Protein AF-A0AA95IAS3-F1 (afdb_monomer_lite)

Sequence (526 aa):
MTFHNLSPKAVKGLKVIIHCYDQFGDPVGGDANKLECKVEYEEGLRPNRKRATDKKILLSGFQNTRKIEVDVVKILYEDNTLWSKGASESIKIELTKIENKNFLEFVQSRDGEDVKNYAKDLNGHWLCVCGRLNVNAQSKCRRCDRLKQYVLAEYSDEETIIRRLNAFYEEQMEEDRRLQEKRELESALRKQKLAKKIKHSLPFIAGGLLVTGIFGWGYATNFTFSTKVQLEMMDVVNHIPTPEAVKEGILDTSFAAYDDNNGQGDFAITYGKEGRVNNIVVSNIPEPQALDIDHNSTNEFIITYSLDFPEYSHAPTLSWDDVYEFDINEEEFVLASANYPDYYKNTYIPALNQRIAASSDSLEQQSLSVLMQAAEDLLNGDFIPDATHTEIIKLIEAKVLNNPLQIVRKDNLFYIHGITRGMNISEAISVLGEPDESFEVDSKVCIWYLENNLELVAEYAVDTIHYIALGEFKKDVLEQSMVALGDPAEAGSNEYSYVAGDQRLKFHDMPGSGDFRVQLFDSEAP

Structure (mmCIF, N/CA/C/O backbone):
data_AF-A0AA95IAS3-F1
#
_entry.id   AF-A0AA95IAS3-F1
#
loop_
_atom_site.group_PDB
_atom_site.id
_atom_site.type_symbol
_atom_site.label_atom_id
_atom_site.label_alt_id
_atom_site.label_comp_id
_atom_site.label_asym_id
_atom_site.label_entity_id
_atom_site.label_seq_id
_atom_site.pdbx_PDB_ins_code
_atom_site.Cartn_x
_atom_site.Cartn_y
_atom_site.Cartn_z
_atom_site.occupancy
_atom_site.B_iso_or_equiv
_atom_site.auth_seq_id
_atom_site.auth_comp_id
_atom_site.auth_asym_id
_atom_site.auth_atom_id
_atom_site.pdbx_PDB_model_num
ATOM 1 N N . MET A 1 1 ? -17.824 10.560 17.217 1.00 84.94 1 MET A N 1
ATOM 2 C CA . MET A 1 1 ? -16.385 10.270 17.444 1.00 84.94 1 MET A CA 1
ATOM 3 C C . MET A 1 1 ? -16.003 9.081 16.584 1.00 84.94 1 MET A C 1
ATOM 5 O O . MET A 1 1 ? -16.907 8.371 16.175 1.00 84.94 1 MET A O 1
ATOM 9 N N . THR A 1 2 ? -14.723 8.848 16.308 1.00 87.69 2 THR A N 1
ATOM 10 C CA . THR A 1 2 ? -14.289 7.696 15.500 1.00 87.69 2 THR A CA 1
ATOM 11 C C . THR A 1 2 ? -13.314 6.867 16.310 1.00 87.69 2 THR A C 1
ATOM 13 O O . THR A 1 2 ? -12.324 7.401 16.807 1.00 87.69 2 THR A O 1
ATOM 16 N N . PHE A 1 3 ? -13.592 5.574 16.441 1.00 89.00 3 PHE A N 1
ATOM 17 C CA . PHE A 1 3 ? -12.711 4.634 17.123 1.00 89.00 3 PHE A CA 1
ATOM 18 C C . PHE A 1 3 ? -12.106 3.675 16.113 1.00 89.00 3 PHE A C 1
ATOM 20 O O . PHE A 1 3 ? -12.703 3.379 15.078 1.00 89.00 3 PHE A O 1
ATOM 27 N N . HIS A 1 4 ? -10.909 3.186 16.421 1.00 85.19 4 HIS A N 1
ATOM 28 C CA . HIS A 1 4 ? -10.270 2.143 15.642 1.00 85.19 4 HIS A CA 1
ATOM 29 C C . HIS A 1 4 ? -10.043 0.920 16.513 1.00 85.19 4 HIS A C 1
ATOM 31 O O . HIS A 1 4 ? -9.447 1.027 17.584 1.00 85.19 4 HIS A O 1
ATOM 37 N N . ASN A 1 5 ? -10.492 -0.234 16.038 1.00 87.00 5 ASN A N 1
ATOM 38 C CA . ASN A 1 5 ? -10.343 -1.475 16.772 1.00 87.00 5 ASN A CA 1
ATOM 39 C C . ASN A 1 5 ? -8.985 -2.112 16.484 1.00 87.00 5 ASN A C 1
ATOM 41 O O . ASN A 1 5 ? -8.729 -2.560 15.374 1.00 87.00 5 ASN A O 1
ATOM 45 N N . LEU A 1 6 ? -8.119 -2.133 17.494 1.00 81.00 6 LEU A N 1
ATOM 46 C CA . LEU A 1 6 ? -6.807 -2.787 17.442 1.00 81.00 6 LEU A CA 1
ATOM 47 C C . LEU A 1 6 ? -6.859 -4.254 17.903 1.00 81.00 6 LEU A C 1
ATOM 49 O O . LEU A 1 6 ? -5.862 -4.963 17.808 1.00 81.00 6 LEU A O 1
ATOM 53 N N . SER A 1 7 ? -8.000 -4.703 18.428 1.00 81.62 7 SER A N 1
ATOM 54 C CA . SER A 1 7 ? -8.208 -6.075 18.881 1.00 81.62 7 SER A CA 1
ATOM 55 C C . SER A 1 7 ? -8.468 -7.006 17.692 1.00 81.62 7 SER A C 1
ATOM 57 O O . SER A 1 7 ? -9.098 -6.592 16.714 1.00 81.62 7 SER A O 1
ATOM 59 N N . PRO A 1 8 ? -8.064 -8.288 17.774 1.00 81.94 8 PRO A N 1
ATOM 60 C CA . PRO A 1 8 ? -8.494 -9.309 16.820 1.00 81.94 8 PRO A CA 1
ATOM 61 C C . PRO A 1 8 ? -9.990 -9.647 16.933 1.00 81.94 8 PRO A C 1
ATOM 63 O O . PRO A 1 8 ? -10.513 -10.342 16.070 1.00 81.94 8 PRO A O 1
ATOM 66 N N . LYS A 1 9 ? -10.689 -9.177 17.977 1.00 90.94 9 LYS A N 1
ATOM 67 C CA . LYS A 1 9 ? -12.122 -9.418 18.196 1.00 90.94 9 LYS A CA 1
ATOM 68 C C . LYS A 1 9 ? -12.969 -8.237 17.740 1.00 90.94 9 LYS A C 1
ATOM 70 O O . LYS A 1 9 ? -12.602 -7.088 17.984 1.00 90.94 9 LYS A O 1
ATOM 75 N N . ALA A 1 10 ? -14.129 -8.508 17.148 1.00 93.31 10 ALA A N 1
ATOM 76 C CA . ALA A 1 10 ? -15.113 -7.477 16.831 1.00 93.31 10 ALA A CA 1
ATOM 77 C C . ALA A 1 10 ? -15.693 -6.856 18.114 1.00 93.31 10 ALA A C 1
ATOM 79 O O . ALA A 1 10 ? -16.032 -7.560 19.069 1.00 93.31 10 ALA A O 1
ATOM 80 N N . VAL A 1 11 ? -15.776 -5.526 18.148 1.00 95.44 11 VAL A N 1
ATOM 81 C CA . VAL A 1 11 ? -16.281 -4.758 19.292 1.00 95.44 11 VAL A CA 1
ATOM 82 C C . VAL A 1 11 ? -17.756 -4.438 19.081 1.00 95.44 11 VAL A C 1
ATOM 84 O O . VAL A 1 11 ? -18.109 -3.740 18.139 1.00 95.44 11 VAL A O 1
ATOM 87 N N . LYS A 1 12 ? -18.605 -4.881 20.005 1.00 95.12 12 LYS A N 1
ATOM 88 C CA . LYS A 1 12 ? -20.047 -4.608 20.017 1.00 95.12 12 LYS A CA 1
ATOM 89 C C . LYS A 1 12 ? -20.389 -3.290 20.716 1.00 95.12 12 LYS A C 1
ATOM 91 O O . LYS A 1 12 ? -21.340 -2.608 20.350 1.00 95.12 12 LYS A O 1
ATOM 96 N N . GLY A 1 13 ? -19.605 -2.905 21.723 1.00 94.75 13 GLY A N 1
ATOM 97 C CA . GLY A 1 13 ? -19.825 -1.648 22.430 1.00 94.75 13 GLY A CA 1
ATOM 98 C C . GLY A 1 13 ? -18.655 -1.201 23.296 1.00 94.75 13 GLY A C 1
ATOM 99 O O . GLY A 1 13 ? -17.784 -1.985 23.671 1.00 94.75 13 GLY A O 1
ATOM 100 N N . LEU A 1 14 ? -18.646 0.085 23.625 1.00 95.25 14 LEU A N 1
ATOM 101 C CA . LEU A 1 14 ? -17.644 0.741 24.455 1.00 95.25 14 LEU A CA 1
ATOM 102 C C . LEU A 1 14 ? -18.333 1.500 25.587 1.00 95.25 14 LEU A C 1
ATOM 104 O O . LEU A 1 14 ? -19.377 2.122 25.404 1.00 95.25 14 LEU A O 1
ATOM 108 N N . LYS A 1 15 ? -17.698 1.522 26.753 1.00 94.94 15 LYS A N 1
ATOM 109 C CA . LYS A 1 15 ? -17.977 2.502 27.798 1.00 94.94 15 LYS A CA 1
ATOM 110 C C . LYS A 1 15 ? -16.816 3.483 27.816 1.00 94.94 15 LYS A C 1
ATOM 112 O O . LYS A 1 15 ? -15.679 3.060 28.040 1.00 94.94 15 LYS A O 1
ATOM 117 N N . VAL A 1 16 ? -17.094 4.763 27.590 1.00 94.38 16 VAL A N 1
ATOM 118 C CA . VAL A 1 16 ? -16.070 5.812 27.540 1.00 94.38 16 VAL A CA 1
ATOM 119 C C . VAL A 1 16 ? -16.400 6.955 28.500 1.00 94.38 16 VAL A C 1
ATOM 121 O O . VAL A 1 16 ? -17.565 7.225 28.792 1.00 94.38 16 VAL A O 1
ATOM 124 N N . ILE A 1 17 ? -15.361 7.597 29.022 1.00 92.81 17 ILE A N 1
ATOM 125 C CA . ILE A 1 17 ? -15.428 8.802 29.847 1.00 92.81 17 ILE A CA 1
ATOM 126 C C . ILE A 1 17 ? -14.821 9.939 29.030 1.00 92.81 17 ILE A C 1
ATOM 128 O O . ILE A 1 17 ? -13.722 9.797 28.502 1.00 92.81 17 ILE A O 1
ATOM 132 N N . ILE A 1 18 ? -15.542 11.046 28.895 1.00 92.69 18 ILE A N 1
ATOM 133 C CA . ILE A 1 18 ? -15.082 12.233 28.173 1.00 92.69 18 ILE A CA 1
ATOM 134 C C . ILE A 1 18 ? -14.843 13.345 29.188 1.00 92.69 18 ILE A C 1
ATOM 136 O O . ILE A 1 18 ? -15.769 13.729 29.900 1.00 92.69 18 ILE A O 1
ATOM 140 N N . HIS A 1 19 ? -13.621 13.857 29.237 1.00 92.75 19 HIS A N 1
ATOM 141 C CA . HIS A 1 19 ? -13.235 15.039 30.000 1.00 92.75 19 HIS A CA 1
ATOM 142 C C . HIS A 1 19 ? -13.268 16.261 29.087 1.00 92.75 19 HIS A C 1
ATOM 144 O O . HIS A 1 19 ? -12.824 16.180 27.941 1.00 92.75 19 HIS A O 1
ATOM 150 N N . CYS A 1 20 ? -13.797 17.379 29.576 1.00 92.38 20 CYS A N 1
ATOM 151 C CA . CYS A 1 20 ? -14.063 18.564 28.767 1.00 92.38 20 CYS A CA 1
ATOM 152 C C . CYS A 1 20 ? -13.319 19.763 29.349 1.00 92.38 20 CYS A C 1
ATOM 154 O O . CYS A 1 20 ? -13.478 20.074 30.521 1.00 92.38 20 CYS A O 1
ATOM 156 N N . TYR A 1 21 ? -12.561 20.470 28.522 1.00 92.31 21 TYR A N 1
ATOM 157 C CA . TYR A 1 21 ? -11.777 21.629 28.939 1.00 92.31 21 TYR A CA 1
ATOM 158 C C . TYR A 1 21 ? -12.119 22.843 28.081 1.00 92.31 21 TYR A C 1
ATOM 160 O O . TYR A 1 21 ? -12.452 22.701 26.897 1.00 92.31 21 TYR A O 1
ATOM 168 N N . ASP A 1 22 ? -12.057 24.032 28.670 1.00 91.44 22 ASP A N 1
ATOM 169 C CA . ASP A 1 22 ? -12.293 25.294 27.977 1.00 91.44 22 ASP A CA 1
ATOM 170 C C . ASP A 1 22 ? -11.049 25.762 27.194 1.00 91.44 22 ASP A C 1
ATOM 172 O O . ASP A 1 22 ? -10.090 25.013 26.994 1.00 91.44 22 ASP A O 1
ATOM 176 N N . GLN A 1 23 ? -11.074 26.998 26.685 1.00 92.50 23 GLN A N 1
ATOM 177 C CA . GLN A 1 23 ? -9.960 27.577 25.921 1.00 92.50 23 GLN A CA 1
ATOM 178 C C . GLN A 1 23 ? -8.688 27.827 26.745 1.00 92.50 23 GLN A C 1
ATOM 180 O O . GLN A 1 23 ? -7.621 27.987 26.158 1.00 92.50 23 GLN A O 1
ATOM 185 N N . PHE A 1 24 ? -8.801 27.890 28.071 1.00 92.12 24 PHE A N 1
ATOM 186 C CA . PHE A 1 24 ? -7.687 28.091 28.994 1.00 92.12 24 PHE A CA 1
ATOM 187 C C . PHE A 1 24 ? -7.165 26.764 29.562 1.00 92.12 24 PHE A C 1
ATOM 189 O O . PHE A 1 24 ? -6.119 26.741 30.204 1.00 92.12 24 PHE A O 1
ATOM 196 N N . GLY A 1 25 ? -7.848 25.653 29.263 1.00 87.56 25 GLY A N 1
ATOM 197 C CA . GLY A 1 25 ? -7.520 24.331 29.784 1.00 87.56 25 GLY A CA 1
ATOM 198 C C . GLY A 1 25 ? -8.196 24.026 31.118 1.00 87.56 25 GLY A C 1
ATOM 199 O O . GLY A 1 25 ? -7.891 22.993 31.714 1.00 87.56 25 GLY A O 1
ATOM 200 N N . ASP A 1 26 ? -9.122 24.873 31.569 1.00 89.69 26 ASP A N 1
ATOM 201 C CA . ASP A 1 26 ? -9.870 24.653 32.798 1.00 89.69 26 ASP A CA 1
ATOM 202 C C . ASP A 1 26 ? -11.016 23.653 32.565 1.00 89.69 26 ASP A C 1
ATOM 204 O O . ASP A 1 26 ? -11.622 23.628 31.486 1.00 89.69 26 ASP A O 1
ATOM 208 N N . PRO A 1 27 ? -11.323 22.794 33.552 1.00 89.38 27 PRO A N 1
ATOM 209 C CA . PRO A 1 27 ? -12.383 21.799 33.448 1.00 89.38 27 PRO A CA 1
ATOM 210 C C . PRO A 1 27 ? -13.771 22.437 33.280 1.00 89.38 27 PRO A C 1
ATOM 212 O O . PRO A 1 27 ? -14.146 23.368 33.991 1.00 89.38 27 PRO A O 1
ATOM 215 N N . VAL A 1 28 ? -14.575 21.881 32.374 1.00 87.62 28 VAL A N 1
ATOM 216 C CA . VAL A 1 28 ? -15.932 22.343 32.048 1.00 87.62 28 VAL A CA 1
ATOM 217 C C . VAL A 1 28 ? -16.969 21.408 32.678 1.00 87.62 28 VAL A C 1
ATOM 219 O O . VAL A 1 28 ? -16.770 20.198 32.758 1.00 87.62 28 VAL A O 1
ATOM 222 N N . GLY A 1 29 ? -18.121 21.950 33.087 1.00 77.19 29 GLY A N 1
ATOM 223 C CA . GLY A 1 29 ? -19.235 21.156 33.629 1.00 77.19 29 GLY A CA 1
ATOM 224 C C . GLY A 1 29 ? -19.218 20.980 35.154 1.00 77.19 29 GLY A C 1
ATOM 225 O O . GLY A 1 29 ? -19.845 20.054 35.668 1.00 77.19 29 GLY A O 1
ATOM 226 N N . GLY A 1 30 ? -18.523 21.865 35.879 1.00 70.88 30 GLY A N 1
ATOM 227 C CA . GLY A 1 30 ? -18.476 21.878 37.347 1.00 70.88 30 GLY A CA 1
ATOM 228 C C . GLY A 1 30 ? -17.697 20.699 37.941 1.00 70.88 30 GLY A C 1
ATOM 229 O O . GLY A 1 30 ? -16.786 20.169 37.308 1.00 70.88 30 GLY A O 1
ATOM 230 N N . ASP A 1 31 ? -18.081 20.263 39.144 1.00 62.12 31 ASP A N 1
ATOM 231 C CA . ASP A 1 31 ? -17.340 19.281 39.962 1.00 62.12 31 ASP A CA 1
ATOM 232 C C . ASP A 1 31 ? -17.153 17.896 39.314 1.00 62.12 31 ASP A C 1
ATOM 234 O O . ASP A 1 31 ? -16.324 17.101 39.757 1.00 62.12 31 ASP A O 1
ATOM 238 N N . ALA A 1 32 ? -17.918 17.566 38.269 1.00 68.75 32 ALA A N 1
ATOM 239 C CA . ALA A 1 32 ? -17.812 16.269 37.611 1.00 68.75 32 ALA A CA 1
ATOM 240 C C . ALA A 1 32 ? -16.666 16.208 36.584 1.00 68.75 32 ALA A C 1
ATOM 242 O O . ALA A 1 32 ? -16.044 15.150 36.482 1.00 68.75 32 ALA A O 1
ATOM 243 N N . ASN A 1 33 ? -16.410 17.286 35.819 1.00 81.31 33 ASN A N 1
ATOM 244 C CA . ASN A 1 33 ? -15.512 17.341 34.642 1.00 81.31 33 ASN A CA 1
ATOM 245 C C . ASN A 1 33 ? -15.474 16.046 33.794 1.00 81.31 33 ASN A C 1
ATOM 247 O O . ASN A 1 33 ? -14.426 15.608 33.305 1.00 81.31 33 ASN A O 1
ATOM 251 N N . LYS A 1 34 ? -16.598 15.331 33.714 1.00 87.75 34 LYS A N 1
ATOM 252 C CA . LYS A 1 34 ? -16.641 14.022 33.075 1.00 87.75 34 LYS A CA 1
ATOM 253 C C . LYS A 1 34 ? -18.044 13.687 32.618 1.00 87.75 34 LYS A C 1
ATOM 255 O O . LYS A 1 34 ? -19.001 13.772 33.388 1.00 87.75 34 LYS A O 1
ATOM 260 N N . LEU A 1 35 ? -18.142 13.250 31.374 1.00 89.00 35 LEU A N 1
ATOM 261 C CA . LEU A 1 35 ? -19.337 12.666 30.796 1.00 89.00 35 LEU A CA 1
ATOM 262 C C . LEU A 1 35 ? -19.085 11.180 30.562 1.00 89.00 35 LEU A C 1
ATOM 264 O O . LEU A 1 35 ? -18.239 10.798 29.757 1.00 89.00 35 LEU A O 1
ATOM 268 N N . GLU A 1 36 ? -19.835 10.335 31.258 1.00 90.56 36 GLU A N 1
ATOM 269 C CA . GLU A 1 36 ? -19.839 8.903 30.986 1.00 90.56 36 GLU A CA 1
ATOM 270 C C . GLU A 1 36 ? -20.826 8.602 29.855 1.00 90.56 36 GLU A C 1
ATOM 272 O O . GLU A 1 36 ? -21.994 8.982 29.924 1.00 90.56 36 GLU A O 1
ATOM 277 N N . CYS A 1 37 ? -20.376 7.890 28.824 1.00 90.25 37 CYS A N 1
ATOM 278 C CA . CYS A 1 37 ? -21.234 7.472 27.725 1.00 90.25 37 CYS A CA 1
ATOM 279 C C . CYS A 1 37 ? -21.000 6.013 27.329 1.00 90.25 37 CYS A C 1
ATOM 281 O O . CYS A 1 37 ? -19.907 5.452 27.453 1.00 90.25 37 CYS A O 1
ATOM 283 N N . LYS A 1 38 ? -22.085 5.388 26.873 1.00 93.00 38 LYS A N 1
ATOM 284 C CA . LYS A 1 38 ? -22.083 4.055 26.279 1.00 93.00 38 LYS A CA 1
ATOM 285 C C . LYS A 1 38 ? -22.234 4.221 24.776 1.00 93.00 38 LYS A C 1
ATOM 287 O O . LYS A 1 38 ? -23.153 4.898 24.322 1.00 93.00 38 LYS A O 1
ATOM 292 N N . VAL A 1 39 ? -21.312 3.632 24.036 1.00 92.75 39 VAL A N 1
ATOM 293 C CA . VAL A 1 39 ? -21.314 3.587 22.579 1.00 92.75 39 VAL A CA 1
ATOM 294 C C . VAL A 1 39 ? -21.655 2.160 22.189 1.00 92.75 39 VAL A C 1
ATOM 296 O O . VAL A 1 39 ? -20.971 1.231 22.610 1.00 92.75 39 VAL A O 1
ATOM 299 N N . GLU A 1 40 ? -22.700 1.994 21.398 1.00 91.81 40 GLU A N 1
ATOM 300 C CA . GLU A 1 40 ? -23.084 0.717 20.801 1.00 91.81 40 GLU A CA 1
ATOM 301 C C . GLU A 1 40 ? -22.852 0.817 19.296 1.00 91.81 40 GLU A C 1
ATOM 303 O O . GLU A 1 40 ? -23.044 1.895 18.727 1.00 91.81 40 GLU A O 1
ATOM 308 N N . TYR A 1 41 ? -22.387 -0.278 18.696 1.00 90.19 41 TYR A N 1
ATOM 309 C CA . TYR A 1 41 ? -22.225 -0.403 17.251 1.00 90.19 41 TYR A CA 1
ATOM 310 C C . TYR A 1 41 ? -23.251 -1.406 16.724 1.00 90.19 41 TYR A C 1
ATOM 312 O O . TYR A 1 41 ? -23.194 -2.573 17.111 1.00 90.19 41 TYR A O 1
ATOM 320 N N . GLU A 1 42 ? -24.170 -0.968 15.863 1.00 86.50 42 GLU A N 1
ATOM 321 C CA . GLU A 1 42 ? -25.272 -1.795 15.347 1.00 86.50 42 GLU A CA 1
ATOM 322 C C . GLU A 1 42 ? -24.755 -3.005 14.555 1.00 86.50 42 GLU A C 1
ATOM 324 O O . GLU A 1 42 ? -25.183 -4.128 14.809 1.00 86.50 42 GLU A O 1
ATOM 329 N N . GLU A 1 43 ? -23.759 -2.807 13.688 1.00 85.12 43 GLU A N 1
ATOM 330 C CA . GLU A 1 43 ? -23.110 -3.891 12.923 1.00 85.12 43 GLU A CA 1
ATOM 331 C C . GLU A 1 43 ? -21.723 -4.259 13.483 1.00 85.12 43 GLU A C 1
ATOM 333 O O . GLU A 1 43 ? -20.904 -4.886 12.807 1.00 85.12 43 GLU A O 1
ATOM 338 N N . GLY A 1 44 ? -21.417 -3.801 14.700 1.00 88.06 44 GLY A N 1
ATOM 339 C CA . GLY A 1 44 ? -20.110 -3.985 15.315 1.00 88.06 44 GLY A CA 1
ATOM 340 C C . GLY A 1 44 ? -18.994 -3.120 14.708 1.00 88.06 44 GLY A C 1
ATOM 341 O O . GLY A 1 44 ? -19.069 -2.546 13.616 1.00 88.06 44 GLY A O 1
ATOM 342 N N . LEU A 1 45 ? -17.902 -3.011 15.459 1.00 92.00 45 LEU A N 1
ATOM 343 C CA . LEU A 1 45 ? -16.634 -2.439 15.026 1.00 92.00 45 LEU A CA 1
ATOM 344 C C . LEU A 1 45 ? -15.648 -3.596 14.802 1.00 92.00 45 LEU A C 1
ATOM 346 O O . LEU A 1 45 ? -15.011 -4.094 15.738 1.00 92.00 45 LEU A O 1
ATOM 350 N N . ARG A 1 46 ? -15.547 -4.034 13.542 1.00 90.19 46 ARG A N 1
ATOM 351 C CA . ARG A 1 46 ? -14.732 -5.185 13.121 1.00 90.19 46 ARG A CA 1
ATOM 352 C C . ARG A 1 46 ? -13.235 -5.008 13.435 1.00 90.19 46 ARG A C 1
ATOM 354 O O . ARG A 1 46 ? -12.761 -3.870 13.537 1.00 90.19 46 ARG A O 1
ATOM 361 N N . PRO A 1 47 ? -12.476 -6.110 13.577 1.00 83.94 47 PRO A N 1
ATOM 362 C CA . PRO A 1 47 ? -11.033 -6.060 13.800 1.00 83.94 47 PRO A CA 1
ATOM 363 C C . PRO A 1 47 ? -10.326 -5.186 12.762 1.00 83.94 47 PRO A C 1
ATOM 365 O O . PRO A 1 47 ? -10.524 -5.354 11.561 1.00 83.94 47 PRO A O 1
ATOM 368 N N . ASN A 1 48 ? -9.459 -4.279 13.215 1.00 73.62 48 ASN A N 1
ATOM 369 C CA . ASN A 1 48 ? -8.602 -3.434 12.366 1.00 73.62 48 ASN A CA 1
ATOM 370 C C . ASN A 1 48 ? -9.362 -2.491 11.433 1.00 73.62 48 ASN A C 1
ATOM 372 O O . ASN A 1 48 ? -8.818 -1.989 10.447 1.00 73.62 48 ASN A O 1
ATOM 376 N N . ARG A 1 49 ? -10.625 -2.215 11.754 1.00 79.50 49 ARG A N 1
ATOM 377 C CA . ARG A 1 49 ? -11.429 -1.197 11.087 1.00 79.50 49 ARG A CA 1
ATOM 378 C C . ARG A 1 49 ? -11.571 0.027 11.986 1.00 79.50 49 ARG A C 1
ATOM 380 O O . ARG A 1 49 ? -11.444 -0.041 13.212 1.00 79.50 49 ARG A O 1
ATOM 387 N N . LYS A 1 50 ? -11.765 1.189 11.357 1.00 86.19 50 LYS A N 1
ATOM 388 C CA . LYS A 1 50 ? -12.256 2.398 12.032 1.00 86.19 50 LYS A CA 1
ATOM 389 C C . LYS A 1 50 ? -13.752 2.502 11.767 1.00 86.19 50 LYS A C 1
ATOM 391 O O . LYS A 1 50 ? -14.177 2.198 10.661 1.00 86.19 50 LYS A O 1
ATOM 396 N N . ARG A 1 51 ? -14.517 2.972 12.743 1.00 85.88 51 ARG A N 1
ATOM 397 C CA . ARG A 1 51 ? -15.931 3.309 12.554 1.00 85.88 51 ARG A CA 1
ATOM 398 C C . ARG A 1 51 ? -16.250 4.558 13.353 1.00 85.88 51 ARG A C 1
ATOM 400 O O . ARG A 1 51 ? -15.726 4.752 14.459 1.00 85.88 51 ARG A O 1
ATOM 407 N N . ALA A 1 52 ? -17.066 5.426 12.770 1.00 89.44 52 ALA A N 1
ATOM 408 C CA . ALA A 1 52 ? -17.699 6.486 13.531 1.00 89.44 52 ALA A CA 1
ATOM 409 C C . ALA A 1 52 ? -18.713 5.871 14.507 1.00 89.44 52 ALA A C 1
ATOM 411 O O . ALA A 1 52 ? -19.262 4.804 14.267 1.00 89.44 52 ALA A O 1
ATOM 412 N N . THR A 1 53 ? -18.949 6.532 15.631 1.00 88.38 53 THR A N 1
ATOM 413 C CA . THR A 1 53 ? -20.045 6.180 16.535 1.00 88.38 53 THR A CA 1
ATOM 414 C C . THR A 1 53 ? -21.377 6.360 15.811 1.00 88.38 53 THR A C 1
ATOM 416 O O . THR A 1 53 ? -21.632 7.470 15.340 1.00 88.38 53 THR A O 1
ATOM 419 N N . ASP A 1 54 ? -22.231 5.333 15.795 1.00 85.19 54 ASP A N 1
ATOM 420 C CA . ASP A 1 54 ? -23.522 5.363 15.082 1.00 85.19 54 ASP A CA 1
ATOM 421 C C . ASP A 1 54 ? -24.433 6.503 15.578 1.00 85.19 54 ASP A C 1
ATOM 423 O O . ASP A 1 54 ? -25.176 7.120 14.818 1.00 85.19 54 ASP A O 1
ATOM 427 N N . LYS A 1 55 ? -24.317 6.861 16.864 1.00 86.88 55 LYS A N 1
ATOM 428 C CA . LYS A 1 55 ? -25.017 8.000 17.473 1.00 86.88 55 LYS A CA 1
ATOM 429 C C . LYS A 1 55 ? -24.045 9.116 17.842 1.00 86.88 55 LYS A C 1
ATOM 431 O O . LYS A 1 55 ? -22.953 8.876 18.365 1.00 86.88 55 LYS A O 1
ATOM 436 N N . LYS A 1 56 ? -24.461 10.368 17.617 1.00 87.06 56 LYS A N 1
ATOM 437 C CA . LYS A 1 56 ? -23.731 11.552 18.099 1.00 87.06 56 LYS A CA 1
ATOM 438 C C . LYS A 1 56 ? -23.789 11.611 19.628 1.00 87.06 56 LYS A C 1
ATOM 440 O O . LYS A 1 56 ? -24.853 11.453 20.219 1.00 87.06 56 LYS A O 1
ATOM 445 N N . ILE A 1 57 ? -22.649 11.885 20.260 1.00 87.00 57 ILE A N 1
ATOM 446 C CA . ILE A 1 57 ? -22.555 12.079 21.711 1.00 87.00 57 ILE A CA 1
ATOM 447 C C . ILE A 1 57 ? -22.800 13.561 22.003 1.00 87.00 57 ILE A C 1
ATOM 449 O O . ILE A 1 57 ? -22.011 14.416 21.605 1.00 87.00 57 ILE A O 1
ATOM 453 N N . LEU A 1 58 ? -23.917 13.862 22.664 1.00 86.75 58 LEU A N 1
ATOM 454 C CA . LEU A 1 58 ? -24.289 15.221 23.053 1.00 86.75 58 LEU A CA 1
ATOM 455 C C . LEU A 1 58 ? -23.552 15.623 24.335 1.00 86.75 58 LEU A C 1
ATOM 457 O O . LEU A 1 58 ? -23.722 14.997 25.377 1.00 86.75 58 LEU A O 1
ATOM 461 N N . LEU A 1 59 ? -22.774 16.705 24.270 1.00 85.31 59 LEU A N 1
ATOM 462 C CA . LEU A 1 59 ? -22.076 17.296 25.419 1.00 85.31 59 LEU A CA 1
ATOM 463 C C . LEU A 1 59 ? -22.972 18.295 26.177 1.00 85.31 59 LEU A C 1
ATOM 465 O O . LEU A 1 59 ? -22.578 19.423 26.479 1.00 85.31 59 LEU A O 1
ATOM 469 N N . SER A 1 60 ? -24.217 17.905 26.449 1.00 80.06 60 SER A N 1
ATOM 470 C CA . SER A 1 60 ? -25.178 18.744 27.168 1.00 80.06 60 SER A CA 1
ATOM 471 C C . SER A 1 60 ? -24.670 19.048 28.580 1.00 80.06 60 SER A C 1
ATOM 473 O O . SER A 1 60 ? -24.311 18.139 29.321 1.00 80.06 60 SER A O 1
ATOM 475 N N . GLY A 1 61 ? -24.623 20.331 28.948 1.00 80.31 61 GLY A N 1
ATOM 476 C CA . GLY A 1 61 ? -24.061 20.782 30.230 1.00 80.31 61 GLY A CA 1
ATOM 477 C C . GLY A 1 61 ? -22.561 21.102 30.200 1.00 80.31 61 GLY A C 1
ATOM 478 O O . GLY A 1 61 ? -22.052 21.651 31.169 1.00 80.31 61 GLY A O 1
ATOM 479 N N . PHE A 1 62 ? -21.872 20.859 29.079 1.00 86.75 62 PHE A N 1
ATOM 480 C CA . PHE A 1 62 ? -20.455 21.193 28.890 1.00 86.75 62 PHE A CA 1
ATOM 481 C C . PHE A 1 62 ? -20.279 22.332 27.872 1.00 86.75 62 PHE A C 1
ATOM 483 O O . PHE A 1 62 ? -19.547 22.225 26.881 1.00 86.75 62 PHE A O 1
ATOM 490 N N . GLN A 1 63 ? -21.011 23.430 28.088 1.00 82.81 63 GLN A N 1
ATOM 491 C CA . GLN A 1 63 ? -20.937 24.615 27.230 1.00 82.81 63 GLN A CA 1
ATOM 492 C C . GLN A 1 63 ? -19.522 25.212 27.283 1.00 82.81 63 GLN A C 1
ATOM 494 O O . GLN A 1 63 ? -18.880 25.179 28.325 1.00 82.81 63 GLN A O 1
ATOM 499 N N . ASN A 1 64 ? -19.039 25.760 26.165 1.00 86.88 64 ASN A N 1
ATOM 500 C CA . ASN A 1 64 ? -17.683 26.317 26.007 1.00 86.88 64 ASN A CA 1
ATOM 501 C C . ASN A 1 64 ? -16.519 25.313 25.982 1.00 86.88 64 ASN A C 1
ATOM 503 O O . ASN A 1 64 ? -15.368 25.738 25.982 1.00 86.88 64 ASN A O 1
ATOM 507 N N . THR A 1 65 ? -16.784 24.010 25.856 1.00 90.50 65 THR A N 1
ATOM 508 C CA . THR A 1 65 ? -15.724 23.023 25.590 1.00 90.50 65 THR A CA 1
ATOM 509 C C . THR A 1 65 ? -14.923 23.401 24.333 1.00 90.50 65 THR A C 1
ATOM 511 O O . THR A 1 65 ? -15.493 23.722 23.282 1.00 90.50 65 THR A O 1
ATOM 514 N N . ARG A 1 66 ? -13.593 23.380 24.446 1.00 91.94 66 ARG A N 1
ATOM 515 C CA . ARG A 1 66 ? -12.619 23.619 23.364 1.00 91.94 66 ARG A CA 1
ATOM 516 C C . ARG A 1 66 ? -11.618 22.483 23.203 1.00 91.94 66 ARG A C 1
ATOM 518 O O . ARG A 1 66 ? -11.090 22.307 22.110 1.00 91.94 66 ARG A O 1
ATOM 525 N N . LYS A 1 67 ? -11.407 21.684 24.247 1.00 91.25 67 LYS A N 1
ATOM 526 C CA . LYS A 1 67 ? -10.594 20.468 24.210 1.00 91.25 67 LYS A CA 1
ATOM 527 C C . LYS A 1 67 ? -11.346 19.336 24.900 1.00 91.25 67 LYS A C 1
ATOM 529 O O . LYS A 1 67 ? -12.016 19.556 25.905 1.00 91.25 67 LYS A O 1
ATOM 534 N N . ILE A 1 68 ? -11.221 18.127 24.362 1.00 92.12 68 ILE A N 1
ATOM 535 C CA . ILE A 1 68 ? -11.729 16.911 24.997 1.00 92.12 68 ILE A CA 1
ATOM 536 C C . ILE A 1 68 ? -10.608 15.895 25.178 1.00 92.12 68 ILE A C 1
ATOM 538 O O . ILE A 1 68 ? -9.723 15.783 24.329 1.00 92.12 68 ILE A O 1
ATOM 542 N N . GLU A 1 69 ? -10.679 15.132 26.261 1.00 91.12 69 GLU A N 1
ATOM 543 C CA . GLU A 1 69 ? -9.872 13.932 26.477 1.00 91.12 69 GLU A CA 1
ATOM 544 C C . GLU A 1 69 ? -10.808 12.743 26.670 1.00 91.12 69 GLU A C 1
ATOM 546 O O . GLU A 1 69 ? -11.870 12.865 27.278 1.00 91.12 69 GLU A O 1
ATOM 551 N N . VAL A 1 70 ? -10.460 11.600 26.085 1.00 91.06 70 VAL A N 1
ATOM 552 C CA . VAL A 1 70 ? -11.368 10.457 25.960 1.00 91.06 70 VAL A CA 1
ATOM 553 C C . VAL A 1 70 ? -10.706 9.229 26.548 1.00 91.06 70 VAL A C 1
ATOM 555 O O . VAL A 1 70 ? -9.659 8.793 26.078 1.00 91.06 70 VAL A O 1
ATOM 558 N N . ASP A 1 71 ? -11.381 8.633 27.518 1.00 90.44 71 ASP A N 1
ATOM 559 C CA . ASP A 1 71 ? -10.939 7.461 28.248 1.00 90.44 71 ASP A CA 1
ATOM 560 C C . ASP A 1 71 ? -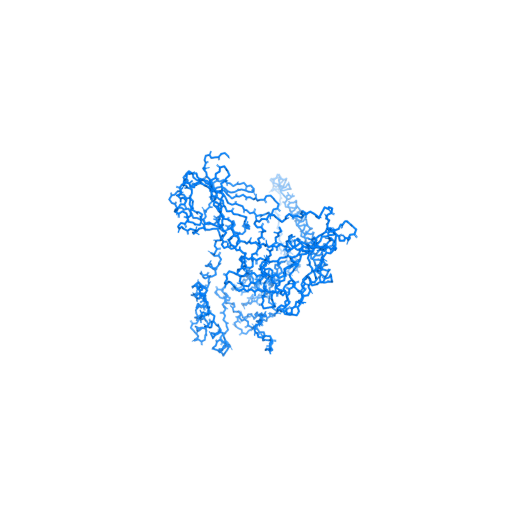11.855 6.269 27.965 1.00 90.44 71 ASP A C 1
ATOM 562 O O . ASP A 1 71 ? -13.018 6.251 28.364 1.00 90.44 71 ASP A O 1
ATOM 566 N N . VAL A 1 72 ? -11.338 5.226 27.312 1.00 91.81 72 VAL A N 1
ATOM 567 C CA . VAL A 1 72 ? -12.078 3.965 27.138 1.00 91.81 72 VAL A CA 1
ATOM 568 C C . VAL A 1 72 ? -11.941 3.132 28.411 1.00 91.81 72 VAL A C 1
ATOM 570 O O . VAL A 1 72 ? -10.849 2.679 28.749 1.00 91.81 72 VAL A O 1
ATOM 573 N N . VAL A 1 73 ? -13.047 2.924 29.129 1.00 94.00 73 VAL A N 1
ATOM 574 C CA . VAL A 1 73 ? -13.044 2.229 30.428 1.00 94.00 73 VAL A CA 1
ATOM 575 C C . VAL A 1 73 ? -13.556 0.796 30.365 1.00 94.00 73 VAL A C 1
ATOM 577 O O . VAL A 1 73 ? -13.148 -0.017 31.192 1.00 94.00 73 VAL A O 1
ATOM 580 N N . LYS A 1 74 ? -14.431 0.465 29.406 1.00 94.69 74 LYS A N 1
ATOM 581 C CA . LYS A 1 74 ? -14.856 -0.919 29.137 1.00 94.69 74 LYS A CA 1
ATOM 582 C C . LYS A 1 74 ? -15.089 -1.153 27.651 1.00 94.69 74 LYS A C 1
ATOM 584 O O . LYS A 1 74 ? -15.516 -0.243 26.946 1.00 94.69 74 LYS A O 1
ATOM 589 N N . ILE A 1 75 ? -14.868 -2.386 27.213 1.00 94.94 75 ILE A N 1
ATOM 590 C CA . ILE A 1 75 ? -15.132 -2.868 25.856 1.00 94.94 75 ILE A CA 1
ATOM 591 C C . ILE A 1 75 ? -15.954 -4.153 25.975 1.00 94.94 75 ILE A C 1
ATOM 593 O O . ILE A 1 75 ? -15.577 -5.052 26.728 1.00 94.94 75 ILE A O 1
ATOM 597 N N . LEU A 1 76 ? -17.067 -4.227 25.250 1.00 95.44 76 LEU A N 1
ATOM 598 C CA . LEU A 1 76 ? -17.857 -5.439 25.047 1.00 95.44 76 LEU A CA 1
ATOM 599 C C . LEU A 1 76 ? -17.590 -5.950 23.632 1.00 95.44 76 LEU A C 1
ATOM 601 O O . LEU A 1 76 ? -17.822 -5.226 22.662 1.00 95.44 76 LEU A O 1
ATOM 605 N N . TYR A 1 77 ? -17.114 -7.181 23.519 1.00 95.50 77 TYR A N 1
ATOM 606 C CA . TYR A 1 77 ? -16.890 -7.848 22.239 1.00 95.50 77 TYR A CA 1
ATOM 607 C C . TYR A 1 77 ? -18.145 -8.608 21.782 1.00 95.50 77 TYR A C 1
ATOM 609 O O . TYR A 1 77 ? -19.044 -8.881 22.580 1.00 95.50 77 TYR A O 1
ATOM 617 N N . GLU A 1 78 ? -18.224 -8.942 20.493 1.00 93.50 78 GLU A N 1
ATOM 618 C CA . GLU A 1 78 ? -19.347 -9.713 19.929 1.00 93.50 78 GLU A CA 1
ATOM 619 C C . GLU A 1 78 ? -19.483 -11.118 20.528 1.00 93.50 78 GLU A C 1
ATOM 621 O O . GLU A 1 78 ? -20.596 -11.607 20.699 1.00 93.50 78 GLU A O 1
ATOM 626 N N . ASP A 1 79 ? -18.370 -11.728 20.942 1.00 93.31 79 ASP A N 1
ATOM 627 C CA . ASP A 1 79 ? -18.337 -13.019 21.644 1.00 93.31 79 ASP A CA 1
ATOM 628 C C . ASP A 1 79 ? -18.806 -12.935 23.115 1.00 93.31 79 ASP A C 1
ATOM 630 O O . ASP A 1 79 ? -18.650 -13.883 23.883 1.00 93.31 79 ASP A O 1
ATOM 634 N N . ASN A 1 80 ? -19.373 -11.793 23.519 1.00 92.75 80 ASN A N 1
ATOM 635 C CA . ASN A 1 80 ? -19.796 -11.442 24.876 1.00 92.75 80 ASN A CA 1
ATOM 636 C C . ASN A 1 80 ? -18.665 -11.381 25.917 1.00 92.75 80 ASN A C 1
ATOM 638 O O . ASN A 1 80 ? -18.938 -11.240 27.112 1.00 92.75 80 ASN A O 1
ATOM 642 N N . THR A 1 81 ? -17.395 -11.430 25.499 1.00 94.38 81 THR A N 1
ATOM 643 C CA . THR A 1 81 ? -16.274 -11.170 26.408 1.00 94.38 81 THR A CA 1
ATOM 644 C C . THR A 1 81 ? -16.134 -9.677 26.701 1.00 94.38 81 THR A C 1
ATOM 646 O O . THR A 1 81 ? -16.528 -8.812 25.913 1.00 94.38 81 THR A O 1
ATOM 649 N N . LEU A 1 82 ? -15.588 -9.363 27.877 1.00 93.75 82 LEU A N 1
ATOM 650 C CA . LEU A 1 82 ? -15.547 -8.006 28.409 1.00 93.75 82 LEU A CA 1
ATOM 651 C C . LEU A 1 82 ? -14.118 -7.648 28.809 1.00 93.75 82 LEU A C 1
ATOM 653 O O . LEU A 1 82 ? -13.495 -8.346 29.605 1.00 93.75 82 LEU A O 1
ATOM 657 N N . TRP A 1 83 ? -13.611 -6.539 28.279 1.00 93.38 83 TRP A N 1
ATOM 658 C CA . TRP A 1 83 ? -12.364 -5.932 28.739 1.00 93.38 83 TRP A CA 1
ATOM 659 C C . TRP A 1 83 ? -12.676 -4.684 29.566 1.00 93.38 83 TRP A C 1
ATOM 661 O O . TRP A 1 83 ? -13.603 -3.935 29.252 1.00 93.38 83 TRP A O 1
ATOM 671 N N . SER A 1 84 ? -11.922 -4.456 30.640 1.00 91.62 84 SER A N 1
ATOM 672 C CA . SER A 1 84 ? -12.047 -3.270 31.496 1.00 91.62 84 SER A CA 1
ATOM 673 C C . SER A 1 84 ? -10.681 -2.624 31.709 1.00 91.62 84 SER A C 1
ATOM 675 O O . SER A 1 84 ? -9.680 -3.323 31.854 1.00 91.62 84 SER A O 1
ATOM 677 N N . LYS A 1 85 ? -10.639 -1.290 31.764 1.00 85.12 85 LYS A N 1
ATOM 678 C CA . LYS A 1 85 ? -9.419 -0.523 32.057 1.00 85.12 85 LYS A CA 1
ATOM 679 C C . LYS A 1 85 ? -8.843 -0.971 33.407 1.00 85.12 85 LYS A C 1
ATOM 681 O O . LYS A 1 85 ? -9.576 -1.055 34.389 1.00 85.12 85 LYS A O 1
ATOM 686 N N . GLY A 1 86 ? -7.548 -1.292 33.426 1.00 79.44 86 GLY A N 1
ATOM 687 C CA . GLY A 1 86 ? -6.851 -1.883 34.577 1.00 79.44 86 GLY A CA 1
ATOM 688 C C . GLY A 1 86 ? -6.809 -3.418 34.601 1.00 79.44 86 GLY A C 1
ATOM 689 O O . GLY A 1 86 ? -6.147 -3.976 35.467 1.00 79.44 86 GLY A O 1
ATOM 690 N N . ALA A 1 87 ? -7.463 -4.111 33.658 1.00 75.38 87 ALA A N 1
ATOM 691 C CA . ALA A 1 87 ? -7.357 -5.571 33.526 1.00 75.38 87 ALA A CA 1
ATOM 692 C C . ALA A 1 87 ? -5.999 -6.042 32.965 1.00 75.38 87 ALA A C 1
ATOM 694 O O . ALA A 1 87 ? -5.679 -7.223 33.044 1.00 75.38 87 ALA A O 1
ATOM 695 N N . SER A 1 88 ? -5.218 -5.132 32.384 1.00 69.44 88 SER A N 1
ATOM 696 C CA . SER A 1 88 ? -3.886 -5.376 31.831 1.00 69.44 88 SER A CA 1
ATOM 697 C C . SER A 1 88 ? -3.007 -4.143 32.034 1.00 69.44 88 SER A C 1
ATOM 699 O O . SER A 1 88 ? -3.529 -3.035 32.201 1.00 69.44 88 SER A O 1
ATOM 701 N N . GLU A 1 89 ? -1.686 -4.320 31.983 1.00 70.25 89 GLU A N 1
ATOM 702 C CA . GLU A 1 89 ? -0.752 -3.193 31.956 1.00 70.25 89 GLU A CA 1
ATOM 703 C C . GLU A 1 89 ? -1.060 -2.283 30.761 1.00 70.25 89 GLU A C 1
ATOM 705 O O . GLU A 1 89 ? -1.292 -2.742 29.640 1.00 70.25 89 GLU A O 1
ATOM 710 N N . SER A 1 90 ? -1.120 -0.978 31.016 1.00 69.94 90 SER A N 1
ATOM 711 C CA . SER A 1 90 ? -1.358 0.036 29.994 1.00 69.94 90 SER A CA 1
ATOM 712 C C . SER A 1 90 ? -0.071 0.796 29.726 1.00 69.94 90 SER A C 1
ATOM 714 O O . SER A 1 90 ? 0.506 1.369 30.650 1.00 69.94 90 SER A O 1
ATOM 716 N N . ILE A 1 91 ? 0.336 0.864 28.463 1.00 73.81 91 ILE A N 1
ATOM 717 C CA . ILE A 1 91 ? 1.484 1.660 28.034 1.00 73.81 91 ILE A CA 1
ATOM 718 C C . ILE A 1 91 ? 0.953 2.981 27.477 1.00 73.81 91 ILE A C 1
ATOM 720 O O . ILE A 1 91 ? 0.120 2.991 26.568 1.00 73.81 91 ILE A O 1
ATOM 724 N N . LYS A 1 92 ? 1.418 4.107 28.028 1.00 79.31 92 LYS A N 1
ATOM 725 C CA . LYS A 1 92 ? 1.165 5.426 27.440 1.00 79.31 92 LYS A CA 1
ATOM 726 C C . LYS A 1 92 ? 2.131 5.613 26.275 1.00 79.31 92 LYS A C 1
ATOM 728 O O . LYS A 1 92 ? 3.340 5.550 26.469 1.00 79.31 92 LYS A O 1
ATOM 733 N N . ILE A 1 93 ? 1.594 5.853 25.085 1.00 80.94 93 ILE A N 1
ATOM 734 C CA . ILE A 1 93 ? 2.386 6.079 23.875 1.00 80.94 93 ILE A CA 1
ATOM 735 C C . ILE A 1 93 ? 2.147 7.508 23.416 1.00 80.94 93 ILE A C 1
ATOM 737 O O . ILE A 1 93 ? 1.008 7.906 23.168 1.00 80.94 93 ILE A O 1
ATOM 741 N N . GLU A 1 94 ? 3.225 8.277 23.316 1.00 81.81 94 GLU A N 1
ATOM 742 C CA . GLU A 1 94 ? 3.189 9.641 22.800 1.00 81.81 94 GLU A CA 1
ATOM 743 C C . GLU A 1 94 ? 3.576 9.645 21.323 1.00 81.81 94 GLU A C 1
ATOM 745 O O . GLU A 1 94 ? 4.646 9.171 20.932 1.00 81.81 94 GLU A O 1
ATOM 750 N N . LEU A 1 95 ? 2.672 10.171 20.496 1.00 87.44 95 LEU A N 1
ATOM 751 C CA . LEU A 1 95 ? 2.916 10.380 19.076 1.00 87.44 95 LEU A CA 1
ATOM 752 C C . LEU A 1 95 ? 3.798 11.621 18.912 1.00 87.44 95 LEU A C 1
ATOM 754 O O . LEU A 1 95 ? 3.387 12.718 19.291 1.00 87.44 95 LEU A O 1
ATOM 758 N N . THR A 1 96 ? 4.990 11.457 18.343 1.00 91.12 96 THR A N 1
ATOM 759 C CA . THR A 1 96 ? 5.872 12.588 18.026 1.00 91.12 96 THR A CA 1
ATOM 760 C C . THR A 1 96 ? 5.633 13.009 16.590 1.00 91.12 96 THR A C 1
ATOM 762 O O . THR A 1 96 ? 5.954 12.268 15.663 1.00 91.12 96 THR A O 1
ATOM 765 N N . LYS A 1 97 ? 5.037 14.188 16.418 1.00 93.75 97 LYS A N 1
ATOM 766 C CA . LYS A 1 97 ? 4.760 14.756 15.101 1.00 93.75 97 LYS A CA 1
ATOM 767 C C . LYS A 1 97 ? 6.038 15.262 14.445 1.00 93.75 97 LYS A C 1
ATOM 769 O O . LYS A 1 97 ? 6.944 15.723 15.134 1.00 93.75 97 LYS A O 1
ATOM 774 N N . ILE A 1 98 ? 6.065 15.221 13.119 1.00 93.56 98 ILE A N 1
ATOM 775 C CA . ILE A 1 98 ? 7.083 15.919 12.332 1.00 93.56 98 ILE A CA 1
ATOM 776 C C . ILE A 1 98 ? 6.643 17.384 12.256 1.00 93.56 98 ILE A C 1
ATOM 778 O O . ILE A 1 98 ? 5.698 17.715 11.543 1.00 93.56 98 ILE A O 1
ATOM 782 N N . GLU A 1 99 ? 7.254 18.248 13.067 1.00 92.62 99 GLU A N 1
ATOM 783 C CA . GLU A 1 99 ? 6.865 19.666 13.151 1.00 92.62 99 GLU A CA 1
ATOM 784 C C . GLU A 1 99 ? 7.507 20.523 12.056 1.00 92.62 99 GLU A C 1
ATOM 786 O O . GLU A 1 99 ? 6.923 21.517 11.621 1.00 92.62 99 GLU A O 1
ATOM 791 N N . ASN A 1 100 ? 8.697 20.136 11.588 1.00 92.00 100 ASN A N 1
ATOM 792 C CA . ASN A 1 100 ? 9.367 20.826 10.497 1.00 92.00 100 ASN A CA 1
ATOM 793 C C . ASN A 1 100 ? 8.598 20.591 9.191 1.00 92.00 100 ASN A C 1
ATOM 795 O O . ASN A 1 100 ? 8.510 19.468 8.695 1.00 92.00 100 ASN A O 1
ATOM 799 N N . LYS A 1 101 ? 8.059 21.677 8.632 1.00 91.62 101 LYS A N 1
ATOM 800 C CA . LYS A 1 101 ? 7.227 21.643 7.430 1.00 91.62 101 LYS A CA 1
ATOM 801 C C . LYS A 1 101 ? 7.960 21.062 6.217 1.00 91.62 101 LYS A C 1
ATOM 803 O O . LYS A 1 101 ? 7.366 20.266 5.506 1.00 91.62 101 LYS A O 1
ATOM 808 N N . ASN A 1 102 ? 9.238 21.390 6.027 1.00 88.19 102 ASN A N 1
ATOM 809 C CA . ASN A 1 102 ? 10.012 20.890 4.889 1.00 88.19 102 ASN A CA 1
ATOM 810 C C . ASN A 1 102 ? 10.235 19.377 4.995 1.00 88.19 102 ASN A C 1
ATOM 812 O O . ASN A 1 102 ? 10.161 18.667 3.999 1.00 88.19 102 ASN A O 1
ATOM 816 N N . PHE A 1 103 ? 10.479 18.875 6.209 1.00 91.88 103 PHE A N 1
ATOM 817 C CA . PHE A 1 103 ? 10.620 17.436 6.445 1.00 91.88 103 PHE A CA 1
ATOM 818 C C . PHE A 1 103 ? 9.296 16.718 6.244 1.00 91.88 103 PHE A C 1
ATOM 820 O O . PHE A 1 103 ? 9.258 15.679 5.597 1.00 91.88 103 PHE A O 1
ATOM 827 N N . LEU A 1 104 ? 8.204 17.291 6.749 1.00 92.38 104 LEU A N 1
ATOM 828 C CA . LEU A 1 104 ? 6.880 16.726 6.547 1.00 92.38 104 LEU A CA 1
ATOM 829 C C . LEU A 1 104 ? 6.522 16.660 5.055 1.00 92.38 104 LEU A C 1
ATOM 831 O O . LEU A 1 104 ? 6.086 15.608 4.608 1.00 92.38 104 LEU A O 1
ATOM 835 N N . GLU A 1 105 ? 6.752 17.732 4.294 1.00 89.06 105 GLU A N 1
ATOM 836 C CA . GLU A 1 105 ? 6.503 17.776 2.845 1.00 89.06 105 GLU A CA 1
ATOM 837 C C . GLU A 1 105 ? 7.368 16.768 2.081 1.00 89.06 105 GLU A C 1
ATOM 839 O O . GLU A 1 105 ? 6.853 16.054 1.226 1.00 89.06 105 GLU A O 1
ATOM 844 N N . PHE A 1 106 ? 8.655 16.655 2.423 1.00 86.50 106 PHE A N 1
ATOM 845 C CA . PHE A 1 106 ? 9.557 15.676 1.814 1.00 86.50 106 PHE A CA 1
ATOM 846 C C . PHE A 1 106 ? 9.120 14.230 2.072 1.00 86.50 106 PHE A C 1
ATOM 848 O O . PHE A 1 106 ? 9.109 13.411 1.159 1.00 86.50 106 PHE A O 1
ATOM 855 N N . VAL A 1 107 ? 8.748 13.893 3.309 1.00 89.44 107 VAL A N 1
ATOM 856 C CA . VAL A 1 107 ? 8.296 12.528 3.604 1.00 89.44 107 VAL A CA 1
ATOM 857 C C . VAL A 1 107 ? 6.919 12.281 2.984 1.00 89.44 107 VAL A C 1
ATOM 859 O O . VAL A 1 107 ? 6.685 11.214 2.435 1.00 89.44 107 VAL A O 1
ATOM 862 N N . GLN A 1 108 ? 6.010 13.260 2.991 1.00 90.25 108 GLN A N 1
ATOM 863 C CA . GLN A 1 108 ? 4.691 13.121 2.363 1.00 90.25 108 GLN A CA 1
ATOM 864 C C . GLN A 1 108 ? 4.759 12.963 0.842 1.00 90.25 108 GLN A C 1
ATOM 866 O O . GLN A 1 108 ? 3.950 12.221 0.294 1.00 90.25 108 GLN A O 1
ATOM 871 N N . SER A 1 109 ? 5.705 13.611 0.156 1.00 82.06 109 SER A N 1
ATOM 872 C CA . SER A 1 109 ? 5.852 13.451 -1.296 1.00 82.06 109 SER A CA 1
ATOM 873 C C . SER A 1 109 ? 6.316 12.048 -1.695 1.00 82.06 109 SER A C 1
ATOM 875 O O . SER A 1 109 ? 6.005 11.599 -2.793 1.00 82.06 109 SER A O 1
ATOM 877 N N . ARG A 1 110 ? 7.028 11.348 -0.804 1.00 83.44 110 ARG A N 1
ATOM 878 C CA . ARG A 1 110 ? 7.528 9.985 -1.036 1.00 83.44 110 ARG A CA 1
ATOM 879 C C . ARG A 1 110 ? 6.571 8.913 -0.538 1.00 83.44 110 ARG A C 1
ATOM 881 O O . ARG A 1 110 ? 6.324 7.930 -1.225 1.00 83.44 110 ARG A O 1
ATOM 888 N N . ASP A 1 111 ? 6.034 9.112 0.658 1.00 84.19 111 ASP A N 1
ATOM 889 C CA . ASP A 1 111 ? 5.266 8.098 1.366 1.00 84.19 111 ASP A CA 1
ATOM 890 C C . ASP A 1 111 ? 3.773 8.368 1.389 1.00 84.19 111 ASP A C 1
ATOM 892 O O . ASP A 1 111 ? 3.034 7.475 1.772 1.00 84.19 111 ASP A O 1
ATOM 896 N N . GLY A 1 112 ? 3.299 9.540 0.979 1.00 86.25 112 GLY A N 1
ATOM 897 C CA . GLY A 1 112 ? 1.882 9.888 0.928 1.00 86.25 112 GLY A CA 1
ATOM 898 C C . GLY A 1 112 ? 1.414 10.817 2.052 1.00 86.25 112 GLY A C 1
ATOM 899 O O . GLY A 1 112 ? 2.018 10.947 3.120 1.00 86.25 112 GLY A O 1
ATOM 900 N N . GLU A 1 113 ? 0.274 11.468 1.817 1.00 90.81 113 GLU A N 1
ATOM 901 C CA . GLU A 1 113 ? -0.251 12.549 2.665 1.00 90.81 113 GLU A CA 1
ATOM 902 C C . GLU A 1 113 ? -0.667 12.115 4.085 1.00 90.81 113 GLU A C 1
ATOM 904 O O . GLU A 1 113 ? -0.839 12.943 4.987 1.00 90.81 113 GLU A O 1
ATOM 909 N N . ASP A 1 114 ? -0.848 10.815 4.330 1.00 89.31 114 ASP A N 1
ATOM 910 C CA . ASP A 1 114 ? -1.244 10.297 5.640 1.00 89.31 114 ASP A CA 1
ATOM 911 C C . ASP A 1 114 ? -0.100 10.300 6.673 1.00 89.31 114 ASP A C 1
ATOM 913 O O . ASP A 1 114 ? -0.360 10.082 7.866 1.00 89.31 114 ASP A O 1
ATOM 917 N N . VAL A 1 115 ? 1.138 10.585 6.247 1.00 92.62 115 VAL A N 1
ATOM 918 C CA . VAL A 1 115 ? 2.312 10.783 7.109 1.00 92.62 115 VAL A CA 1
ATOM 919 C C . VAL A 1 115 ? 2.124 11.999 8.011 1.00 92.62 115 VAL A C 1
ATOM 921 O O . VAL A 1 115 ? 1.766 13.087 7.560 1.00 92.62 115 VAL A O 1
ATOM 924 N N . LYS A 1 116 ? 2.355 11.813 9.319 1.00 94.31 116 LYS A N 1
ATOM 925 C CA . LYS A 1 116 ? 2.201 12.877 10.335 1.00 94.31 116 LYS A CA 1
ATOM 926 C C . LYS A 1 116 ? 3.217 12.815 11.474 1.00 94.31 116 LYS A C 1
ATOM 928 O O . LYS A 1 116 ? 3.345 13.784 12.219 1.00 94.31 116 LYS A O 1
ATOM 933 N N . ASN A 1 117 ? 3.860 11.669 11.685 1.00 95.19 117 ASN A N 1
ATOM 934 C CA . ASN A 1 117 ? 4.661 11.384 12.873 1.00 95.19 117 ASN A CA 1
ATOM 935 C C . ASN A 1 117 ? 5.960 10.683 12.487 1.00 95.19 117 ASN A C 1
ATOM 937 O O . ASN A 1 117 ? 6.027 10.063 11.430 1.00 95.19 117 ASN A O 1
ATOM 941 N N . TYR A 1 118 ? 6.935 10.716 13.388 1.00 95.94 118 TYR A N 1
ATOM 942 C CA . TYR A 1 118 ? 8.098 9.839 13.314 1.00 95.94 118 TYR A CA 1
ATOM 943 C C . TYR A 1 118 ? 7.701 8.389 13.602 1.00 95.94 118 TYR A C 1
ATOM 945 O O . TYR A 1 118 ? 6.815 8.122 14.429 1.00 95.94 118 TYR A O 1
ATOM 953 N N . ALA A 1 119 ? 8.363 7.452 12.931 1.00 95.62 119 ALA A N 1
ATOM 954 C CA . ALA A 1 119 ? 8.271 6.043 13.266 1.00 95.62 119 ALA A CA 1
ATOM 955 C C . ALA A 1 119 ? 9.011 5.771 14.582 1.00 95.62 119 ALA A C 1
ATOM 957 O O . ALA A 1 119 ? 10.008 6.417 14.889 1.00 95.62 119 ALA A O 1
ATOM 958 N N . LYS A 1 120 ? 8.526 4.827 15.391 1.00 95.06 120 LYS A N 1
ATOM 959 C CA . LYS A 1 120 ? 9.190 4.470 16.655 1.00 95.06 120 LYS A CA 1
ATOM 960 C C . LYS A 1 120 ? 9.092 2.991 16.942 1.00 95.06 120 LYS A C 1
ATOM 962 O O . LYS A 1 120 ? 7.999 2.432 16.883 1.00 95.06 120 LYS A O 1
ATOM 967 N N . ASP A 1 121 ? 10.202 2.387 17.337 1.00 92.62 121 ASP A N 1
ATOM 968 C CA . ASP A 1 121 ? 10.175 1.080 17.981 1.00 92.62 121 ASP A CA 1
ATOM 969 C C . ASP A 1 121 ? 9.823 1.261 19.466 1.00 92.62 121 ASP A C 1
ATOM 971 O O . ASP A 1 121 ? 10.338 2.151 20.146 1.00 92.62 121 ASP A O 1
ATOM 975 N N . LEU A 1 122 ? 8.871 0.474 19.956 1.00 88.81 122 LEU A N 1
ATOM 976 C CA . LEU A 1 122 ? 8.266 0.613 21.276 1.00 88.81 122 LEU A CA 1
ATOM 977 C C . LEU A 1 122 ? 8.124 -0.769 21.905 1.00 88.81 122 LEU A C 1
ATOM 979 O O . LEU A 1 122 ? 7.067 -1.367 21.779 1.00 88.81 122 LEU A O 1
ATOM 983 N N . ASN A 1 123 ? 9.157 -1.264 22.590 1.00 82.69 123 ASN A N 1
ATOM 984 C CA . ASN A 1 123 ? 9.212 -2.559 23.294 1.00 82.69 123 ASN A CA 1
ATOM 985 C C . ASN A 1 123 ? 7.950 -3.457 23.169 1.00 82.69 123 ASN A C 1
ATOM 987 O O . ASN A 1 123 ? 6.996 -3.342 23.945 1.00 82.69 123 ASN A O 1
ATOM 991 N N . GLY A 1 124 ? 7.935 -4.333 22.159 1.00 84.06 124 GLY A N 1
ATOM 992 C CA . GLY A 1 124 ? 6.801 -5.223 21.856 1.00 84.06 124 GLY A CA 1
ATOM 993 C C . GLY A 1 124 ? 5.767 -4.661 20.866 1.00 84.06 124 GLY A C 1
ATOM 994 O O . GLY A 1 124 ? 4.865 -5.384 20.436 1.00 84.06 124 GLY A O 1
ATOM 995 N N . HIS A 1 125 ? 5.939 -3.421 20.420 1.00 90.06 125 HIS A N 1
ATOM 996 C CA . HIS A 1 125 ? 5.106 -2.697 19.465 1.00 90.06 125 HIS A CA 1
ATOM 997 C C . HIS A 1 125 ? 5.966 -1.775 18.597 1.00 90.06 125 HIS A C 1
ATOM 999 O O . HIS A 1 125 ? 7.125 -1.523 18.894 1.00 90.06 125 HIS A O 1
ATOM 1005 N N . TRP A 1 126 ? 5.385 -1.221 17.539 1.00 93.25 126 TRP A N 1
ATOM 1006 C CA . TRP A 1 126 ? 6.020 -0.152 16.776 1.00 93.25 126 TRP A CA 1
ATOM 1007 C C . TRP A 1 126 ? 4.982 0.827 16.234 1.00 93.25 126 TRP A C 1
ATOM 1009 O O . TRP A 1 126 ? 3.845 0.463 15.922 1.00 93.25 126 TRP A O 1
ATOM 1019 N N . LEU A 1 127 ? 5.365 2.093 16.153 1.00 94.06 127 LEU A N 1
ATOM 1020 C CA . LEU A 1 127 ? 4.561 3.181 15.630 1.00 94.06 127 LEU A CA 1
ATOM 1021 C C . LEU A 1 127 ? 4.985 3.475 14.190 1.00 94.06 127 LEU A C 1
ATOM 1023 O O . LEU A 1 127 ? 6.152 3.739 13.929 1.00 94.06 127 LEU A O 1
ATOM 1027 N N . CYS A 1 128 ? 4.033 3.445 13.263 1.00 94.81 128 CYS A N 1
ATOM 1028 C CA . CYS A 1 128 ? 4.242 3.862 11.879 1.00 94.81 128 CYS A CA 1
ATOM 1029 C C . CYS A 1 128 ? 4.131 5.388 11.736 1.00 94.81 128 CYS A C 1
ATOM 1031 O O . CYS A 1 128 ? 3.412 6.035 12.503 1.00 94.81 128 CYS A O 1
ATOM 1033 N N . VAL A 1 129 ? 4.729 5.944 10.681 1.00 95.75 129 VAL A N 1
ATOM 1034 C CA . VAL A 1 129 ? 4.668 7.370 10.314 1.00 95.75 129 VAL A CA 1
ATOM 1035 C C . VAL A 1 129 ? 3.245 7.926 10.142 1.00 95.75 129 VAL A C 1
ATOM 1037 O O . VAL A 1 129 ? 2.976 9.099 10.415 1.00 95.75 129 VAL A O 1
ATOM 1040 N N . CYS A 1 130 ? 2.274 7.068 9.807 1.00 92.38 130 CYS A N 1
ATOM 1041 C CA . CYS A 1 130 ? 0.851 7.428 9.758 1.00 92.38 130 CYS A CA 1
ATOM 1042 C C . CYS A 1 130 ? 0.203 7.571 11.159 1.00 92.38 130 CYS A C 1
ATOM 1044 O O . CYS A 1 130 ? -1.009 7.776 11.290 1.00 92.38 130 CYS A O 1
ATOM 1046 N N . GLY A 1 131 ? 0.969 7.348 12.234 1.00 90.50 131 GLY A N 1
ATOM 1047 C CA . GLY A 1 131 ? 0.519 7.336 13.629 1.00 90.50 131 GLY A CA 1
ATOM 1048 C C . GLY A 1 131 ? -0.208 6.058 14.062 1.00 90.50 131 GLY A C 1
ATOM 1049 O O . GLY A 1 131 ? -0.960 6.082 15.038 1.00 90.50 131 GLY A O 1
ATOM 1050 N N . ARG A 1 132 ? -0.069 4.946 13.326 1.00 88.31 132 ARG A N 1
ATOM 1051 C CA . ARG A 1 132 ? -0.655 3.651 13.711 1.00 88.31 132 ARG A CA 1
ATOM 1052 C C . ARG A 1 132 ? 0.308 2.891 14.614 1.00 88.31 132 ARG A C 1
ATOM 1054 O O . ARG A 1 132 ? 1.443 2.659 14.220 1.00 88.31 132 ARG A O 1
ATOM 1061 N N . LEU A 1 133 ? -0.190 2.442 15.763 1.00 89.00 133 LEU A N 1
ATOM 1062 C CA . LEU A 1 133 ? 0.482 1.437 16.579 1.00 89.00 133 LEU A CA 1
ATOM 1063 C C . LEU A 1 133 ? 0.233 0.035 16.014 1.00 89.00 133 LEU A C 1
ATOM 1065 O O . LEU A 1 133 ? -0.915 -0.323 15.741 1.00 89.00 133 LEU A O 1
ATOM 1069 N N . ASN A 1 134 ? 1.302 -0.736 15.887 1.00 87.88 134 ASN A N 1
ATOM 1070 C CA . ASN A 1 134 ? 1.325 -2.111 15.410 1.00 87.88 134 ASN A CA 1
ATOM 1071 C C . ASN A 1 134 ? 2.000 -3.002 16.461 1.00 87.88 134 ASN A C 1
ATOM 1073 O O . ASN A 1 134 ? 2.794 -2.521 17.271 1.00 87.88 134 ASN A O 1
ATOM 1077 N N . VAL A 1 135 ? 1.698 -4.300 16.456 1.00 87.12 135 VAL A N 1
ATOM 1078 C CA . VAL A 1 135 ? 2.418 -5.262 17.310 1.00 87.12 135 VAL A CA 1
ATOM 1079 C C . VAL A 1 135 ? 3.774 -5.599 16.690 1.00 87.12 135 VAL A C 1
ATOM 1081 O O . VAL A 1 135 ? 3.914 -5.585 15.468 1.00 87.12 135 VAL A O 1
ATOM 1084 N N . ASN A 1 136 ? 4.777 -5.928 17.508 1.00 86.81 136 ASN A N 1
ATOM 1085 C CA . ASN A 1 136 ? 6.150 -6.133 17.023 1.00 86.81 136 ASN A CA 1
ATOM 1086 C C . ASN A 1 136 ? 6.282 -7.197 15.922 1.00 86.81 136 ASN A C 1
ATOM 1088 O O . ASN A 1 136 ? 7.128 -7.050 15.043 1.00 86.81 136 ASN A O 1
ATOM 1092 N N . ALA A 1 137 ? 5.442 -8.238 15.983 1.00 83.38 137 ALA A N 1
ATOM 1093 C CA . ALA A 1 137 ? 5.412 -9.353 15.035 1.00 83.38 137 ALA A CA 1
ATOM 1094 C C . ALA A 1 137 ? 4.894 -8.969 13.635 1.00 83.38 137 ALA A C 1
ATOM 1096 O O . ALA A 1 137 ? 5.036 -9.744 12.697 1.00 83.38 137 ALA A O 1
ATOM 1097 N N . GLN A 1 138 ? 4.274 -7.796 13.477 1.00 83.50 138 GLN A N 1
ATOM 1098 C CA . GLN A 1 138 ? 3.804 -7.324 12.176 1.00 83.50 138 GLN A CA 1
ATOM 1099 C C . GLN A 1 138 ? 4.953 -6.682 11.402 1.00 83.50 138 GLN A C 1
ATOM 1101 O O . GLN A 1 138 ? 5.510 -5.677 11.845 1.00 83.50 138 GLN A O 1
ATOM 1106 N N . SER A 1 139 ? 5.254 -7.232 10.224 1.00 88.56 139 SER A N 1
ATOM 1107 C CA . SER A 1 139 ? 6.240 -6.685 9.282 1.00 88.56 139 SER A CA 1
ATOM 1108 C C . SER A 1 139 ? 5.733 -5.456 8.525 1.00 88.56 139 SER A C 1
ATOM 1110 O O . SER A 1 139 ? 6.541 -4.692 8.007 1.00 88.56 139 SER A O 1
ATOM 1112 N N . LYS A 1 140 ? 4.413 -5.235 8.493 1.00 89.19 140 LYS A N 1
ATOM 1113 C CA . LYS A 1 140 ? 3.750 -4.131 7.787 1.00 89.19 140 LYS A CA 1
ATOM 1114 C C . LYS A 1 140 ? 2.761 -3.384 8.671 1.00 89.19 140 LYS A C 1
ATOM 1116 O O . LYS A 1 140 ? 2.163 -3.948 9.591 1.00 89.19 140 LYS A O 1
ATOM 1121 N N . CYS A 1 141 ? 2.581 -2.097 8.391 1.00 88.38 141 CYS A N 1
ATOM 1122 C CA . CYS A 1 141 ? 1.635 -1.256 9.101 1.00 88.38 141 CYS A CA 1
ATOM 1123 C C . CYS A 1 141 ? 0.211 -1.672 8.754 1.00 88.38 141 CYS A C 1
ATOM 1125 O O . CYS A 1 141 ? -0.219 -1.573 7.612 1.00 88.38 141 CYS A O 1
ATOM 1127 N N . ARG A 1 142 ? -0.601 -1.998 9.757 1.00 81.38 142 ARG A N 1
ATOM 1128 C CA . ARG A 1 142 ? -1.976 -2.451 9.515 1.00 81.38 142 ARG A CA 1
ATOM 1129 C C . ARG A 1 142 ? -2.933 -1.367 8.999 1.00 81.38 142 ARG A C 1
ATOM 1131 O O . ARG A 1 142 ? -4.109 -1.642 8.785 1.00 81.38 142 ARG A O 1
ATOM 1138 N N . ARG A 1 143 ? -2.480 -0.110 8.894 1.00 82.44 143 ARG A N 1
ATOM 1139 C CA . ARG A 1 143 ? -3.265 0.999 8.319 1.00 82.44 143 ARG A CA 1
ATOM 1140 C C . ARG A 1 143 ? -2.876 1.301 6.878 1.00 82.44 143 ARG A C 1
ATOM 1142 O O . ARG A 1 143 ? -3.774 1.451 6.069 1.00 82.44 143 ARG A O 1
ATOM 1149 N N . CYS A 1 144 ? -1.588 1.481 6.619 1.00 85.81 144 CYS A N 1
ATOM 1150 C CA . CYS A 1 144 ? -1.076 2.016 5.356 1.00 85.81 144 CYS A CA 1
ATOM 1151 C C . CYS A 1 144 ? -0.138 1.041 4.631 1.00 85.81 144 CYS A C 1
ATOM 1153 O O . CYS A 1 144 ? 0.556 1.446 3.714 1.00 85.81 144 CYS A O 1
ATOM 1155 N N . ASP A 1 145 ? -0.052 -0.205 5.101 1.00 87.12 145 ASP A N 1
ATOM 1156 C CA . ASP A 1 145 ? 0.767 -1.303 4.568 1.00 87.12 145 ASP A CA 1
ATOM 1157 C C . ASP A 1 145 ? 2.291 -1.070 4.489 1.00 87.12 145 ASP A C 1
ATOM 1159 O O . ASP A 1 145 ? 3.039 -1.990 4.171 1.00 87.12 145 ASP A O 1
ATOM 1163 N N . ARG A 1 146 ? 2.786 0.114 4.884 1.00 90.56 146 ARG A N 1
ATOM 1164 C CA . ARG A 1 146 ? 4.227 0.425 4.914 1.00 90.56 146 ARG A CA 1
ATOM 1165 C C . ARG A 1 146 ? 5.013 -0.570 5.764 1.00 90.56 146 ARG A C 1
ATOM 1167 O O . ARG A 1 146 ? 4.606 -0.906 6.882 1.00 90.56 146 ARG A O 1
ATOM 1174 N N . LEU A 1 147 ? 6.166 -0.988 5.250 1.00 91.56 147 LEU A N 1
ATOM 1175 C CA . LEU A 1 147 ? 7.064 -1.938 5.903 1.00 91.56 147 LEU A CA 1
ATOM 1176 C C . LEU A 1 147 ? 7.654 -1.352 7.190 1.00 91.56 147 LEU A C 1
ATOM 1178 O O . LEU A 1 147 ? 8.126 -0.218 7.215 1.00 91.56 147 LEU A O 1
ATOM 1182 N N . LYS A 1 148 ? 7.659 -2.156 8.257 1.00 92.56 148 LYS A N 1
ATOM 1183 C CA . LYS A 1 148 ? 8.211 -1.814 9.573 1.00 92.56 148 LYS A CA 1
ATOM 1184 C C . LYS A 1 148 ? 9.678 -1.407 9.474 1.00 92.56 148 LYS A C 1
ATOM 1186 O O . LYS A 1 148 ? 10.047 -0.357 9.984 1.00 92.56 148 LYS A O 1
ATOM 1191 N N . GLN A 1 149 ? 10.494 -2.260 8.853 1.00 91.50 149 GLN A N 1
ATOM 1192 C CA . GLN A 1 149 ? 11.940 -2.052 8.735 1.00 91.50 149 GLN A CA 1
ATOM 1193 C C . GLN A 1 149 ? 12.238 -0.752 7.992 1.00 91.50 149 GLN A C 1
ATOM 1195 O O . GLN A 1 149 ? 12.999 0.066 8.491 1.00 91.50 149 GLN A O 1
ATOM 1200 N N . TYR A 1 150 ? 11.549 -0.531 6.871 1.00 92.75 150 TYR A N 1
ATOM 1201 C CA . TYR A 1 150 ? 11.658 0.684 6.076 1.00 92.75 150 TYR A CA 1
ATOM 1202 C C . TYR A 1 150 ? 11.335 1.938 6.898 1.00 92.75 150 TYR A C 1
ATOM 1204 O O . TYR A 1 150 ? 12.203 2.777 7.106 1.00 92.75 150 TYR A O 1
ATOM 1212 N N . VAL A 1 151 ? 10.128 2.052 7.466 1.00 93.88 151 VAL A N 1
ATOM 1213 C CA . VAL A 1 151 ? 9.757 3.303 8.152 1.00 93.88 151 VAL A CA 1
ATOM 1214 C C . VAL A 1 151 ? 10.596 3.574 9.401 1.00 93.88 151 VAL A C 1
ATOM 1216 O O . VAL A 1 151 ? 10.797 4.732 9.748 1.00 93.88 151 VAL A O 1
ATOM 1219 N N . LEU A 1 152 ? 11.082 2.528 10.080 1.00 93.75 152 LEU A N 1
ATOM 1220 C CA . LEU A 1 152 ? 11.976 2.675 11.230 1.00 93.75 152 LEU A CA 1
ATOM 1221 C C . LEU A 1 152 ? 13.408 3.038 10.827 1.00 93.75 152 LEU A C 1
ATOM 1223 O O . LEU A 1 152 ? 14.077 3.701 11.606 1.00 93.75 152 LEU A O 1
ATOM 1227 N N . ALA A 1 153 ? 13.884 2.614 9.656 1.00 90.75 153 ALA A N 1
ATOM 1228 C CA . ALA A 1 153 ? 15.210 2.981 9.161 1.00 90.75 153 ALA A CA 1
ATOM 1229 C C . ALA A 1 153 ? 15.240 4.401 8.578 1.00 90.75 153 ALA A C 1
ATOM 1231 O O . ALA A 1 153 ? 16.239 5.110 8.707 1.00 90.75 153 ALA A O 1
ATOM 1232 N N . GLU A 1 154 ? 14.141 4.802 7.940 1.00 88.31 154 GLU A N 1
ATOM 1233 C CA . GLU A 1 154 ? 14.081 6.032 7.155 1.00 88.31 154 GLU A CA 1
ATOM 1234 C C . GLU A 1 154 ? 13.518 7.232 7.912 1.00 88.31 154 GLU A C 1
ATOM 1236 O O . GLU A 1 154 ? 13.899 8.369 7.637 1.00 88.31 154 GLU A O 1
ATOM 1241 N N . TYR A 1 155 ? 12.613 6.990 8.864 1.00 93.88 155 TYR A N 1
ATOM 1242 C CA . TYR A 1 155 ? 11.780 8.036 9.463 1.00 93.88 155 TYR A CA 1
ATOM 1243 C C . TYR A 1 155 ? 11.702 7.939 10.993 1.00 93.88 155 TYR A C 1
ATOM 1245 O O . TYR A 1 155 ? 10.696 8.346 11.586 1.00 93.88 155 TYR A O 1
ATOM 1253 N N . SER A 1 156 ? 12.725 7.381 11.650 1.00 93.38 156 SER A N 1
ATOM 1254 C CA . SER A 1 156 ? 12.769 7.248 13.116 1.00 93.38 156 SER A CA 1
ATOM 1255 C C . SER A 1 156 ? 12.908 8.581 13.845 1.00 93.38 156 SER A C 1
ATOM 1257 O O . SER A 1 156 ? 12.419 8.741 14.966 1.00 93.38 156 SER A O 1
ATOM 1259 N N . ASP A 1 157 ? 13.587 9.534 13.216 1.00 93.81 157 ASP A N 1
ATOM 1260 C CA . ASP A 1 157 ? 13.997 10.793 13.820 1.00 93.81 157 ASP A CA 1
ATOM 1261 C C . ASP A 1 157 ? 14.315 11.841 12.745 1.00 93.81 157 ASP A C 1
ATOM 1263 O O . ASP A 1 157 ? 14.169 11.626 11.544 1.00 93.81 157 ASP A O 1
ATOM 1267 N N . GLU A 1 158 ? 14.700 13.028 13.193 1.00 91.62 158 GLU A N 1
ATOM 1268 C CA . GLU A 1 158 ? 15.006 14.150 12.314 1.00 91.62 158 GLU A CA 1
ATOM 1269 C C . GLU A 1 158 ? 16.297 13.934 11.507 1.00 91.62 158 GLU A C 1
ATOM 1271 O O . GLU A 1 158 ? 16.375 14.332 10.347 1.00 91.62 158 GLU A O 1
ATOM 1276 N N . GLU A 1 159 ? 17.302 13.277 12.091 1.00 90.88 159 GLU A N 1
ATOM 1277 C CA . GLU A 1 159 ? 18.618 13.075 11.476 1.00 90.88 159 GLU A CA 1
ATOM 1278 C C . GLU A 1 159 ? 18.537 12.120 10.278 1.00 90.88 159 GLU A C 1
ATOM 1280 O O . GLU A 1 159 ? 19.108 12.385 9.217 1.00 90.88 159 GLU A O 1
ATOM 1285 N N . THR A 1 160 ? 17.762 11.045 10.420 1.00 89.12 160 THR A N 1
ATOM 1286 C CA . THR A 1 160 ? 17.466 10.094 9.338 1.00 89.12 160 THR A CA 1
ATOM 1287 C C . THR A 1 160 ? 16.771 10.770 8.155 1.00 89.12 160 THR A C 1
ATOM 1289 O O . THR A 1 160 ? 17.199 10.576 7.012 1.00 89.12 160 THR A O 1
ATOM 1292 N N . ILE A 1 161 ? 15.799 11.654 8.416 1.00 88.88 161 ILE A N 1
ATOM 1293 C CA . ILE A 1 161 ? 15.148 12.455 7.369 1.00 88.88 161 ILE A CA 1
ATOM 1294 C C . ILE A 1 161 ? 16.141 13.412 6.704 1.00 88.88 161 ILE A C 1
ATOM 1296 O O . ILE A 1 161 ? 16.176 13.483 5.477 1.00 88.88 161 ILE A O 1
ATOM 1300 N N . ILE A 1 162 ? 16.962 14.132 7.478 1.00 84.31 162 ILE A N 1
ATOM 1301 C CA . ILE A 1 162 ? 17.963 15.068 6.937 1.00 84.31 162 ILE A CA 1
ATOM 1302 C C . ILE A 1 162 ? 18.922 14.344 5.994 1.00 84.31 162 ILE A C 1
ATOM 1304 O O . ILE A 1 162 ? 19.187 14.826 4.894 1.00 84.31 162 ILE A O 1
ATOM 1308 N N . ARG A 1 163 ? 19.417 13.169 6.395 1.00 83.25 163 ARG A N 1
ATOM 1309 C CA . ARG A 1 163 ? 20.308 12.355 5.563 1.00 83.25 163 ARG A CA 1
ATOM 1310 C C . ARG A 1 163 ? 19.661 12.012 4.220 1.00 83.25 163 ARG A C 1
ATOM 1312 O O . ARG A 1 163 ? 20.315 12.135 3.189 1.00 83.25 163 ARG A O 1
ATOM 1319 N N . ARG A 1 164 ? 18.383 11.624 4.217 1.00 82.38 164 ARG A N 1
ATOM 1320 C CA . ARG A 1 164 ? 17.649 11.298 2.984 1.00 82.38 164 ARG A CA 1
ATOM 1321 C C . ARG A 1 164 ? 17.327 12.507 2.131 1.00 82.38 164 ARG A C 1
ATOM 1323 O O . ARG A 1 164 ? 17.426 12.425 0.913 1.00 82.38 164 ARG A O 1
ATOM 1330 N N . LEU A 1 165 ? 16.985 13.621 2.760 1.00 78.88 165 LEU A N 1
ATOM 1331 C CA . LEU A 1 165 ? 16.756 14.872 2.059 1.00 78.88 165 LEU A CA 1
ATOM 1332 C C . LEU A 1 165 ? 18.035 15.350 1.353 1.00 78.88 165 LEU A C 1
ATOM 1334 O O . LEU A 1 165 ? 17.974 15.778 0.206 1.00 78.88 165 LEU A O 1
ATOM 1338 N N . ASN A 1 166 ? 19.192 15.238 2.010 1.00 78.94 166 ASN A N 1
ATOM 1339 C CA . ASN A 1 166 ? 20.478 15.593 1.410 1.00 78.94 166 ASN A CA 1
ATOM 1340 C C . ASN A 1 166 ? 20.844 14.661 0.251 1.00 78.94 166 ASN A C 1
ATOM 1342 O O . ASN A 1 166 ? 21.193 15.161 -0.811 1.00 78.94 166 ASN A O 1
ATOM 1346 N N . ALA A 1 167 ? 20.696 13.342 0.426 1.00 78.31 167 ALA A N 1
ATOM 1347 C CA . ALA A 1 167 ? 20.931 12.377 -0.650 1.00 78.31 167 ALA A CA 1
ATOM 1348 C C . ALA A 1 167 ? 20.053 12.676 -1.878 1.00 78.31 167 ALA A C 1
ATOM 1350 O O . ALA A 1 167 ? 20.552 12.740 -2.995 1.00 78.31 167 ALA A O 1
ATOM 1351 N N . PHE A 1 168 ? 18.772 12.985 -1.658 1.00 77.56 168 PHE A N 1
ATOM 1352 C CA . PHE A 1 168 ? 17.855 13.378 -2.727 1.00 77.56 168 PHE A CA 1
ATOM 1353 C C . PHE A 1 168 ? 18.307 14.651 -3.467 1.00 77.56 168 PHE A C 1
ATOM 1355 O O . PHE A 1 168 ? 18.225 14.721 -4.692 1.00 77.56 168 PHE A O 1
ATOM 1362 N N . TYR A 1 169 ? 18.803 15.666 -2.750 1.00 75.00 169 TYR A N 1
ATOM 1363 C CA . TYR A 1 169 ? 19.340 16.867 -3.397 1.00 75.00 169 TYR A CA 1
ATOM 1364 C C . TYR A 1 169 ? 20.641 16.598 -4.159 1.00 75.00 169 TYR A C 1
ATOM 1366 O O . TYR A 1 169 ? 20.849 17.189 -5.216 1.00 75.00 169 TYR A O 1
ATOM 1374 N N . GLU A 1 170 ? 21.512 15.729 -3.646 1.00 76.50 170 GLU A N 1
ATOM 1375 C CA . GLU A 1 170 ? 22.745 15.330 -4.331 1.00 76.50 170 GLU A CA 1
ATOM 1376 C C . GLU A 1 170 ? 22.444 14.578 -5.636 1.00 76.50 170 GLU A C 1
ATOM 1378 O O . GLU A 1 170 ? 23.023 14.911 -6.671 1.00 76.50 170 GLU A O 1
ATOM 1383 N N . GLU A 1 171 ? 21.483 13.650 -5.615 1.00 73.62 171 GLU A N 1
ATOM 1384 C CA . GLU A 1 171 ? 20.995 12.928 -6.798 1.00 73.62 171 GLU A CA 1
ATOM 1385 C C . GLU A 1 171 ? 20.440 13.892 -7.859 1.00 73.62 171 GLU A C 1
ATOM 1387 O O . GLU A 1 171 ? 20.864 13.854 -9.014 1.00 73.62 171 GLU A O 1
ATOM 1392 N N . GLN A 1 172 ? 19.567 14.826 -7.464 1.00 70.19 172 GLN A N 1
ATOM 1393 C CA . GLN A 1 172 ? 18.995 15.824 -8.379 1.00 70.19 172 GLN A CA 1
ATOM 1394 C C . GLN A 1 172 ? 20.063 16.719 -9.024 1.00 70.19 172 GLN A C 1
ATOM 1396 O O . GLN A 1 172 ? 20.016 16.993 -10.224 1.00 70.19 172 GLN A O 1
ATOM 1401 N N . MET A 1 173 ? 21.057 17.155 -8.247 1.00 68.19 173 MET A N 1
ATOM 1402 C CA . MET A 1 173 ? 22.156 17.977 -8.761 1.00 68.19 173 MET A CA 1
ATOM 1403 C C . MET A 1 173 ? 23.019 17.221 -9.782 1.00 68.19 173 MET A C 1
ATOM 1405 O O . MET A 1 173 ? 23.493 17.816 -10.754 1.00 68.19 173 MET A O 1
ATOM 1409 N N . GLU A 1 174 ? 23.235 15.923 -9.572 1.00 78.19 174 GLU A N 1
ATOM 1410 C CA . GLU A 1 174 ? 23.996 15.077 -10.492 1.00 78.19 174 GLU A CA 1
ATOM 1411 C C . GLU A 1 174 ? 23.208 14.767 -11.773 1.00 78.19 174 GLU A C 1
ATOM 1413 O O . GLU A 1 174 ? 23.771 14.825 -12.871 1.00 78.19 174 GLU A O 1
ATOM 1418 N N . GLU A 1 175 ? 21.903 14.515 -11.666 1.00 72.44 175 GLU A N 1
ATOM 1419 C CA . GLU A 1 175 ? 21.015 14.319 -12.815 1.00 72.44 175 GLU A CA 1
ATOM 1420 C C . GLU A 1 175 ? 20.973 15.572 -13.709 1.00 72.44 175 GLU A C 1
ATOM 1422 O O . GLU A 1 175 ? 21.171 15.491 -14.929 1.00 72.44 175 GLU A O 1
ATOM 1427 N N . ASP A 1 176 ? 20.833 16.755 -13.103 1.00 66.50 176 ASP A N 1
ATOM 1428 C CA . ASP A 1 176 ? 20.872 18.038 -13.807 1.00 66.50 176 ASP A CA 1
ATOM 1429 C C . ASP A 1 176 ? 22.207 18.254 -14.536 1.00 66.50 176 ASP A C 1
ATOM 1431 O O . ASP A 1 176 ? 22.231 18.719 -15.688 1.00 66.50 176 ASP A O 1
ATOM 1435 N N . ARG A 1 177 ? 23.325 17.867 -13.902 1.00 75.12 177 ARG A N 1
ATOM 1436 C CA . ARG A 1 177 ? 24.665 17.922 -14.502 1.00 75.12 177 ARG A CA 1
ATOM 1437 C C . ARG A 1 177 ? 24.761 17.005 -15.720 1.00 75.12 177 ARG A C 1
ATOM 1439 O O . ARG A 1 177 ? 25.153 17.468 -16.794 1.00 75.12 177 ARG A O 1
ATOM 1446 N N . ARG A 1 178 ? 24.329 15.745 -15.600 1.00 76.88 178 ARG A N 1
ATOM 1447 C CA . ARG A 1 178 ? 24.303 14.775 -16.713 1.00 76.88 178 ARG A CA 1
ATOM 1448 C C . ARG A 1 178 ? 23.442 15.272 -17.874 1.00 76.88 178 ARG A C 1
ATOM 1450 O O . ARG A 1 178 ? 23.845 15.195 -19.039 1.00 76.88 178 ARG A O 1
ATOM 1457 N N . LEU A 1 179 ? 22.271 15.841 -17.584 1.00 75.25 179 LEU A N 1
ATOM 1458 C CA . LEU A 1 179 ? 21.380 16.392 -18.604 1.00 75.25 179 LEU A CA 1
ATOM 1459 C C . LEU A 1 179 ? 21.990 17.619 -19.298 1.00 75.25 179 LEU A C 1
ATOM 1461 O O . LEU A 1 179 ? 21.780 17.834 -20.498 1.00 75.25 179 LEU A O 1
ATOM 1465 N N . GLN A 1 180 ? 22.741 18.448 -18.571 1.00 73.81 180 GLN A N 1
ATOM 1466 C CA . GLN A 1 180 ? 23.470 19.569 -19.156 1.00 73.81 180 GLN A CA 1
ATOM 1467 C C . GLN A 1 180 ? 24.603 19.089 -20.075 1.00 73.81 180 GLN A C 1
ATOM 1469 O O . GLN A 1 180 ? 24.674 19.535 -21.222 1.00 73.81 180 GLN A O 1
ATOM 1474 N N . GLU A 1 181 ? 25.415 18.127 -19.637 1.00 78.31 181 GLU A N 1
ATOM 1475 C CA . GLU A 1 181 ? 26.497 17.542 -20.440 1.00 78.31 181 GLU A CA 1
ATOM 1476 C C . GLU A 1 181 ? 25.964 16.890 -21.728 1.00 78.31 181 GLU A C 1
ATOM 1478 O O . GLU A 1 181 ? 26.496 17.119 -22.820 1.00 78.31 181 GLU A O 1
ATOM 1483 N N . LYS A 1 182 ? 24.840 16.162 -21.646 1.00 74.81 182 LYS A N 1
ATOM 1484 C CA . LYS A 1 182 ? 24.163 15.581 -22.817 1.00 74.81 182 LYS A CA 1
ATOM 1485 C C . LYS A 1 182 ? 23.696 16.658 -23.802 1.00 74.81 182 LYS A C 1
ATOM 1487 O O . LYS A 1 182 ? 23.925 16.535 -25.009 1.00 74.81 182 LYS A O 1
ATOM 1492 N N . ARG A 1 183 ? 23.097 17.750 -23.306 1.00 72.56 183 ARG A N 1
ATOM 1493 C CA . ARG A 1 183 ? 22.681 18.900 -24.135 1.00 72.56 183 ARG A CA 1
ATOM 1494 C C . ARG A 1 183 ? 23.875 19.569 -24.817 1.00 72.56 183 ARG A C 1
ATOM 1496 O O . ARG A 1 183 ? 23.793 19.929 -25.997 1.00 72.56 183 ARG A O 1
ATOM 1503 N N . GLU A 1 184 ? 24.994 19.710 -24.114 1.00 76.31 184 GLU A N 1
ATOM 1504 C CA . GLU A 1 184 ? 26.227 20.275 -24.662 1.00 76.31 184 GLU A CA 1
ATOM 1505 C C . GLU A 1 184 ? 26.823 19.377 -25.755 1.00 76.31 184 GLU A C 1
ATOM 1507 O O . GLU A 1 184 ? 27.112 19.872 -26.854 1.00 76.31 184 GLU A O 1
ATOM 1512 N N . LEU A 1 185 ? 26.901 18.062 -25.521 1.00 77.75 185 LEU A N 1
ATOM 1513 C CA . LEU A 1 185 ? 27.382 17.074 -26.490 1.00 77.75 185 LEU A CA 1
ATOM 1514 C C . LEU A 1 185 ? 26.517 17.042 -27.757 1.00 77.75 185 LEU A C 1
ATOM 1516 O O . LEU A 1 185 ? 27.039 17.091 -28.875 1.00 77.75 185 LEU A O 1
ATOM 1520 N N . GLU A 1 186 ? 25.190 17.031 -27.615 1.00 72.75 186 GLU A N 1
ATOM 1521 C CA . GLU A 1 186 ? 24.271 17.090 -28.753 1.00 72.75 186 GLU A CA 1
ATOM 1522 C C . GLU A 1 186 ? 24.440 18.383 -29.558 1.00 72.75 186 GLU A C 1
ATOM 1524 O O . GLU A 1 186 ? 24.440 18.361 -30.795 1.00 72.75 186 GLU A O 1
ATOM 1529 N N . SER A 1 187 ? 24.631 19.518 -28.880 1.00 69.44 187 SER A N 1
ATOM 1530 C CA . SER A 1 187 ? 24.887 20.799 -29.541 1.00 69.44 187 SER A CA 1
ATOM 1531 C C . SER A 1 187 ? 26.210 20.782 -30.321 1.00 69.44 187 SER A C 1
ATOM 1533 O O . SER A 1 187 ? 26.273 21.284 -31.451 1.00 69.44 187 SER A O 1
ATOM 1535 N N . ALA A 1 188 ? 27.251 20.149 -29.770 1.00 75.25 188 ALA A N 1
ATOM 1536 C CA . ALA A 1 188 ? 28.553 19.990 -30.407 1.00 75.25 188 ALA A CA 1
ATOM 1537 C C . ALA A 1 188 ? 28.466 19.062 -31.628 1.00 75.25 188 ALA A C 1
ATOM 1539 O O . ALA A 1 188 ? 28.957 19.410 -32.707 1.00 75.25 188 ALA A O 1
ATOM 1540 N N . LEU A 1 189 ? 27.752 17.938 -31.513 1.00 74.81 189 LEU A N 1
ATOM 1541 C CA . LEU A 1 189 ? 27.479 17.023 -32.623 1.00 74.81 189 LEU A CA 1
ATOM 1542 C C . LEU A 1 189 ? 26.672 17.702 -33.736 1.00 74.81 189 LEU A C 1
ATOM 1544 O O . LEU A 1 189 ? 26.988 17.531 -34.916 1.00 74.81 189 LEU A O 1
ATOM 1548 N N . ARG A 1 190 ? 25.663 18.520 -33.398 1.00 71.50 190 ARG A N 1
ATOM 1549 C CA . ARG A 1 190 ? 24.905 19.314 -34.383 1.00 71.50 190 ARG A CA 1
ATOM 1550 C C . ARG A 1 190 ? 25.812 20.303 -35.114 1.00 71.50 190 ARG A C 1
ATOM 1552 O O . ARG A 1 190 ? 25.784 20.335 -36.346 1.00 71.50 190 ARG A O 1
ATOM 1559 N N . LYS A 1 191 ? 26.659 21.048 -34.392 1.00 70.31 191 LYS A N 1
ATOM 1560 C CA . LYS A 1 191 ? 27.661 21.954 -34.988 1.00 70.31 191 LYS A CA 1
ATOM 1561 C C . LYS A 1 191 ? 28.626 21.198 -35.911 1.00 70.31 191 LYS A C 1
ATOM 1563 O O . LYS A 1 191 ? 28.888 21.658 -37.021 1.00 70.31 191 LYS A O 1
ATOM 1568 N N . GLN A 1 192 ? 29.086 20.008 -35.517 1.00 70.62 192 GLN A N 1
ATOM 1569 C CA . GLN A 1 192 ? 29.976 19.179 -36.335 1.00 70.62 192 GLN A CA 1
ATOM 1570 C C . GLN A 1 192 ? 29.280 18.644 -37.602 1.00 70.62 192 GLN A C 1
ATOM 1572 O O . GLN A 1 192 ? 29.864 18.675 -38.688 1.00 70.62 192 GLN A O 1
ATOM 1577 N N . LYS A 1 193 ? 28.019 18.198 -37.505 1.00 69.88 193 LYS A N 1
ATOM 1578 C CA . LYS A 1 193 ? 27.208 17.757 -38.658 1.00 69.88 193 LYS A CA 1
ATOM 1579 C C . LYS A 1 193 ? 26.945 18.906 -39.642 1.00 69.88 193 LYS A C 1
ATOM 1581 O O . LYS A 1 193 ? 27.053 18.702 -40.851 1.00 69.88 193 LYS A O 1
ATOM 1586 N N . LEU A 1 194 ? 26.658 20.111 -39.144 1.00 62.53 194 LEU A N 1
ATOM 1587 C CA . LEU A 1 194 ? 26.518 21.328 -39.957 1.00 62.53 194 LEU A CA 1
ATOM 1588 C C . LEU A 1 194 ? 27.833 21.688 -40.665 1.00 62.53 194 LEU A C 1
ATOM 1590 O O . LEU A 1 194 ? 27.830 21.912 -41.875 1.00 62.53 194 LEU A O 1
ATOM 1594 N N . ALA A 1 195 ? 28.963 21.653 -39.954 1.00 63.16 195 ALA A N 1
ATOM 1595 C CA . ALA A 1 195 ? 30.282 21.896 -40.539 1.00 63.16 195 ALA A CA 1
ATOM 1596 C C . ALA A 1 195 ? 30.640 20.868 -41.632 1.00 63.16 195 ALA A C 1
ATOM 1598 O O . ALA A 1 195 ? 31.136 21.245 -42.696 1.00 63.16 195 ALA A O 1
ATOM 1599 N N . LYS A 1 196 ? 30.326 19.579 -41.422 1.00 60.69 196 LYS A N 1
ATOM 1600 C CA . LYS A 1 196 ? 30.486 18.523 -42.439 1.00 60.69 196 LYS A CA 1
ATOM 1601 C C . LYS A 1 196 ? 29.605 18.781 -43.670 1.00 60.69 196 LYS A C 1
ATOM 1603 O O . LYS A 1 196 ? 30.107 18.697 -44.788 1.00 60.69 196 LYS A O 1
ATOM 1608 N N . LYS A 1 197 ? 28.332 19.164 -43.497 1.00 54.09 197 LYS A N 1
ATOM 1609 C CA . LYS A 1 197 ? 27.431 19.506 -44.619 1.00 54.09 197 LYS A CA 1
ATOM 1610 C C . LYS A 1 197 ? 27.936 20.700 -45.438 1.00 54.09 197 LYS A C 1
ATOM 1612 O O . LYS A 1 197 ? 27.949 20.625 -46.663 1.00 54.09 197 LYS A O 1
ATOM 1617 N N . ILE A 1 198 ? 28.418 21.759 -44.784 1.00 57.56 198 ILE A N 1
ATOM 1618 C CA . ILE A 1 198 ? 28.991 22.930 -45.468 1.00 57.56 198 ILE A CA 1
ATOM 1619 C C . ILE A 1 198 ? 30.238 22.523 -46.272 1.00 57.56 198 ILE A C 1
ATOM 1621 O O . ILE A 1 198 ? 30.330 22.839 -47.459 1.00 57.56 198 ILE A O 1
ATOM 1625 N N . LYS A 1 199 ? 31.141 21.728 -45.677 1.00 52.69 199 LYS A N 1
ATOM 1626 C CA . LYS A 1 199 ? 32.366 21.229 -46.329 1.00 52.69 199 LYS A CA 1
ATOM 1627 C C . LYS A 1 199 ? 32.084 20.324 -47.541 1.00 52.69 199 LYS A C 1
ATOM 1629 O O . LYS A 1 199 ? 32.816 20.399 -48.521 1.00 52.69 199 LYS A O 1
ATOM 1634 N N . HIS A 1 200 ? 31.016 19.521 -47.505 1.00 50.69 200 HIS A N 1
ATOM 1635 C CA . HIS A 1 200 ? 30.595 18.672 -48.631 1.00 50.69 200 HIS A CA 1
ATOM 1636 C C . HIS A 1 200 ? 29.804 19.415 -49.721 1.00 50.69 200 HIS A C 1
ATOM 1638 O O . HIS A 1 200 ? 29.796 18.958 -50.859 1.00 50.69 200 HIS A O 1
ATOM 1644 N N . SER A 1 201 ? 29.177 20.559 -49.422 1.00 46.56 201 SER A N 1
ATOM 1645 C CA . SER A 1 201 ? 28.434 21.366 -50.412 1.00 46.56 201 SER A CA 1
ATOM 1646 C C . SER A 1 201 ? 29.313 22.310 -51.251 1.00 46.56 201 SER A C 1
ATOM 1648 O O . SER A 1 201 ? 28.985 22.613 -52.398 1.00 46.56 201 SER A O 1
ATOM 1650 N N . LEU A 1 202 ? 30.468 22.726 -50.718 1.00 46.59 202 LEU A N 1
ATOM 1651 C CA . LEU A 1 202 ? 31.439 23.588 -51.403 1.00 46.59 202 LEU A CA 1
ATOM 1652 C C . LEU A 1 202 ? 31.992 23.014 -52.734 1.00 46.59 202 LEU A C 1
ATOM 1654 O O . LEU A 1 202 ? 32.054 23.765 -53.711 1.00 46.59 202 LEU A O 1
ATOM 1658 N N . PRO A 1 203 ? 32.356 21.716 -52.846 1.00 46.53 203 PRO A N 1
ATOM 1659 C CA . PRO A 1 203 ? 32.845 21.151 -54.107 1.00 46.53 203 PRO A CA 1
ATOM 1660 C C . PRO A 1 203 ? 31.759 20.972 -55.181 1.00 46.53 203 PRO A C 1
ATOM 1662 O O . PRO A 1 203 ? 32.105 20.903 -56.356 1.00 46.53 203 PRO A O 1
ATOM 1665 N N . PHE A 1 204 ? 30.463 20.956 -54.840 1.00 46.97 204 PHE A N 1
ATOM 1666 C CA . PHE A 1 204 ? 29.384 20.881 -55.842 1.00 46.97 204 PHE A CA 1
ATOM 1667 C C . PHE A 1 204 ? 29.148 22.221 -56.556 1.00 46.97 204 PHE A C 1
ATOM 1669 O O . PHE A 1 204 ? 28.877 22.238 -57.755 1.00 46.97 204 PHE A O 1
ATOM 1676 N N . ILE A 1 205 ? 29.338 23.346 -55.858 1.00 47.00 205 ILE A N 1
ATOM 1677 C CA . ILE A 1 205 ? 29.274 24.690 -56.458 1.00 47.00 205 ILE A CA 1
ATOM 1678 C C . ILE A 1 205 ? 30.539 24.970 -57.293 1.00 47.00 205 ILE A C 1
ATOM 1680 O O . ILE A 1 205 ? 30.452 25.550 -58.374 1.00 47.00 205 ILE A O 1
ATOM 1684 N N . ALA A 1 206 ? 31.708 24.482 -56.858 1.00 45.16 206 ALA A N 1
ATOM 1685 C CA . ALA A 1 206 ? 32.949 24.557 -57.638 1.00 45.16 206 ALA A CA 1
ATOM 1686 C C . ALA A 1 206 ? 32.974 23.581 -58.839 1.00 45.16 206 ALA A C 1
ATOM 1688 O O . ALA A 1 206 ? 33.517 23.913 -59.891 1.00 45.16 206 ALA A O 1
ATOM 1689 N N . GLY A 1 207 ? 32.345 22.406 -58.716 1.00 43.09 207 GLY A N 1
ATOM 1690 C CA . GLY A 1 207 ? 32.232 21.401 -59.778 1.00 43.09 207 GLY A CA 1
ATOM 1691 C C . GLY A 1 207 ? 31.362 21.851 -60.956 1.00 43.09 207 GLY A C 1
ATOM 1692 O O . GLY A 1 207 ? 31.715 21.597 -62.105 1.00 43.09 207 GLY A O 1
ATOM 1693 N N . GLY A 1 208 ? 30.283 22.600 -60.694 1.00 45.31 208 GLY A N 1
ATOM 1694 C CA . GLY A 1 208 ? 29.429 23.176 -61.743 1.00 45.31 208 GLY A CA 1
ATOM 1695 C C . GLY A 1 208 ? 30.136 24.214 -62.626 1.00 45.31 208 GLY A C 1
ATOM 1696 O O . GLY A 1 208 ? 29.868 24.279 -63.823 1.00 45.31 208 GLY A O 1
ATOM 1697 N N . LEU A 1 209 ? 31.092 24.970 -62.071 1.00 50.44 209 LEU A N 1
ATOM 1698 C CA . LEU A 1 209 ? 31.924 25.927 -62.820 1.00 50.44 209 LEU A CA 1
ATOM 1699 C C . LEU A 1 209 ? 33.099 25.255 -63.562 1.00 50.44 209 LEU A C 1
ATOM 1701 O O . LEU A 1 209 ? 33.600 25.794 -64.550 1.00 50.44 209 LEU A O 1
ATOM 1705 N N . LEU A 1 210 ? 33.518 24.061 -63.128 1.00 46.97 210 LEU A N 1
ATOM 1706 C CA . LEU A 1 210 ? 34.598 23.280 -63.744 1.00 46.97 210 LEU A CA 1
ATOM 1707 C C . LEU A 1 210 ? 34.156 22.552 -65.024 1.00 46.97 210 LEU A C 1
ATOM 1709 O O . LEU A 1 210 ? 34.932 22.488 -65.975 1.00 46.97 210 LEU A O 1
ATOM 1713 N N . VAL A 1 211 ? 32.910 22.074 -65.112 1.00 50.75 211 VAL A N 1
ATOM 1714 C CA . VAL A 1 211 ? 32.406 21.354 -66.304 1.00 50.75 211 VAL A CA 1
ATOM 1715 C C . VAL A 1 211 ? 32.360 22.253 -67.549 1.00 50.75 211 VAL A C 1
ATOM 1717 O O . VAL A 1 211 ? 32.678 21.798 -68.646 1.00 50.75 211 VAL A O 1
ATOM 1720 N N . THR A 1 212 ? 32.078 23.550 -67.398 1.00 51.53 212 THR A N 1
ATOM 1721 C CA . THR A 1 212 ? 32.147 24.520 -68.507 1.00 51.53 212 THR A CA 1
ATOM 1722 C C . THR A 1 212 ? 33.581 24.877 -68.920 1.00 51.53 212 THR A C 1
ATOM 1724 O O . THR A 1 212 ? 33.807 25.235 -70.072 1.00 51.53 212 THR A O 1
ATOM 1727 N N . GLY A 1 213 ? 34.563 24.740 -68.020 1.00 48.59 213 GLY A N 1
ATOM 1728 C CA . GLY A 1 213 ? 35.985 24.951 -68.325 1.00 48.59 213 GLY A CA 1
ATOM 1729 C C . GLY A 1 213 ? 36.667 23.736 -68.970 1.00 48.59 213 GLY A C 1
ATOM 1730 O O . GLY A 1 213 ? 37.534 23.892 -69.829 1.00 48.59 213 GLY A O 1
ATOM 1731 N N . ILE A 1 214 ? 36.240 22.519 -68.612 1.00 48.62 214 ILE A N 1
ATOM 1732 C CA . ILE A 1 214 ? 36.837 21.254 -69.074 1.00 48.62 214 ILE A CA 1
ATOM 1733 C C . ILE A 1 214 ? 36.595 21.005 -70.575 1.00 48.62 214 ILE A C 1
ATOM 1735 O O . ILE A 1 214 ? 37.498 20.523 -71.260 1.00 48.62 214 ILE A O 1
ATOM 1739 N N . PHE A 1 215 ? 35.448 21.408 -71.136 1.00 47.50 215 PHE A N 1
ATOM 1740 C CA . PHE A 1 215 ? 35.208 21.280 -72.584 1.00 47.50 215 PHE A CA 1
ATOM 1741 C C . PHE A 1 215 ? 36.046 22.245 -73.443 1.00 47.50 215 PHE A C 1
ATOM 1743 O O . PHE A 1 215 ? 36.291 21.955 -74.611 1.00 47.50 215 PHE A O 1
ATOM 1750 N N . GLY A 1 216 ? 36.524 23.361 -72.882 1.00 48.94 216 GLY A N 1
ATOM 1751 C CA . GLY A 1 216 ? 37.387 24.310 -73.596 1.00 48.94 216 GLY A CA 1
ATOM 1752 C C . GLY A 1 216 ? 38.867 23.916 -73.615 1.00 48.94 216 GLY A C 1
ATOM 1753 O O . GLY A 1 216 ? 39.579 24.248 -74.559 1.00 48.94 216 GLY A O 1
ATOM 1754 N N . TRP A 1 217 ? 39.342 23.191 -72.597 1.00 38.69 217 TRP A N 1
ATOM 1755 C CA . TRP A 1 217 ? 40.779 22.952 -72.396 1.00 38.69 217 TRP A CA 1
ATOM 1756 C C . TRP A 1 217 ? 41.276 21.583 -72.890 1.00 38.69 217 TRP A C 1
ATOM 1758 O O . TRP A 1 217 ? 42.475 21.406 -73.097 1.00 38.69 217 TRP A O 1
ATOM 1768 N N . GLY A 1 218 ? 40.371 20.639 -73.174 1.00 39.09 218 GLY A N 1
ATOM 1769 C CA . GLY A 1 218 ? 40.697 19.300 -73.696 1.00 39.09 218 GLY A CA 1
ATOM 1770 C C . GLY A 1 218 ? 41.361 19.260 -75.084 1.00 39.09 218 GLY A C 1
ATOM 1771 O O . GLY A 1 218 ? 41.713 18.185 -75.557 1.00 39.09 218 GLY A O 1
ATOM 1772 N N . TYR A 1 219 ? 41.568 20.412 -75.732 1.00 42.25 219 TYR A N 1
ATOM 1773 C CA . TYR A 1 219 ? 42.299 20.535 -77.000 1.00 42.25 219 TYR A CA 1
ATOM 1774 C C . TYR A 1 219 ? 43.818 20.710 -76.849 1.00 42.25 219 TYR A C 1
ATOM 1776 O O . TYR A 1 219 ? 44.527 20.715 -77.855 1.00 42.25 219 TYR A O 1
ATOM 1784 N N . ALA A 1 220 ? 44.351 20.853 -75.632 1.00 37.91 220 ALA A N 1
ATOM 1785 C CA . ALA A 1 220 ? 45.764 21.149 -75.443 1.00 37.91 220 ALA A CA 1
ATOM 1786 C C . ALA A 1 220 ? 46.384 20.320 -74.311 1.00 37.91 220 ALA A C 1
ATOM 1788 O O . ALA A 1 220 ? 46.116 20.544 -73.137 1.00 37.91 220 ALA A O 1
ATOM 1789 N N . THR A 1 221 ? 47.328 19.464 -74.702 1.00 36.22 221 THR A N 1
ATOM 1790 C CA . THR A 1 221 ? 48.417 18.872 -73.901 1.00 36.22 221 THR A CA 1
ATOM 1791 C C . THR A 1 221 ? 48.166 17.520 -73.212 1.00 36.22 221 THR A C 1
ATOM 1793 O O . THR A 1 221 ? 47.549 17.403 -72.160 1.00 36.22 221 THR A O 1
ATOM 1796 N N . ASN A 1 222 ? 48.760 16.485 -73.822 1.00 41.19 222 ASN A N 1
ATOM 1797 C CA . ASN A 1 222 ? 49.145 15.218 -73.202 1.00 41.19 222 ASN A CA 1
ATOM 1798 C C . ASN A 1 222 ? 50.082 15.480 -72.016 1.00 41.19 222 ASN A C 1
ATOM 1800 O O . ASN A 1 222 ? 51.168 16.009 -72.246 1.00 41.19 222 ASN A O 1
ATOM 1804 N N . PHE A 1 223 ? 49.737 15.056 -70.796 1.00 32.53 223 PHE A N 1
ATOM 1805 C CA . PHE A 1 223 ? 50.726 14.925 -69.719 1.00 32.53 223 PHE A CA 1
ATOM 1806 C C . PHE A 1 223 ? 50.316 13.897 -68.649 1.00 32.53 223 PHE A C 1
ATOM 1808 O O . PHE A 1 223 ? 49.221 13.940 -68.097 1.00 32.53 223 PHE A O 1
ATOM 1815 N N . THR A 1 224 ? 51.229 12.966 -68.370 1.00 37.22 224 THR A N 1
ATOM 1816 C CA . THR A 1 224 ? 51.156 11.872 -67.386 1.00 37.22 224 THR A CA 1
ATOM 1817 C C . THR A 1 224 ? 51.784 12.273 -66.041 1.00 37.22 224 THR A C 1
ATOM 1819 O O . THR A 1 224 ? 52.885 12.818 -66.033 1.00 37.22 224 THR A O 1
ATOM 1822 N N . PHE A 1 225 ? 51.160 11.910 -64.913 1.00 28.34 225 PHE A N 1
ATOM 1823 C CA . PHE A 1 225 ? 51.762 11.858 -63.561 1.00 28.34 225 PHE A CA 1
ATOM 1824 C C . PHE A 1 225 ? 51.374 10.505 -62.930 1.00 28.34 225 PHE A C 1
ATOM 1826 O O . PHE A 1 225 ? 50.197 10.167 -62.912 1.00 28.34 225 PHE A O 1
ATOM 1833 N N . SER A 1 226 ? 52.295 9.575 -62.644 1.00 33.12 226 SER A N 1
ATOM 1834 C CA . SER A 1 226 ? 53.284 9.504 -61.545 1.00 33.12 226 SER A CA 1
ATOM 1835 C C . SER A 1 226 ? 52.648 9.358 -60.149 1.00 33.12 226 SER A C 1
ATOM 1837 O O . SER A 1 226 ? 52.347 10.329 -59.459 1.00 33.12 226 SER A O 1
ATOM 1839 N N . THR A 1 227 ? 52.450 8.099 -59.748 1.00 36.84 227 THR A N 1
ATOM 1840 C CA . THR A 1 227 ? 51.897 7.598 -58.477 1.00 36.84 227 THR A CA 1
ATOM 1841 C C . THR A 1 227 ? 52.930 7.604 -57.348 1.00 36.84 227 THR A C 1
ATOM 1843 O O . THR A 1 227 ? 53.505 6.565 -57.025 1.00 36.84 227 THR A O 1
ATOM 1846 N N . LYS A 1 228 ? 53.179 8.762 -56.724 1.00 31.47 228 LYS A N 1
ATOM 1847 C CA . LYS A 1 228 ? 54.097 8.830 -55.566 1.00 31.47 228 LYS A CA 1
ATOM 1848 C C . LYS A 1 228 ? 53.686 9.737 -54.401 1.00 31.47 228 LYS A C 1
ATOM 1850 O O . LYS A 1 228 ? 54.510 10.013 -53.546 1.00 31.47 228 LYS A O 1
ATOM 1855 N N . VAL A 1 229 ? 52.418 10.147 -54.319 1.00 36.66 229 VAL A N 1
ATOM 1856 C CA . VAL A 1 229 ? 51.917 11.004 -53.213 1.00 36.66 229 VAL A CA 1
ATOM 1857 C C . VAL A 1 229 ? 50.727 10.378 -52.458 1.00 36.66 229 VAL A C 1
ATOM 1859 O O . VAL A 1 229 ? 50.186 10.962 -51.532 1.00 36.66 229 VAL A O 1
ATOM 1862 N N . GLN A 1 230 ? 50.334 9.145 -52.789 1.00 37.25 230 GLN A N 1
ATOM 1863 C CA . GLN A 1 230 ? 49.252 8.428 -52.087 1.00 37.25 230 GLN A CA 1
ATOM 1864 C C . GLN A 1 230 ? 49.736 7.579 -50.894 1.00 37.25 230 GLN A C 1
ATOM 1866 O O . GLN A 1 230 ? 48.913 7.011 -50.191 1.00 37.25 230 GLN A O 1
ATOM 1871 N N . LEU A 1 231 ? 51.047 7.492 -50.640 1.00 42.19 231 LEU A N 1
ATOM 1872 C CA . LEU A 1 231 ? 51.618 6.563 -49.651 1.00 42.19 231 LEU A CA 1
ATOM 1873 C C . LEU A 1 231 ? 51.962 7.185 -48.286 1.00 42.19 231 LEU A C 1
ATOM 1875 O O . LEU A 1 231 ? 52.289 6.443 -47.373 1.00 42.19 231 LEU A O 1
ATOM 1879 N N . GLU A 1 232 ? 51.835 8.504 -48.102 1.00 35.09 232 GLU A N 1
ATOM 1880 C CA . GLU A 1 232 ? 52.234 9.173 -46.843 1.00 35.09 232 GLU A CA 1
ATOM 1881 C C . GLU A 1 232 ? 51.064 9.722 -46.000 1.00 35.09 232 GLU A C 1
ATOM 1883 O O . GLU A 1 232 ? 51.290 10.376 -44.989 1.00 35.09 232 GLU A O 1
ATOM 1888 N N . MET A 1 233 ? 49.802 9.433 -46.347 1.00 30.59 233 MET A N 1
ATOM 1889 C CA . MET A 1 233 ? 48.635 9.828 -45.525 1.00 30.59 233 MET A CA 1
ATOM 1890 C C . MET A 1 233 ? 47.932 8.663 -44.806 1.00 30.59 233 MET A C 1
ATOM 1892 O O . MET A 1 233 ? 46.886 8.873 -44.197 1.00 30.59 233 MET A O 1
ATOM 1896 N N . MET A 1 234 ? 48.498 7.452 -44.831 1.00 37.50 234 MET A N 1
ATOM 1897 C CA . MET A 1 234 ? 47.937 6.274 -44.144 1.00 37.50 234 MET A CA 1
ATOM 1898 C C . MET A 1 234 ? 48.562 5.970 -42.774 1.00 37.50 234 MET A C 1
ATOM 1900 O O . MET A 1 234 ? 48.209 4.958 -42.181 1.00 37.50 234 MET A O 1
ATOM 1904 N N . ASP A 1 235 ? 49.423 6.841 -42.238 1.00 35.41 235 ASP A N 1
ATOM 1905 C CA . ASP A 1 235 ? 50.201 6.516 -41.028 1.00 35.41 235 ASP A CA 1
ATOM 1906 C C . ASP A 1 235 ? 49.804 7.294 -39.754 1.00 35.41 235 ASP A C 1
ATOM 1908 O O . ASP A 1 235 ? 50.478 7.193 -38.738 1.00 35.41 235 ASP A O 1
ATOM 1912 N N . VAL A 1 236 ? 48.716 8.087 -39.756 1.00 35.22 236 VAL A N 1
ATOM 1913 C CA . VAL A 1 236 ? 48.367 8.938 -38.582 1.00 35.22 236 VAL A CA 1
ATOM 1914 C C . VAL A 1 236 ? 46.898 8.865 -38.118 1.00 35.22 236 VAL A C 1
ATOM 1916 O O . VAL A 1 236 ? 46.542 9.484 -37.123 1.00 35.22 236 VAL A O 1
ATOM 1919 N N . VAL A 1 237 ? 46.015 8.072 -38.738 1.00 31.83 237 VAL A N 1
ATOM 1920 C CA . VAL A 1 237 ? 44.638 7.870 -38.204 1.00 31.83 237 VAL A CA 1
ATOM 1921 C C . VAL A 1 237 ? 44.278 6.386 -38.091 1.00 31.83 237 VAL A C 1
ATOM 1923 O O . VAL A 1 237 ? 43.135 5.979 -38.257 1.00 31.83 237 VAL A O 1
ATOM 1926 N N . ASN A 1 238 ? 45.278 5.569 -37.774 1.00 37.28 238 ASN A N 1
ATOM 1927 C CA . ASN A 1 238 ? 45.083 4.287 -37.113 1.00 37.28 238 ASN A CA 1
ATOM 1928 C C . ASN A 1 238 ? 45.267 4.531 -35.622 1.00 37.28 238 ASN A C 1
ATOM 1930 O O . ASN A 1 238 ? 46.403 4.689 -35.212 1.00 37.28 238 ASN A O 1
ATOM 1934 N N . HIS A 1 239 ? 44.174 4.602 -34.863 1.00 39.69 239 HIS A N 1
ATOM 1935 C CA . HIS A 1 239 ? 44.001 3.932 -33.559 1.00 39.69 239 HIS A CA 1
ATOM 1936 C C . HIS A 1 239 ? 42.547 3.408 -33.508 1.00 39.69 239 HIS A C 1
ATOM 1938 O O . HIS A 1 239 ? 41.797 3.601 -32.560 1.00 39.69 239 HIS A O 1
ATOM 1944 N N . ILE A 1 240 ? 42.135 2.793 -34.617 1.00 37.44 240 ILE A N 1
ATOM 1945 C CA . ILE A 1 240 ? 41.185 1.683 -34.626 1.00 37.44 240 ILE A CA 1
ATOM 1946 C C . ILE A 1 240 ? 42.100 0.457 -34.514 1.00 37.44 240 ILE A C 1
ATOM 1948 O O . ILE A 1 240 ? 43.096 0.429 -35.250 1.00 37.44 240 ILE A O 1
ATOM 1952 N N . PRO A 1 241 ? 41.840 -0.535 -33.648 1.00 33.16 241 PRO A N 1
ATOM 1953 C CA . PRO A 1 241 ? 42.511 -1.815 -33.802 1.00 33.16 241 PRO A CA 1
ATOM 1954 C C . PRO A 1 241 ? 42.201 -2.309 -35.221 1.00 33.16 241 PRO A C 1
ATOM 1956 O O . PRO A 1 241 ? 41.041 -2.479 -35.598 1.00 33.16 241 PRO A O 1
ATOM 1959 N N . THR A 1 242 ? 43.231 -2.463 -36.051 1.00 37.44 242 THR A N 1
ATOM 1960 C CA . THR A 1 242 ? 43.105 -3.238 -37.293 1.00 37.44 242 THR A CA 1
ATOM 1961 C C . THR A 1 242 ? 42.699 -4.671 -36.921 1.00 37.44 242 THR A C 1
ATOM 1963 O O . THR A 1 242 ? 42.812 -5.024 -35.748 1.00 37.44 242 THR A O 1
ATOM 1966 N N . PRO A 1 243 ? 42.201 -5.501 -37.861 1.00 40.91 243 PRO A N 1
ATOM 1967 C CA . PRO A 1 243 ? 41.823 -6.887 -37.587 1.00 40.91 243 PRO A CA 1
ATOM 1968 C C . PRO A 1 243 ? 43.074 -7.741 -37.313 1.00 40.91 243 PRO A C 1
ATOM 1970 O O . PRO A 1 243 ? 43.439 -8.625 -38.082 1.00 40.91 243 PRO A O 1
ATOM 1973 N N . GLU A 1 244 ? 43.769 -7.453 -36.220 1.00 42.19 244 GLU A N 1
ATOM 1974 C CA . GLU A 1 244 ? 44.417 -8.468 -35.415 1.00 42.19 244 GLU A CA 1
ATOM 1975 C C . GLU A 1 244 ? 43.291 -9.349 -34.897 1.00 42.19 244 GLU A C 1
ATOM 1977 O O . GLU A 1 244 ? 42.289 -8.830 -34.410 1.00 42.19 244 GLU A O 1
ATOM 1982 N N . ALA A 1 245 ? 43.427 -10.656 -35.133 1.00 53.03 245 ALA A N 1
ATOM 1983 C CA . ALA A 1 245 ? 42.431 -11.683 -34.865 1.00 53.03 245 ALA A CA 1
ATOM 1984 C C . ALA A 1 245 ? 41.576 -11.318 -33.646 1.00 53.03 245 ALA A C 1
ATOM 1986 O O . ALA A 1 245 ? 42.056 -11.422 -32.515 1.00 53.03 245 ALA A O 1
ATOM 1987 N N . VAL A 1 246 ? 40.345 -10.840 -33.892 1.00 54.94 246 VAL A N 1
ATOM 1988 C CA . VAL A 1 246 ? 39.358 -10.640 -32.830 1.00 54.94 246 VAL A CA 1
ATOM 1989 C C . VAL A 1 246 ? 39.278 -11.992 -32.144 1.00 54.94 246 VAL A C 1
ATOM 1991 O O . VAL A 1 246 ? 38.876 -12.971 -32.776 1.00 54.94 246 VAL A O 1
ATOM 1994 N N . LYS A 1 247 ? 39.799 -12.068 -30.917 1.00 61.50 247 LYS A N 1
ATOM 1995 C CA . LYS A 1 247 ? 39.801 -13.315 -30.164 1.00 61.50 247 LYS A CA 1
ATOM 1996 C C . LYS A 1 247 ? 38.346 -13.715 -29.973 1.00 61.50 247 LYS A C 1
ATOM 1998 O O . LYS A 1 247 ? 37.538 -12.874 -29.585 1.00 61.50 247 LYS A O 1
ATOM 2003 N N . GLU A 1 248 ? 38.029 -14.967 -30.289 1.00 66.38 248 GLU A N 1
ATOM 2004 C CA . GLU A 1 248 ? 36.758 -15.538 -29.858 1.00 66.38 248 GLU A CA 1
ATOM 2005 C C . GLU A 1 248 ? 36.723 -15.506 -28.337 1.00 66.38 248 GLU A C 1
ATOM 2007 O O . GLU A 1 248 ? 37.663 -15.977 -27.692 1.00 66.38 248 GLU A O 1
ATOM 2012 N N . GLY A 1 249 ? 35.690 -14.874 -27.790 1.00 65.81 249 GLY A N 1
ATOM 2013 C CA . GLY A 1 249 ? 35.573 -14.664 -26.354 1.00 65.81 249 GLY A CA 1
ATOM 2014 C C . GLY A 1 249 ? 34.951 -13.329 -25.973 1.00 65.81 249 GLY A C 1
ATOM 2015 O O . GLY A 1 249 ? 34.708 -12.461 -26.815 1.00 65.81 249 GLY A O 1
ATOM 2016 N N . ILE A 1 250 ? 34.692 -13.167 -24.681 1.00 62.59 250 ILE A N 1
ATOM 2017 C CA . ILE A 1 250 ? 34.199 -11.910 -24.112 1.00 62.59 250 ILE A CA 1
ATOM 2018 C C . ILE A 1 250 ? 35.338 -10.886 -24.129 1.00 62.59 250 ILE A C 1
ATOM 2020 O O . ILE A 1 250 ? 36.460 -11.168 -23.713 1.00 62.59 250 ILE A O 1
ATOM 2024 N N . LEU A 1 251 ? 35.051 -9.699 -24.657 1.00 67.69 251 LEU A N 1
ATOM 2025 C CA . LEU A 1 251 ? 36.013 -8.609 -24.807 1.00 67.69 251 LEU A CA 1
ATOM 2026 C C . LEU A 1 251 ? 35.844 -7.548 -23.717 1.00 67.69 251 LEU A C 1
ATOM 2028 O O . LEU A 1 251 ? 36.844 -6.987 -23.277 1.00 67.69 251 LEU A O 1
ATOM 2032 N N . ASP A 1 252 ? 34.600 -7.256 -23.322 1.00 69.25 252 ASP A N 1
ATOM 2033 C CA . ASP A 1 252 ? 34.269 -6.266 -22.291 1.00 69.25 252 ASP A CA 1
ATOM 2034 C C . ASP A 1 252 ? 32.857 -6.493 -21.723 1.00 69.25 252 ASP A C 1
ATOM 2036 O O . ASP A 1 252 ? 31.998 -7.087 -22.378 1.00 69.25 252 ASP A O 1
ATOM 2040 N N . THR A 1 253 ? 32.602 -5.977 -20.524 1.00 63.03 253 THR A N 1
ATOM 2041 C CA . THR A 1 253 ? 31.319 -6.077 -19.811 1.00 63.03 253 THR A CA 1
ATOM 2042 C C . THR A 1 253 ? 31.069 -4.817 -18.992 1.00 63.03 253 THR A C 1
ATOM 2044 O O . THR A 1 253 ? 31.983 -4.309 -18.345 1.00 63.03 253 THR A O 1
ATOM 2047 N N . SER A 1 254 ? 29.830 -4.328 -18.956 1.00 62.28 254 SER A N 1
ATOM 2048 C CA . SER A 1 254 ? 29.477 -3.134 -18.179 1.00 62.28 254 SER A CA 1
ATOM 2049 C C . SER A 1 254 ? 28.056 -3.205 -17.631 1.00 62.28 254 SER A C 1
ATOM 2051 O O . SER A 1 254 ? 27.177 -3.774 -18.269 1.00 62.28 254 SER A O 1
ATOM 2053 N N . PHE A 1 255 ? 27.830 -2.611 -16.459 1.00 57.25 255 PHE A N 1
ATOM 2054 C CA . PHE A 1 255 ? 26.511 -2.487 -15.843 1.00 57.25 255 PHE A CA 1
ATOM 2055 C C . PHE A 1 255 ? 26.102 -1.014 -15.761 1.00 57.25 255 PHE A C 1
ATOM 2057 O O . PHE A 1 255 ? 26.902 -0.163 -15.366 1.00 57.25 255 PHE A O 1
ATOM 2064 N N . ALA A 1 256 ? 24.860 -0.719 -16.127 1.00 63.28 256 ALA A N 1
ATOM 2065 C CA . ALA A 1 256 ? 24.247 0.595 -16.042 1.00 63.28 256 ALA A CA 1
ATOM 2066 C C . ALA A 1 256 ? 22.989 0.506 -15.173 1.00 63.28 256 ALA A C 1
ATOM 2068 O O . ALA A 1 256 ? 21.932 0.090 -15.640 1.00 63.28 256 ALA A O 1
ATOM 2069 N N . ALA A 1 257 ? 23.115 0.898 -13.905 1.00 48.47 257 ALA A N 1
ATOM 2070 C CA . ALA A 1 257 ? 22.000 0.930 -12.965 1.00 48.47 257 ALA A CA 1
ATOM 2071 C C . ALA A 1 257 ? 20.888 1.888 -13.427 1.00 48.47 257 ALA A C 1
ATOM 2073 O O . ALA A 1 257 ? 21.157 2.962 -13.976 1.00 48.47 257 ALA A O 1
ATOM 2074 N N . TYR A 1 258 ? 19.641 1.513 -13.160 1.00 53.44 258 TYR A N 1
ATOM 2075 C CA . TYR A 1 258 ? 18.504 2.419 -13.174 1.00 53.44 258 TYR A CA 1
ATOM 2076 C C . TYR A 1 258 ? 18.511 3.251 -11.880 1.00 53.44 258 TYR A C 1
ATOM 2078 O O . TYR A 1 258 ? 18.821 2.747 -10.803 1.00 53.44 258 TYR A O 1
ATOM 2086 N N . ASP A 1 259 ? 18.146 4.531 -11.967 1.00 45.47 259 ASP A N 1
ATOM 2087 C CA . ASP A 1 259 ? 18.126 5.471 -10.826 1.00 45.47 259 ASP A CA 1
ATOM 2088 C C . ASP A 1 259 ? 16.960 5.210 -9.832 1.00 45.47 259 ASP A C 1
ATOM 2090 O O . ASP A 1 259 ? 16.579 6.076 -9.045 1.00 45.47 259 ASP A O 1
ATOM 2094 N N . ASP A 1 260 ? 16.351 4.020 -9.842 1.00 42.41 260 ASP A N 1
ATOM 2095 C CA . ASP A 1 260 ? 15.090 3.727 -9.149 1.00 42.41 260 ASP A CA 1
ATOM 2096 C C . ASP A 1 260 ? 15.239 3.042 -7.774 1.00 42.41 260 ASP A C 1
ATOM 2098 O O . ASP A 1 260 ? 14.247 2.620 -7.184 1.00 42.41 260 ASP A O 1
ATOM 2102 N N . ASN A 1 261 ? 16.450 3.007 -7.197 1.00 37.50 261 ASN A N 1
ATOM 2103 C CA . ASN A 1 261 ? 16.756 2.436 -5.869 1.00 37.50 261 ASN A CA 1
ATOM 2104 C C . ASN A 1 261 ? 16.423 0.939 -5.691 1.00 37.50 261 ASN A C 1
ATOM 2106 O O . ASN A 1 261 ? 16.546 0.415 -4.581 1.00 37.50 261 ASN A O 1
ATOM 2110 N N . ASN A 1 262 ? 16.070 0.227 -6.762 1.00 47.09 262 ASN A N 1
ATOM 2111 C CA . ASN A 1 262 ? 15.806 -1.213 -6.715 1.00 47.09 262 ASN A CA 1
ATOM 2112 C C . ASN A 1 262 ? 17.082 -2.048 -6.907 1.00 47.09 262 ASN A C 1
ATOM 2114 O O . ASN A 1 262 ? 17.028 -3.277 -6.867 1.00 47.09 262 ASN A O 1
ATOM 2118 N N . GLY A 1 263 ? 18.225 -1.383 -7.122 1.00 50.69 263 GLY A N 1
ATOM 2119 C CA . GLY A 1 263 ? 19.493 -2.028 -7.445 1.00 50.69 263 GLY A CA 1
ATOM 2120 C C . GLY A 1 263 ? 19.425 -2.792 -8.764 1.00 50.69 263 GLY A C 1
ATOM 2121 O O . GLY A 1 263 ? 20.107 -3.795 -8.881 1.00 50.69 263 GLY A O 1
ATOM 2122 N N . GLN A 1 264 ? 18.572 -2.381 -9.710 1.00 52.75 264 GLN A N 1
ATOM 2123 C CA . GLN A 1 264 ? 18.393 -3.016 -11.020 1.00 52.75 264 GLN A CA 1
ATOM 2124 C C . GLN A 1 264 ? 19.006 -2.155 -12.129 1.00 52.75 264 GLN A C 1
ATOM 2126 O O . GLN A 1 264 ? 19.167 -0.950 -11.956 1.00 52.75 264 GLN A O 1
ATOM 2131 N N . GLY A 1 265 ? 19.375 -2.753 -13.260 1.00 61.09 265 GLY A N 1
ATOM 2132 C CA . GLY A 1 265 ? 20.002 -2.047 -14.375 1.00 61.09 265 GLY A CA 1
ATOM 2133 C C . GLY A 1 265 ? 20.193 -2.895 -15.628 1.00 61.09 265 GLY A C 1
ATOM 2134 O O . GLY A 1 265 ? 19.823 -4.069 -15.674 1.00 61.09 265 GLY A O 1
ATOM 2135 N N . ASP A 1 266 ? 20.773 -2.277 -16.653 1.00 61.00 266 ASP A N 1
ATOM 2136 C CA . ASP A 1 266 ? 21.151 -2.921 -17.909 1.00 61.00 266 ASP A CA 1
ATOM 2137 C C . ASP A 1 266 ? 22.589 -3.446 -17.833 1.00 61.00 266 ASP A C 1
ATOM 2139 O O . ASP A 1 266 ? 23.519 -2.697 -17.534 1.00 61.00 266 ASP A O 1
ATOM 2143 N N . PHE A 1 267 ? 22.801 -4.713 -18.175 1.00 60.81 267 PHE A N 1
ATOM 2144 C CA . PHE A 1 267 ? 24.126 -5.313 -18.298 1.00 60.81 267 PHE A CA 1
ATOM 2145 C C . PHE A 1 267 ? 24.476 -5.539 -19.766 1.00 60.81 267 PHE A C 1
ATOM 2147 O O . PHE A 1 267 ? 23.778 -6.256 -20.480 1.00 60.81 267 PHE A O 1
ATOM 2154 N N . ALA A 1 268 ? 25.552 -4.913 -20.233 1.00 68.31 268 ALA A N 1
ATOM 2155 C CA . ALA A 1 268 ? 26.024 -5.014 -21.605 1.00 68.31 268 ALA A CA 1
ATOM 2156 C C . ALA A 1 268 ? 27.272 -5.897 -21.692 1.00 68.31 268 ALA A C 1
ATOM 2158 O O . ALA A 1 268 ? 28.247 -5.669 -20.974 1.00 68.31 268 ALA A O 1
ATOM 2159 N N . ILE A 1 269 ? 27.260 -6.853 -22.621 1.00 67.38 269 ILE A N 1
ATOM 2160 C CA . ILE A 1 269 ? 28.374 -7.761 -22.913 1.00 67.38 269 ILE A CA 1
ATOM 2161 C C . ILE A 1 269 ? 28.857 -7.484 -24.337 1.00 67.38 269 ILE A C 1
ATOM 2163 O O . ILE A 1 269 ? 28.091 -7.581 -25.298 1.00 67.38 269 ILE A O 1
ATOM 2167 N N . THR A 1 270 ? 30.140 -7.154 -24.469 1.00 73.25 270 THR A N 1
ATOM 2168 C CA . THR A 1 270 ? 30.845 -7.005 -25.747 1.00 73.25 270 THR A CA 1
ATOM 2169 C C . THR A 1 270 ? 31.686 -8.252 -25.980 1.00 73.25 270 THR A C 1
ATOM 2171 O O . THR A 1 270 ? 32.533 -8.583 -25.153 1.00 73.25 270 THR A O 1
ATOM 2174 N N . TYR A 1 271 ? 31.508 -8.941 -27.105 1.00 71.75 271 TYR A N 1
ATOM 2175 C CA . TYR A 1 271 ? 32.223 -10.190 -27.382 1.00 71.75 271 TYR A CA 1
ATOM 2176 C C . TYR A 1 271 ? 32.663 -10.317 -28.844 1.00 71.75 271 TYR A C 1
ATOM 2178 O O . TYR A 1 271 ? 32.107 -9.699 -29.754 1.00 71.75 271 TYR A O 1
ATOM 2186 N N . GLY A 1 272 ? 33.710 -11.108 -29.066 1.00 73.88 272 GLY A N 1
ATOM 2187 C CA . GLY A 1 272 ? 34.261 -11.440 -30.370 1.00 73.88 272 GLY A CA 1
ATOM 2188 C C . GLY A 1 272 ? 33.744 -12.788 -30.866 1.00 73.88 272 GLY A C 1
ATOM 2189 O O . GLY A 1 272 ? 33.877 -13.784 -30.161 1.00 73.88 272 GLY A O 1
ATOM 2190 N N . LYS A 1 273 ? 33.188 -12.840 -32.081 1.00 75.19 273 LYS A N 1
ATOM 2191 C CA . LYS A 1 273 ? 32.743 -14.080 -32.748 1.00 75.19 273 LYS A CA 1
ATOM 2192 C C . LYS A 1 273 ? 32.965 -13.968 -34.253 1.00 75.19 273 LYS A C 1
ATOM 2194 O O . LYS A 1 273 ? 32.673 -12.926 -34.842 1.00 75.19 273 LYS A O 1
ATOM 2199 N N . GLU A 1 274 ? 33.533 -15.004 -34.874 1.00 74.94 274 GLU A N 1
ATOM 2200 C CA . GLU A 1 274 ? 33.809 -15.056 -36.324 1.00 74.94 274 GLU A CA 1
ATOM 2201 C C . GLU A 1 274 ? 34.575 -13.831 -36.883 1.00 74.94 274 GLU A C 1
ATOM 2203 O O . GLU A 1 274 ? 34.347 -13.363 -38.003 1.00 74.94 274 GLU A O 1
ATOM 2208 N N . GLY A 1 275 ? 35.492 -13.261 -36.096 1.00 71.25 275 GLY A N 1
ATOM 2209 C CA . GLY A 1 275 ? 36.267 -12.085 -36.508 1.00 71.25 275 GLY A CA 1
ATOM 2210 C C . GLY A 1 275 ? 35.497 -10.757 -36.460 1.00 71.25 275 GLY A C 1
ATOM 2211 O O . GLY A 1 275 ? 35.972 -9.761 -37.012 1.00 71.25 275 GLY A O 1
ATOM 2212 N N . ARG A 1 276 ? 34.318 -10.721 -35.824 1.00 64.56 276 ARG A N 1
ATOM 2213 C CA . ARG A 1 276 ? 33.495 -9.521 -35.609 1.00 64.56 276 ARG A CA 1
ATOM 2214 C C . ARG A 1 276 ? 33.290 -9.258 -34.121 1.00 64.56 276 ARG A C 1
ATOM 2216 O O . ARG A 1 276 ? 33.337 -10.178 -33.315 1.00 64.56 276 ARG A O 1
ATOM 2223 N N . VAL A 1 277 ? 33.054 -7.991 -33.787 1.00 72.31 277 VAL A N 1
ATOM 2224 C CA . VAL A 1 277 ? 32.664 -7.554 -32.441 1.00 72.31 277 VAL A CA 1
ATOM 2225 C C . VAL A 1 277 ? 31.146 -7.416 -32.403 1.00 72.31 277 VAL A C 1
ATOM 2227 O O . VAL A 1 277 ? 30.578 -6.706 -33.236 1.00 72.31 277 VAL A O 1
ATOM 2230 N N . ASN A 1 278 ? 30.518 -8.081 -31.442 1.00 69.31 278 ASN A N 1
ATOM 2231 C CA . ASN A 1 278 ? 29.080 -8.086 -31.205 1.00 69.31 278 ASN A CA 1
ATOM 2232 C C . ASN A 1 278 ? 28.782 -7.562 -29.795 1.00 69.31 278 ASN A C 1
ATOM 2234 O O . ASN A 1 278 ? 29.645 -7.608 -28.919 1.00 69.31 278 ASN A O 1
ATOM 2238 N N . ASN A 1 279 ? 27.563 -7.058 -29.594 1.00 69.38 279 ASN A N 1
ATOM 2239 C CA . ASN A 1 279 ? 27.096 -6.526 -28.316 1.00 69.38 279 ASN A CA 1
ATOM 2240 C C . ASN A 1 279 ? 25.710 -7.082 -27.999 1.00 69.38 279 ASN A C 1
ATOM 2242 O O . ASN A 1 279 ? 24.831 -7.027 -28.862 1.00 69.38 279 ASN A O 1
ATOM 2246 N N . ILE A 1 280 ? 25.504 -7.532 -26.765 1.00 61.72 280 ILE A N 1
ATOM 2247 C CA . ILE A 1 280 ? 24.189 -7.895 -26.228 1.00 61.72 280 ILE A CA 1
ATOM 2248 C C . ILE A 1 280 ? 23.929 -7.109 -24.943 1.00 61.72 280 ILE A C 1
ATOM 2250 O O . ILE A 1 280 ? 24.861 -6.809 -24.197 1.00 61.72 280 ILE A O 1
ATOM 2254 N N . VAL A 1 281 ? 22.672 -6.732 -24.717 1.00 59.16 281 VAL A N 1
ATOM 2255 C CA . VAL A 1 281 ? 22.234 -6.024 -23.510 1.00 59.16 281 VAL A CA 1
ATOM 2256 C C . VAL A 1 281 ? 21.152 -6.857 -22.843 1.00 59.16 281 VAL A C 1
ATOM 2258 O O . VAL A 1 281 ? 20.140 -7.166 -23.470 1.00 59.16 281 VAL A O 1
ATOM 2261 N N . VAL A 1 282 ? 21.382 -7.213 -21.584 1.00 55.09 282 VAL A N 1
ATOM 2262 C CA . VAL A 1 282 ? 20.420 -7.882 -20.712 1.00 55.09 282 VAL A CA 1
ATOM 2263 C C . VAL A 1 282 ? 19.856 -6.824 -19.774 1.00 55.09 282 VAL A C 1
ATOM 2265 O O . VAL A 1 282 ? 20.580 -6.258 -18.959 1.00 55.09 282 VAL A O 1
ATOM 2268 N N . SER A 1 283 ? 18.574 -6.517 -19.929 1.00 56.12 283 SER A N 1
ATOM 2269 C CA . SER A 1 283 ? 17.917 -5.450 -19.175 1.00 56.12 283 SER A CA 1
ATOM 2270 C C . SER A 1 283 ? 17.316 -5.943 -17.866 1.00 56.12 283 SER A C 1
ATOM 2272 O O . SER A 1 283 ? 16.927 -7.104 -17.749 1.00 56.12 283 SER A O 1
ATOM 2274 N N . ASN A 1 284 ? 17.161 -5.020 -16.918 1.00 55.75 284 ASN A N 1
ATOM 2275 C CA . ASN A 1 284 ? 16.434 -5.228 -15.668 1.00 55.75 284 ASN A CA 1
ATOM 2276 C C . ASN A 1 284 ? 17.002 -6.330 -14.754 1.00 55.75 284 ASN A C 1
ATOM 2278 O O . ASN A 1 284 ? 16.244 -7.074 -14.126 1.00 55.75 284 ASN A O 1
ATOM 2282 N N . ILE A 1 285 ? 18.331 -6.438 -14.666 1.00 55.28 285 ILE A N 1
ATOM 2283 C CA . ILE A 1 285 ? 18.995 -7.373 -13.745 1.00 55.28 285 ILE A CA 1
ATOM 2284 C C . ILE A 1 285 ? 19.521 -6.649 -12.499 1.00 55.28 285 ILE A C 1
ATOM 2286 O O . ILE A 1 285 ? 19.853 -5.466 -12.594 1.00 55.28 285 ILE A O 1
ATOM 2290 N N . PRO A 1 286 ? 19.621 -7.317 -11.333 1.00 55.38 286 PRO A N 1
ATOM 2291 C CA . PRO A 1 286 ? 20.214 -6.712 -10.144 1.00 55.38 286 PRO A CA 1
ATOM 2292 C C . PRO A 1 286 ? 21.703 -6.368 -10.334 1.00 55.38 286 PRO A C 1
ATOM 2294 O O . PRO A 1 286 ? 22.405 -7.043 -11.091 1.00 55.38 286 PRO A O 1
ATOM 2297 N N . GLU A 1 287 ? 22.193 -5.349 -9.624 1.00 58.22 287 GLU A N 1
ATOM 2298 C CA . GLU A 1 287 ? 23.581 -4.887 -9.661 1.00 58.22 287 GLU A CA 1
ATOM 2299 C C . GLU A 1 287 ? 24.522 -5.976 -9.115 1.00 58.22 287 GLU A C 1
ATOM 2301 O O . GLU A 1 287 ? 24.340 -6.444 -7.983 1.00 58.22 287 GLU A O 1
ATOM 2306 N N . PRO A 1 288 ? 25.527 -6.402 -9.899 1.00 56.88 288 PRO A N 1
ATOM 2307 C CA . PRO A 1 288 ? 26.467 -7.436 -9.482 1.00 56.88 288 PRO A CA 1
ATOM 2308 C C . PRO A 1 288 ? 27.422 -6.906 -8.396 1.00 56.88 288 PRO A C 1
ATOM 2310 O O . PRO A 1 288 ? 27.993 -5.828 -8.546 1.00 56.88 288 PRO A O 1
ATOM 2313 N N . GLN A 1 289 ? 27.659 -7.663 -7.314 1.00 48.09 289 GLN A N 1
ATOM 2314 C CA . GLN A 1 289 ? 28.629 -7.252 -6.277 1.00 48.09 289 GLN A CA 1
ATOM 2315 C C . GLN A 1 289 ? 30.087 -7.503 -6.678 1.00 48.09 289 GLN A C 1
ATOM 2317 O O . GLN A 1 289 ? 30.990 -6.793 -6.232 1.00 48.09 289 GLN A O 1
ATOM 2322 N N . ALA A 1 290 ? 30.323 -8.525 -7.494 1.00 48.53 290 ALA A N 1
ATOM 2323 C CA . ALA A 1 290 ? 31.624 -8.859 -8.045 1.00 48.53 290 ALA A CA 1
ATOM 2324 C C . ALA A 1 290 ? 31.436 -9.425 -9.452 1.00 48.53 290 ALA A C 1
ATOM 2326 O O . ALA A 1 290 ? 30.429 -10.075 -9.733 1.00 48.53 290 ALA A O 1
ATOM 2327 N N . LEU A 1 291 ? 32.416 -9.155 -10.311 1.00 49.06 291 LEU A N 1
ATOM 2328 C CA . LEU A 1 291 ? 32.481 -9.662 -11.670 1.00 49.06 291 LEU A CA 1
ATOM 2329 C C . LEU A 1 291 ? 33.858 -10.287 -11.869 1.00 49.06 291 LEU A C 1
ATOM 2331 O O . LEU A 1 291 ? 34.867 -9.582 -11.782 1.00 49.06 291 LEU A O 1
ATOM 2335 N N . ASP A 1 292 ? 33.886 -11.594 -12.108 1.00 51.41 292 ASP A N 1
ATOM 2336 C CA . ASP A 1 292 ? 35.102 -12.321 -12.469 1.00 51.41 292 ASP A CA 1
ATOM 2337 C C . ASP A 1 292 ? 34.933 -12.926 -13.864 1.00 51.41 292 ASP A C 1
ATOM 2339 O O . ASP A 1 292 ? 33.900 -13.527 -14.163 1.00 51.41 292 ASP A O 1
ATOM 2343 N N . ILE A 1 293 ? 35.933 -12.720 -14.720 1.00 52.88 293 ILE A N 1
ATOM 2344 C CA . ILE A 1 293 ? 35.956 -13.202 -16.105 1.00 52.88 293 ILE A CA 1
ATOM 2345 C C . ILE A 1 293 ? 37.087 -14.220 -16.182 1.00 52.88 293 ILE A C 1
ATOM 2347 O O . ILE A 1 293 ? 38.241 -13.849 -16.439 1.00 52.88 293 ILE A O 1
ATOM 2351 N N . ASP A 1 294 ? 36.778 -15.496 -15.953 1.00 48.69 294 ASP A N 1
ATOM 2352 C CA . ASP A 1 294 ? 37.784 -16.540 -16.115 1.00 48.69 294 ASP A CA 1
ATOM 2353 C C . ASP A 1 294 ? 37.946 -16.873 -17.608 1.00 48.69 294 ASP A C 1
ATOM 2355 O O . ASP A 1 294 ? 36.993 -17.017 -18.369 1.00 48.69 294 ASP A O 1
ATOM 2359 N N . HIS A 1 295 ? 39.194 -16.907 -18.067 1.00 48.75 295 HIS A N 1
ATOM 2360 C CA . HIS A 1 295 ? 39.566 -17.088 -19.476 1.00 48.75 295 HIS A CA 1
ATOM 2361 C C . HIS A 1 295 ? 40.026 -18.533 -19.715 1.00 48.75 295 HIS A C 1
ATOM 2363 O O . HIS A 1 295 ? 41.084 -18.794 -20.295 1.00 48.75 295 HIS A O 1
ATOM 2369 N N . ASN A 1 296 ? 39.258 -19.496 -19.221 1.00 43.22 296 ASN A N 1
ATOM 2370 C CA . ASN A 1 296 ? 39.624 -20.909 -19.140 1.00 43.22 296 ASN A CA 1
ATOM 2371 C C . ASN A 1 296 ? 38.932 -21.788 -20.205 1.00 43.22 296 ASN A C 1
ATOM 2373 O O . ASN A 1 296 ? 38.806 -23.000 -20.041 1.00 43.22 296 ASN A O 1
ATOM 2377 N N . SER A 1 297 ? 38.725 -21.225 -21.404 1.00 39.44 297 SER A N 1
ATOM 2378 C CA . SER A 1 297 ? 38.293 -21.883 -22.665 1.00 39.44 297 SER A CA 1
ATOM 2379 C C . SER A 1 297 ? 36.787 -22.121 -22.834 1.00 39.44 297 SER A C 1
ATOM 2381 O O . SER A 1 297 ? 36.366 -22.460 -23.938 1.00 39.44 297 SER A O 1
ATOM 2383 N N . THR A 1 298 ? 35.997 -21.876 -21.795 1.00 46.25 298 THR A N 1
ATOM 2384 C CA . THR A 1 298 ? 34.550 -21.626 -21.834 1.00 46.25 298 THR A CA 1
ATOM 2385 C C . THR A 1 298 ? 34.353 -20.207 -21.315 1.00 46.25 298 THR A C 1
ATOM 2387 O O . THR A 1 298 ? 34.992 -19.800 -20.351 1.00 46.25 298 THR A O 1
ATOM 2390 N N . ASN A 1 299 ? 33.611 -19.385 -22.052 1.00 47.84 299 ASN A N 1
ATOM 2391 C CA . ASN A 1 299 ? 33.547 -17.943 -21.820 1.00 47.84 299 ASN A CA 1
ATOM 2392 C C . ASN A 1 299 ? 32.579 -17.629 -20.672 1.00 47.84 299 ASN A C 1
ATOM 2394 O O . ASN A 1 299 ? 31.472 -17.147 -20.891 1.00 47.84 299 ASN A O 1
ATOM 2398 N N . GLU A 1 300 ? 32.999 -17.947 -19.455 1.00 46.09 300 GLU A N 1
ATOM 2399 C CA . GLU A 1 300 ? 32.209 -17.813 -18.234 1.00 46.09 300 GLU A CA 1
ATOM 2400 C C . GLU A 1 300 ? 32.371 -16.410 -17.625 1.00 46.09 300 GLU A C 1
ATOM 2402 O O . GLU A 1 300 ? 33.455 -15.818 -17.656 1.00 46.09 300 GLU A O 1
ATOM 2407 N N . PHE A 1 301 ? 31.302 -15.872 -17.031 1.00 44.66 301 PHE A N 1
ATOM 2408 C CA . PHE A 1 301 ? 31.417 -14.754 -16.097 1.00 44.66 301 PHE A CA 1
ATOM 2409 C C . PHE A 1 301 ? 30.609 -15.030 -14.836 1.00 44.66 301 PHE A C 1
ATOM 2411 O O . PHE A 1 301 ? 29.444 -15.409 -14.871 1.00 44.66 301 PHE A O 1
ATOM 2418 N N . ILE A 1 302 ? 31.231 -14.823 -13.684 1.00 48.12 302 ILE A N 1
ATOM 2419 C CA . ILE A 1 302 ? 30.590 -15.082 -12.396 1.00 48.12 302 ILE A CA 1
ATOM 2420 C C . ILE A 1 302 ? 29.938 -13.783 -11.922 1.00 48.12 302 ILE A C 1
ATOM 2422 O O . ILE A 1 302 ? 30.617 -12.756 -11.845 1.00 48.12 302 ILE A O 1
ATOM 2426 N N . ILE A 1 303 ? 28.639 -13.828 -11.596 1.00 48.16 303 ILE A N 1
ATOM 2427 C CA . ILE A 1 303 ? 27.921 -12.701 -10.989 1.00 48.16 303 ILE A CA 1
ATOM 2428 C C . ILE A 1 303 ? 27.512 -13.061 -9.562 1.00 48.16 303 ILE A C 1
ATOM 2430 O O . ILE A 1 303 ? 26.541 -13.772 -9.330 1.00 48.16 303 ILE A O 1
ATOM 2434 N N . THR A 1 304 ? 28.207 -12.502 -8.577 1.00 45.09 304 THR A N 1
ATOM 2435 C CA . THR A 1 304 ? 27.836 -12.716 -7.172 1.00 45.09 304 THR A CA 1
ATOM 2436 C C . THR A 1 304 ? 26.723 -11.753 -6.737 1.00 45.09 304 THR A C 1
ATOM 2438 O O . THR A 1 304 ? 26.855 -10.532 -6.885 1.00 45.09 304 THR A O 1
ATOM 2441 N N . TYR A 1 305 ? 25.666 -12.295 -6.117 1.00 42.78 305 TYR A N 1
ATOM 2442 C CA . TYR A 1 305 ? 24.577 -11.541 -5.485 1.00 42.78 305 TYR A CA 1
ATOM 2443 C C . TYR A 1 305 ? 24.505 -11.822 -3.974 1.00 42.78 305 TYR A C 1
ATOM 2445 O O . TYR A 1 305 ? 24.724 -12.935 -3.505 1.00 42.78 305 TYR A O 1
ATOM 2453 N N . SER A 1 306 ? 24.132 -10.820 -3.173 1.00 37.12 306 SER A N 1
ATOM 2454 C CA . SER A 1 306 ? 23.833 -11.027 -1.749 1.00 37.12 306 SER A CA 1
ATOM 2455 C C . SER A 1 306 ? 22.323 -11.061 -1.538 1.00 37.12 306 SER A C 1
ATOM 2457 O O . SER A 1 306 ? 21.675 -10.017 -1.510 1.00 37.12 306 SER A O 1
ATOM 2459 N N . LEU A 1 307 ? 21.763 -12.255 -1.349 1.00 34.81 307 LEU A N 1
ATOM 2460 C CA . LEU A 1 307 ? 20.378 -12.421 -0.913 1.00 34.81 307 LEU A CA 1
ATOM 2461 C C . LEU A 1 307 ? 20.314 -12.393 0.617 1.00 34.81 307 LEU A C 1
ATOM 2463 O O . LEU A 1 307 ? 20.890 -13.244 1.295 1.00 34.81 307 LEU A O 1
ATOM 2467 N N . ASP A 1 308 ? 19.610 -11.404 1.167 1.00 34.47 308 ASP A N 1
ATOM 2468 C CA . ASP A 1 308 ? 19.382 -11.303 2.606 1.00 34.47 308 ASP A CA 1
ATOM 2469 C C . ASP A 1 308 ? 18.175 -12.173 2.986 1.00 34.47 308 ASP A C 1
ATOM 2471 O O . ASP A 1 308 ? 17.035 -11.880 2.618 1.00 34.47 308 ASP A O 1
ATOM 2475 N N . PHE A 1 309 ? 18.426 -13.278 3.691 1.00 36.47 309 PHE A N 1
ATOM 2476 C CA . PHE A 1 309 ? 17.378 -14.159 4.205 1.00 36.47 309 PHE A CA 1
ATOM 2477 C C . PHE A 1 309 ? 17.129 -13.837 5.686 1.00 36.47 309 PHE A C 1
ATOM 2479 O O . PHE A 1 309 ? 17.809 -14.387 6.560 1.00 36.47 309 PHE A O 1
ATOM 2486 N N . PRO A 1 310 ? 16.136 -12.988 6.015 1.00 35.62 310 PRO A N 1
ATOM 2487 C CA . PRO A 1 310 ? 15.911 -12.503 7.383 1.00 35.62 310 PRO A CA 1
ATOM 2488 C C . PRO A 1 310 ? 15.587 -13.611 8.402 1.00 35.62 310 PRO A C 1
ATOM 2490 O O . PRO A 1 310 ? 15.678 -13.398 9.613 1.00 35.62 310 PRO A O 1
ATOM 2493 N N . GLU A 1 311 ? 15.242 -14.806 7.927 1.00 33.44 311 GLU A N 1
ATOM 2494 C CA . GLU A 1 311 ? 14.933 -15.999 8.721 1.00 33.44 311 GLU A CA 1
ATOM 2495 C C . GLU A 1 311 ? 16.188 -16.674 9.315 1.00 33.44 311 GLU A C 1
ATOM 2497 O O . GLU A 1 311 ? 16.076 -17.441 10.272 1.00 33.44 311 GLU A O 1
ATOM 2502 N N . TYR A 1 312 ? 17.386 -16.342 8.814 1.00 34.59 312 TYR A N 1
ATOM 2503 C CA . TYR A 1 312 ? 18.667 -16.941 9.213 1.00 34.59 312 TYR A CA 1
ATOM 2504 C C . TYR A 1 312 ? 19.661 -15.931 9.815 1.00 34.59 312 TYR A C 1
ATOM 2506 O O . TYR A 1 312 ? 20.869 -16.136 9.742 1.00 34.59 312 TYR A O 1
ATOM 2514 N N . SER A 1 313 ? 19.180 -14.879 10.489 1.00 38.22 313 SER A N 1
ATOM 2515 C CA . SER A 1 313 ? 19.982 -13.768 11.062 1.00 38.22 313 SER A CA 1
ATOM 2516 C C . SER A 1 313 ? 21.042 -14.141 12.125 1.00 38.22 313 SER A C 1
ATOM 2518 O O . SER A 1 313 ? 21.708 -13.270 12.691 1.00 38.22 313 SER A O 1
ATOM 2520 N N . HIS A 1 314 ? 21.215 -15.432 12.416 1.00 34.72 314 HIS A N 1
ATOM 2521 C CA . HIS A 1 314 ? 22.249 -15.968 13.305 1.00 34.72 314 HIS A CA 1
ATOM 2522 C C . HIS A 1 314 ? 23.212 -16.948 12.620 1.00 34.72 314 HIS A C 1
ATOM 2524 O O . HIS A 1 314 ? 24.173 -17.388 13.252 1.00 34.72 314 HIS A O 1
ATOM 2530 N N . ALA A 1 315 ? 22.985 -17.289 11.351 1.00 30.48 315 ALA A N 1
ATOM 2531 C CA . ALA A 1 315 ? 23.994 -17.943 10.535 1.00 30.48 315 ALA A CA 1
ATOM 2532 C C . ALA A 1 315 ? 24.969 -16.871 10.012 1.00 30.48 315 ALA A C 1
ATOM 2534 O O . ALA A 1 315 ? 24.537 -15.748 9.742 1.00 30.48 315 ALA A O 1
ATOM 2535 N N . PRO A 1 316 ? 26.276 -17.164 9.882 1.00 29.91 316 PRO A N 1
ATOM 2536 C CA . PRO A 1 316 ? 27.163 -16.283 9.132 1.00 29.91 316 PRO A CA 1
ATOM 2537 C C . PRO A 1 316 ? 26.541 -16.041 7.752 1.00 29.91 316 PRO A C 1
ATOM 2539 O O . PRO A 1 316 ? 26.121 -16.997 7.103 1.00 29.91 316 PRO A O 1
ATOM 2542 N N . THR A 1 317 ? 26.441 -14.774 7.343 1.00 29.73 317 THR A N 1
ATOM 2543 C CA . THR A 1 317 ? 26.006 -14.363 6.002 1.00 29.73 317 THR A CA 1
ATOM 2544 C C . THR A 1 317 ? 26.782 -15.170 4.968 1.00 29.73 317 THR A C 1
ATOM 2546 O O . THR A 1 317 ? 27.988 -14.976 4.813 1.00 29.73 317 THR A O 1
ATOM 2549 N N . LEU A 1 318 ? 26.111 -16.116 4.317 1.00 29.23 318 LEU A N 1
ATOM 2550 C CA . LEU A 1 318 ? 26.656 -16.852 3.187 1.00 29.23 318 LEU A CA 1
ATOM 2551 C C . LEU A 1 318 ? 26.241 -16.078 1.939 1.00 29.23 318 LEU A C 1
ATOM 2553 O O . LEU A 1 318 ? 25.051 -15.989 1.640 1.00 29.23 318 LEU A O 1
ATOM 2557 N N . SER A 1 319 ? 27.221 -15.476 1.266 1.00 33.16 319 SER A N 1
ATOM 2558 C CA . SER A 1 319 ? 27.059 -14.969 -0.094 1.00 33.16 319 SER A CA 1
ATOM 2559 C C . SER A 1 319 ? 26.636 -16.134 -0.983 1.00 33.16 319 SER A C 1
ATOM 2561 O O . SER A 1 319 ? 27.220 -17.216 -0.900 1.00 33.16 319 SER A O 1
ATOM 2563 N N . TRP A 1 320 ? 25.599 -15.938 -1.786 1.00 37.16 320 TRP A N 1
ATOM 2564 C CA . TRP A 1 320 ? 25.264 -16.881 -2.841 1.00 37.16 320 TRP A CA 1
ATOM 2565 C C . TRP A 1 320 ? 26.003 -16.455 -4.103 1.00 37.16 320 TRP A C 1
ATOM 2567 O O . TRP A 1 320 ? 25.860 -15.324 -4.560 1.00 37.16 320 TRP A O 1
ATOM 2577 N N . ASP A 1 321 ? 26.800 -17.358 -4.656 1.00 41.12 321 ASP A N 1
ATOM 2578 C CA . ASP A 1 321 ? 27.377 -17.176 -5.981 1.00 41.12 321 ASP A CA 1
ATOM 2579 C C . ASP A 1 321 ? 26.395 -17.790 -6.986 1.00 41.12 321 ASP A C 1
ATOM 2581 O O . ASP A 1 321 ? 26.360 -19.012 -7.152 1.00 41.12 321 ASP A O 1
ATOM 2585 N N . ASP A 1 322 ? 25.557 -16.969 -7.625 1.00 46.88 322 ASP A N 1
ATOM 2586 C CA . ASP A 1 322 ? 24.855 -17.411 -8.829 1.00 46.88 322 ASP A CA 1
ATOM 2587 C C . ASP A 1 322 ? 25.868 -17.372 -9.984 1.00 46.88 322 ASP A C 1
ATOM 2589 O O . ASP A 1 322 ? 26.469 -16.342 -10.285 1.00 46.88 322 ASP A O 1
ATOM 2593 N N . VAL A 1 323 ? 26.122 -18.514 -10.620 1.00 48.84 323 VAL A N 1
ATOM 2594 C CA . VAL A 1 323 ? 27.031 -18.578 -11.772 1.00 48.84 323 VAL A CA 1
ATOM 2595 C C . VAL A 1 323 ? 26.189 -18.521 -13.035 1.00 48.84 323 VAL A C 1
ATOM 2597 O O . VAL A 1 323 ? 25.271 -19.326 -13.210 1.00 48.84 323 VAL A O 1
ATOM 2600 N N . TYR A 1 324 ? 26.501 -17.559 -13.893 1.00 51.66 324 TYR A N 1
ATOM 2601 C CA . TYR A 1 324 ? 25.857 -17.394 -15.183 1.00 51.66 324 TYR A CA 1
ATOM 2602 C C . TYR A 1 324 ? 26.856 -17.745 -16.276 1.00 51.66 324 TYR A C 1
ATOM 2604 O O . TYR A 1 324 ? 27.951 -17.195 -16.335 1.00 51.66 324 TYR A O 1
ATOM 2612 N N . GLU A 1 325 ? 26.491 -18.678 -17.144 1.00 50.78 325 GLU A N 1
ATOM 2613 C CA . GLU A 1 325 ? 27.315 -19.029 -18.292 1.00 50.78 325 GLU A CA 1
ATOM 2614 C C . GLU A 1 325 ? 26.709 -18.393 -19.541 1.00 50.78 325 GLU A C 1
ATOM 2616 O O . GLU A 1 325 ? 25.508 -18.509 -19.796 1.00 50.78 325 GLU A O 1
ATOM 2621 N N . PHE A 1 326 ? 27.529 -17.688 -20.317 1.00 53.50 326 PHE A N 1
ATOM 2622 C CA . PHE A 1 326 ? 27.116 -17.138 -21.603 1.00 53.50 326 PHE A CA 1
ATOM 2623 C C . PHE A 1 326 ? 27.781 -17.921 -22.727 1.00 53.50 326 PHE A C 1
ATOM 2625 O O . PHE A 1 326 ? 28.990 -17.806 -22.957 1.00 53.50 326 PHE A O 1
ATOM 2632 N N . ASP A 1 327 ? 26.983 -18.704 -23.452 1.00 57.12 327 ASP A N 1
ATOM 2633 C CA . ASP A 1 327 ? 27.479 -19.432 -24.611 1.00 57.12 327 ASP A CA 1
ATOM 2634 C C . ASP A 1 327 ? 27.540 -18.488 -25.815 1.00 57.12 327 ASP A C 1
ATOM 2636 O O . ASP A 1 327 ? 26.533 -18.136 -26.429 1.00 57.12 327 ASP A O 1
ATOM 2640 N N . ILE A 1 328 ? 28.755 -18.084 -26.185 1.00 55.34 328 ILE A N 1
ATOM 2641 C CA . ILE A 1 328 ? 29.000 -17.225 -27.351 1.00 55.34 328 ILE A CA 1
ATOM 2642 C C . ILE A 1 328 ? 28.521 -17.882 -28.658 1.00 55.34 328 ILE A C 1
ATOM 2644 O O . ILE A 1 328 ? 28.167 -17.173 -29.606 1.00 55.34 328 ILE A O 1
ATOM 2648 N N . ASN A 1 329 ? 28.512 -19.214 -28.752 1.00 56.47 329 ASN A N 1
ATOM 2649 C CA . ASN A 1 329 ? 28.111 -19.915 -29.971 1.00 56.47 329 ASN A CA 1
ATOM 2650 C C . ASN A 1 329 ? 26.601 -19.832 -30.194 1.00 56.47 329 ASN A C 1
ATOM 2652 O O . ASN A 1 329 ? 26.189 -19.521 -31.315 1.00 56.47 329 ASN A O 1
ATOM 2656 N N . GLU A 1 330 ? 25.819 -20.017 -29.134 1.00 56.12 330 GLU A N 1
ATOM 2657 C CA . GLU A 1 330 ? 24.350 -19.986 -29.167 1.00 56.12 330 GLU A CA 1
ATOM 2658 C C . GLU A 1 330 ? 23.776 -18.581 -28.889 1.00 56.12 330 GLU A C 1
ATOM 2660 O O . GLU A 1 330 ? 22.624 -18.313 -29.203 1.00 56.12 330 GLU A O 1
ATOM 2665 N N . GLU A 1 331 ? 24.597 -17.643 -28.395 1.00 56.59 331 GLU A N 1
ATOM 2666 C CA . GLU A 1 331 ? 24.196 -16.283 -27.982 1.00 56.59 331 GLU A CA 1
ATOM 2667 C C . GLU A 1 331 ? 23.152 -16.278 -26.854 1.00 56.59 331 GLU A C 1
ATOM 2669 O O . GLU A 1 331 ? 22.375 -15.333 -26.703 1.00 56.59 331 GLU A O 1
ATOM 2674 N N . GLU A 1 332 ? 23.177 -17.324 -26.029 1.00 51.06 332 GLU A N 1
ATOM 2675 C CA . GLU A 1 332 ? 22.215 -17.569 -24.963 1.00 51.06 332 GLU A CA 1
ATOM 2676 C C . GLU A 1 332 ? 22.867 -17.539 -23.581 1.00 51.06 332 GLU A C 1
ATOM 2678 O O . GLU A 1 332 ? 24.047 -17.841 -23.386 1.00 51.06 332 GLU A O 1
ATOM 2683 N N . PHE A 1 333 ? 22.059 -17.137 -22.606 1.00 46.81 333 PHE A N 1
ATOM 2684 C CA . PHE A 1 333 ? 22.450 -16.999 -21.215 1.00 46.81 333 PHE A CA 1
ATOM 2685 C C . PHE A 1 333 ? 21.857 -18.163 -20.428 1.00 46.81 333 PHE A C 1
ATOM 2687 O O . PHE A 1 333 ? 20.637 -18.275 -20.280 1.00 46.81 333 PHE A O 1
ATOM 2694 N N . VAL A 1 334 ? 22.724 -19.044 -19.941 1.00 48.38 334 VAL A N 1
ATOM 2695 C CA . VAL A 1 334 ? 22.332 -20.270 -19.255 1.00 48.38 334 VAL A CA 1
ATOM 2696 C C . VAL A 1 334 ? 22.577 -20.102 -17.761 1.00 48.38 334 VAL A C 1
ATOM 2698 O O . VAL A 1 334 ? 23.677 -19.792 -17.304 1.00 48.38 334 VAL A O 1
ATOM 2701 N N . LEU A 1 335 ? 21.513 -20.296 -16.984 1.00 45.19 335 LEU A N 1
ATOM 2702 C CA . LEU A 1 335 ? 21.546 -20.233 -15.528 1.00 45.19 335 LEU A CA 1
ATOM 2703 C C . LEU A 1 335 ? 21.830 -21.639 -15.006 1.00 45.19 335 LEU A C 1
ATOM 2705 O O . LEU A 1 335 ? 20.943 -22.491 -15.015 1.00 45.19 335 LEU A O 1
ATOM 2709 N N . ALA A 1 336 ? 23.067 -21.906 -14.595 1.00 47.00 336 ALA A N 1
ATOM 2710 C CA . ALA A 1 336 ? 23.419 -23.198 -14.030 1.00 47.00 336 ALA A CA 1
ATOM 2711 C C . ALA A 1 336 ? 24.697 -23.119 -13.191 1.00 47.00 336 ALA A C 1
ATOM 2713 O O . ALA A 1 336 ? 25.743 -22.692 -13.662 1.00 47.00 336 ALA A O 1
ATOM 2714 N N . SER A 1 337 ? 24.647 -23.655 -11.970 1.00 46.34 337 SER A N 1
ATOM 2715 C CA . SER A 1 337 ? 25.866 -24.100 -11.295 1.00 46.34 337 SER A CA 1
ATOM 2716 C C . SER A 1 337 ? 25.668 -25.493 -10.721 1.00 46.34 337 SER A C 1
ATOM 2718 O O . SER A 1 337 ? 25.163 -25.671 -9.612 1.00 46.34 337 SER A O 1
ATOM 2720 N N . ALA A 1 338 ? 26.111 -26.502 -11.472 1.00 47.94 338 ALA A N 1
ATOM 2721 C CA . ALA A 1 338 ? 26.204 -27.884 -11.000 1.00 47.94 338 ALA A CA 1
ATOM 2722 C C . ALA A 1 338 ? 27.266 -28.065 -9.890 1.00 47.94 338 ALA A C 1
ATOM 2724 O O . ALA A 1 338 ? 27.406 -29.152 -9.330 1.00 47.94 338 ALA A O 1
ATOM 2725 N N . ASN A 1 339 ? 28.009 -27.006 -9.548 1.00 43.69 339 ASN A N 1
ATOM 2726 C CA . ASN A 1 339 ? 29.145 -27.051 -8.628 1.00 43.69 339 ASN A CA 1
ATOM 2727 C C . ASN A 1 339 ? 28.747 -27.082 -7.142 1.00 43.69 339 ASN A C 1
ATOM 2729 O O . ASN A 1 339 ? 29.610 -27.289 -6.289 1.00 43.69 339 ASN A O 1
ATOM 2733 N N . TYR A 1 340 ? 27.454 -26.948 -6.817 1.00 49.81 340 TYR A N 1
ATOM 2734 C CA . TYR A 1 340 ? 26.960 -26.949 -5.432 1.00 49.81 340 TYR A CA 1
ATOM 2735 C C . TYR A 1 340 ? 25.813 -27.949 -5.186 1.00 49.81 340 TYR A C 1
ATOM 2737 O O . TYR A 1 340 ? 24.753 -27.576 -4.674 1.00 49.81 340 TYR A O 1
ATOM 2745 N N . PRO A 1 341 ? 25.996 -29.248 -5.489 1.00 56.09 341 PRO A N 1
ATOM 2746 C CA . PRO A 1 341 ? 24.917 -30.231 -5.402 1.00 56.09 341 PRO A CA 1
ATOM 2747 C C . PRO A 1 341 ? 24.403 -30.436 -3.968 1.00 56.09 341 PRO A C 1
ATOM 2749 O O . PRO A 1 341 ? 23.213 -30.659 -3.737 1.00 56.09 341 PRO A O 1
ATOM 2752 N N . ASP A 1 342 ? 25.279 -30.298 -2.974 1.00 53.06 342 ASP A N 1
ATOM 2753 C CA . ASP A 1 342 ? 24.895 -30.420 -1.568 1.00 53.06 342 ASP A CA 1
ATOM 2754 C C . ASP A 1 342 ? 23.984 -29.276 -1.108 1.00 53.06 342 ASP A C 1
ATOM 2756 O O . ASP A 1 342 ? 23.142 -29.480 -0.232 1.00 53.06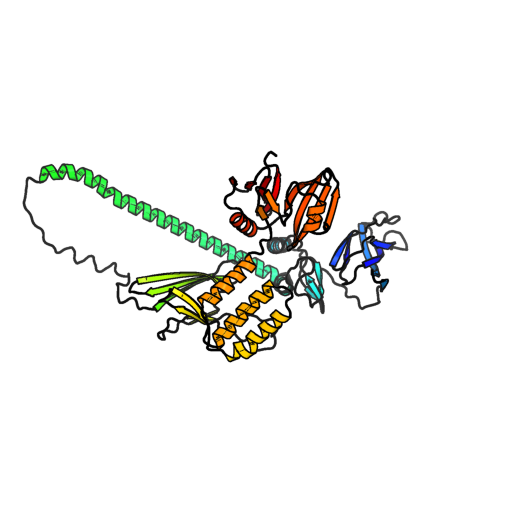 342 ASP A O 1
ATOM 2760 N N . TYR A 1 343 ? 24.110 -28.092 -1.708 1.00 52.22 343 TYR A N 1
ATOM 2761 C CA . TYR A 1 343 ? 23.259 -26.950 -1.402 1.00 52.22 343 TYR A CA 1
ATOM 2762 C C . TYR A 1 343 ? 21.828 -27.175 -1.918 1.00 52.22 343 TYR A C 1
ATOM 2764 O O . TYR A 1 343 ? 20.861 -27.087 -1.152 1.00 52.22 343 TYR A O 1
ATOM 2772 N N . TYR A 1 344 ? 21.693 -27.555 -3.192 1.00 55.06 344 TYR A N 1
ATOM 2773 C CA . TYR A 1 344 ? 20.386 -27.820 -3.793 1.00 55.06 344 TYR A CA 1
ATOM 2774 C C . TYR A 1 344 ? 19.653 -28.960 -3.083 1.00 55.06 344 TYR A C 1
ATOM 2776 O O . TYR A 1 344 ? 18.479 -28.830 -2.732 1.00 55.06 344 TYR A O 1
ATOM 2784 N N . LYS A 1 345 ? 20.373 -30.049 -2.794 1.00 72.44 345 LYS A N 1
ATOM 2785 C CA . LYS A 1 345 ? 19.816 -31.255 -2.179 1.00 72.44 345 LYS A CA 1
ATOM 2786 C C . LYS A 1 345 ? 19.387 -31.056 -0.727 1.00 72.44 345 LYS A C 1
ATOM 2788 O O . LYS A 1 345 ? 18.350 -31.579 -0.323 1.00 72.44 345 LYS A O 1
ATOM 2793 N N . ASN A 1 346 ? 20.191 -30.350 0.070 1.00 60.31 346 ASN A N 1
ATOM 2794 C CA . ASN A 1 346 ? 19.993 -30.293 1.520 1.00 60.31 346 ASN A CA 1
ATOM 2795 C C . ASN A 1 346 ? 19.309 -29.008 2.000 1.00 60.31 346 ASN A C 1
ATOM 2797 O O . ASN A 1 346 ? 18.793 -28.997 3.117 1.00 60.31 346 ASN A O 1
ATOM 2801 N N . THR A 1 347 ? 19.276 -27.956 1.176 1.00 51.56 347 THR A N 1
ATOM 2802 C CA . THR A 1 347 ? 18.762 -26.641 1.584 1.00 51.56 347 THR A CA 1
ATOM 2803 C C . THR A 1 347 ? 17.671 -26.139 0.644 1.00 51.56 347 THR A C 1
ATOM 2805 O O . THR A 1 347 ? 16.549 -25.906 1.090 1.00 51.56 347 THR A O 1
ATOM 2808 N N . TYR A 1 348 ? 17.961 -26.021 -0.653 1.00 52.78 348 TYR A N 1
ATOM 2809 C CA . TYR A 1 348 ? 17.052 -25.365 -1.600 1.00 52.78 348 TYR A CA 1
ATOM 2810 C C . TYR A 1 348 ? 15.765 -26.158 -1.859 1.00 52.78 348 TYR A C 1
ATOM 2812 O O . TYR A 1 348 ? 14.667 -25.657 -1.618 1.00 52.78 348 TYR A O 1
ATOM 2820 N N . ILE A 1 349 ? 15.886 -27.419 -2.287 1.00 73.06 349 ILE A N 1
ATOM 2821 C CA . ILE A 1 349 ? 14.737 -28.291 -2.574 1.00 73.06 349 ILE A CA 1
ATOM 2822 C C . ILE A 1 349 ? 13.874 -28.518 -1.317 1.00 73.06 349 ILE A C 1
ATOM 2824 O O . ILE A 1 349 ? 12.646 -28.421 -1.409 1.00 73.06 349 ILE A O 1
ATOM 2828 N N . PRO A 1 350 ? 14.442 -28.763 -0.117 1.00 72.38 350 PRO A N 1
ATOM 2829 C CA . PRO A 1 350 ? 13.654 -28.832 1.114 1.00 72.38 350 PRO A CA 1
ATOM 2830 C C . PRO A 1 350 ? 12.896 -27.538 1.450 1.00 72.38 350 PRO A C 1
ATOM 2832 O O . PRO A 1 350 ? 11.737 -27.610 1.862 1.00 72.38 350 PRO A O 1
ATOM 2835 N N . ALA A 1 351 ? 13.507 -26.364 1.247 1.00 55.25 351 ALA A N 1
ATOM 2836 C CA . ALA A 1 351 ? 12.858 -25.075 1.490 1.00 55.25 351 ALA A CA 1
ATOM 2837 C C . ALA A 1 351 ? 11.693 -24.823 0.515 1.00 55.25 351 ALA A C 1
ATOM 2839 O O . ALA A 1 351 ? 10.615 -24.394 0.935 1.00 55.25 351 ALA A O 1
ATOM 2840 N N . LEU A 1 352 ? 11.873 -25.158 -0.768 1.00 56.75 352 LEU A N 1
ATOM 2841 C CA . LEU A 1 352 ? 10.799 -25.105 -1.763 1.00 56.75 352 LEU A CA 1
ATOM 2842 C C . LEU A 1 352 ? 9.653 -26.058 -1.404 1.00 56.75 352 LEU A C 1
ATOM 2844 O O . LEU A 1 352 ? 8.501 -25.632 -1.386 1.00 56.75 352 LEU A O 1
ATOM 2848 N N . ASN A 1 353 ? 9.951 -27.301 -1.017 1.00 76.50 353 ASN A N 1
ATOM 2849 C CA . ASN A 1 353 ? 8.946 -28.272 -0.567 1.00 76.50 353 ASN A CA 1
ATOM 2850 C C . ASN A 1 353 ? 8.126 -27.766 0.626 1.00 76.50 353 ASN A C 1
ATOM 2852 O O . ASN A 1 353 ? 6.898 -27.882 0.643 1.00 76.50 353 ASN A O 1
ATOM 2856 N N . GLN A 1 354 ? 8.788 -27.175 1.624 1.00 69.12 354 GLN A N 1
ATOM 2857 C CA . GLN A 1 354 ? 8.111 -26.604 2.786 1.00 69.12 354 GLN A CA 1
ATOM 2858 C C . GLN A 1 354 ? 7.174 -25.459 2.383 1.00 69.12 354 GLN A C 1
ATOM 2860 O O . GLN A 1 354 ? 6.068 -25.348 2.916 1.00 69.12 354 GLN A O 1
ATOM 2865 N N . ARG A 1 355 ? 7.591 -24.629 1.423 1.00 56.47 355 ARG A N 1
ATOM 2866 C CA . ARG A 1 355 ? 6.806 -23.495 0.932 1.00 56.47 355 ARG A CA 1
ATOM 2867 C C . ARG A 1 355 ? 5.633 -23.925 0.051 1.00 56.47 355 ARG A C 1
ATOM 2869 O O . ARG A 1 355 ? 4.542 -23.390 0.218 1.00 56.47 355 ARG A O 1
ATOM 2876 N N . ILE A 1 356 ? 5.814 -24.938 -0.797 1.00 71.69 356 ILE A N 1
ATOM 2877 C CA . ILE A 1 356 ? 4.729 -25.570 -1.567 1.00 71.69 356 ILE A CA 1
ATOM 2878 C C . ILE A 1 356 ? 3.667 -26.125 -0.611 1.00 71.69 356 ILE A C 1
ATOM 2880 O O . ILE A 1 356 ? 2.482 -25.858 -0.786 1.00 71.69 356 ILE A O 1
ATOM 2884 N N . ALA A 1 357 ? 4.087 -26.837 0.441 1.00 79.69 357 ALA A N 1
ATOM 2885 C CA . ALA A 1 357 ? 3.177 -27.408 1.433 1.00 79.69 357 ALA A CA 1
ATOM 2886 C C . ALA A 1 357 ? 2.451 -26.351 2.289 1.00 79.69 357 ALA A C 1
ATOM 2888 O O . ALA A 1 357 ? 1.368 -26.621 2.808 1.00 79.69 357 ALA A O 1
ATOM 2889 N N . ALA A 1 358 ? 3.052 -25.171 2.465 1.00 64.44 358 ALA A N 1
ATOM 2890 C CA . ALA A 1 358 ? 2.491 -24.074 3.251 1.00 64.44 358 ALA A CA 1
ATOM 2891 C C . ALA A 1 358 ? 1.600 -23.126 2.433 1.00 64.44 358 ALA A C 1
ATOM 2893 O O . ALA A 1 358 ? 0.749 -22.447 3.013 1.00 64.44 358 ALA A O 1
ATOM 2894 N N . SER A 1 359 ? 1.793 -23.053 1.115 1.00 60.81 359 SER A N 1
ATOM 2895 C CA . SER A 1 359 ? 0.984 -22.195 0.254 1.00 60.81 359 SER A CA 1
ATOM 2896 C C . SER A 1 359 ? -0.404 -22.797 0.031 1.00 60.81 359 SER A C 1
ATOM 2898 O O . SER A 1 359 ? -0.561 -24.010 -0.085 1.00 60.81 359 SER A O 1
ATOM 2900 N N . SER A 1 360 ? -1.420 -21.936 -0.026 1.00 65.50 360 SER A N 1
ATOM 2901 C CA . SER A 1 360 ? -2.789 -22.292 -0.440 1.00 65.50 360 SER A CA 1
ATOM 2902 C C . SER A 1 360 ? -3.139 -21.746 -1.828 1.00 65.50 360 SER A C 1
ATOM 2904 O O . SER A 1 360 ? -4.235 -21.995 -2.325 1.00 65.50 360 SER A O 1
ATOM 2906 N N . ASP A 1 361 ? -2.200 -21.024 -2.447 1.00 55.53 361 ASP A N 1
ATOM 2907 C CA . ASP A 1 361 ? -2.310 -20.476 -3.791 1.00 55.53 361 ASP A CA 1
ATOM 2908 C C . ASP A 1 361 ? -1.792 -21.509 -4.800 1.00 55.53 361 ASP A C 1
ATOM 2910 O O . ASP A 1 361 ? -0.611 -21.864 -4.814 1.00 55.53 361 ASP A O 1
ATOM 2914 N N . SER A 1 362 ? -2.689 -21.999 -5.658 1.00 54.12 362 SER A N 1
ATOM 2915 C CA . SER A 1 362 ? -2.362 -22.996 -6.679 1.00 54.12 362 SER A CA 1
ATOM 2916 C C . SER A 1 362 ? -1.308 -22.512 -7.679 1.00 54.12 362 SER A C 1
ATOM 2918 O O . SER A 1 362 ? -0.554 -23.328 -8.203 1.00 54.12 362 SER A O 1
ATOM 2920 N N . LEU A 1 363 ? -1.236 -21.203 -7.940 1.00 46.09 363 LEU A N 1
ATOM 2921 C CA . LEU A 1 363 ? -0.290 -20.621 -8.890 1.00 46.09 363 LEU A CA 1
ATOM 2922 C C . LEU A 1 363 ? 1.112 -20.499 -8.274 1.00 46.09 363 LEU A C 1
ATOM 2924 O O . LEU A 1 363 ? 2.115 -20.800 -8.928 1.00 46.09 363 LEU A O 1
ATOM 2928 N N . GLU A 1 364 ? 1.189 -20.123 -6.992 1.00 50.28 364 GLU A N 1
ATOM 2929 C CA . GLU A 1 364 ? 2.443 -20.142 -6.229 1.00 50.28 364 GLU A CA 1
ATOM 2930 C C . GLU A 1 364 ? 2.972 -21.578 -6.104 1.00 50.28 364 GLU A C 1
ATOM 2932 O O . GLU A 1 364 ? 4.149 -21.822 -6.371 1.00 50.28 364 GLU A O 1
ATOM 2937 N N . GLN A 1 365 ? 2.108 -22.549 -5.786 1.00 59.62 365 GLN A N 1
ATOM 2938 C CA . GLN A 1 365 ? 2.479 -23.968 -5.739 1.00 59.62 365 GLN A CA 1
ATOM 2939 C C . GLN A 1 365 ? 3.025 -24.470 -7.083 1.00 59.62 365 GLN A C 1
ATOM 2941 O O . GLN A 1 365 ? 4.049 -25.157 -7.110 1.00 59.62 365 GLN A O 1
ATOM 2946 N N . GLN A 1 366 ? 2.382 -24.108 -8.197 1.00 50.78 366 GLN A N 1
ATOM 2947 C CA . GLN A 1 366 ? 2.830 -24.485 -9.539 1.00 50.78 366 GLN A CA 1
ATOM 2948 C C . GLN A 1 366 ? 4.185 -23.847 -9.882 1.00 50.78 366 GLN A C 1
ATOM 2950 O O . GLN A 1 366 ? 5.070 -24.529 -10.394 1.00 50.78 366 GLN A O 1
ATOM 2955 N N . SER A 1 367 ? 4.382 -22.575 -9.522 1.00 48.00 367 SER A N 1
ATOM 2956 C CA . SER A 1 367 ? 5.641 -21.854 -9.752 1.00 48.00 367 SER A CA 1
ATOM 2957 C C . SER A 1 367 ? 6.814 -22.456 -8.982 1.00 48.00 367 SER A C 1
ATOM 2959 O O . SER A 1 367 ? 7.887 -22.691 -9.535 1.00 48.00 367 SER A O 1
ATOM 2961 N N . LEU A 1 368 ? 6.602 -22.745 -7.698 1.00 57.00 368 LEU A N 1
ATOM 2962 C CA . LEU A 1 368 ? 7.611 -23.360 -6.839 1.00 57.00 368 LEU A CA 1
ATOM 2963 C C . LEU A 1 368 ? 7.939 -24.797 -7.275 1.00 57.00 368 LEU A C 1
ATOM 2965 O O . LEU A 1 368 ? 9.079 -25.226 -7.125 1.00 57.00 368 LEU A O 1
ATOM 2969 N N . SER A 1 369 ? 6.970 -25.522 -7.843 1.00 62.66 369 SER A N 1
ATOM 2970 C CA . SER A 1 369 ? 7.183 -26.879 -8.366 1.00 62.66 369 SER A CA 1
ATOM 2971 C C . SER A 1 369 ? 8.077 -26.892 -9.610 1.00 62.66 369 SER A C 1
ATOM 2973 O O . SER A 1 369 ? 8.914 -27.779 -9.734 1.00 62.66 369 SER A O 1
ATOM 2975 N N . VAL A 1 370 ? 7.963 -25.891 -10.491 1.00 53.12 370 VAL A N 1
ATOM 2976 C CA . VAL A 1 370 ? 8.855 -25.748 -11.659 1.00 53.12 370 VAL A CA 1
ATOM 2977 C C . VAL A 1 370 ? 10.283 -25.411 -11.227 1.00 53.12 370 VAL A C 1
ATOM 2979 O O . VAL A 1 370 ? 11.228 -26.016 -11.720 1.00 53.12 370 VAL A O 1
ATOM 2982 N N . LEU A 1 371 ? 10.457 -24.515 -10.249 1.00 53.78 371 LEU A N 1
ATOM 2983 C CA . LEU A 1 371 ? 11.783 -24.202 -9.691 1.00 53.78 371 LEU A CA 1
ATOM 2984 C C . LEU A 1 371 ? 12.421 -25.411 -8.989 1.00 53.78 371 LEU A C 1
ATOM 2986 O O . LEU A 1 371 ? 13.636 -25.594 -9.030 1.00 53.78 371 LEU A O 1
ATOM 2990 N N . MET A 1 372 ? 11.601 -26.246 -8.350 1.00 68.88 372 MET A N 1
ATOM 2991 C CA . MET A 1 372 ? 12.056 -27.491 -7.742 1.00 68.88 372 MET A CA 1
ATOM 2992 C C . MET A 1 372 ? 12.501 -28.501 -8.804 1.00 68.88 372 MET A C 1
ATOM 2994 O O . MET A 1 372 ? 13.589 -29.052 -8.671 1.00 68.88 372 MET A O 1
ATOM 2998 N N . GLN A 1 373 ? 11.719 -28.684 -9.874 1.00 66.38 373 GLN A N 1
ATOM 2999 C CA . GLN A 1 373 ? 12.078 -29.560 -10.992 1.00 66.38 373 GLN A CA 1
ATOM 3000 C C . GLN A 1 373 ? 13.370 -29.093 -11.676 1.00 66.38 373 GLN A C 1
ATOM 3002 O O . GLN A 1 373 ? 14.264 -29.898 -11.900 1.00 66.38 373 GLN A O 1
ATOM 3007 N N . ALA A 1 374 ? 13.523 -27.785 -11.896 1.00 56.28 374 ALA A N 1
ATOM 3008 C CA . ALA A 1 374 ? 14.743 -27.180 -12.425 1.00 56.28 374 ALA A CA 1
ATOM 3009 C C . ALA A 1 374 ? 15.984 -27.525 -11.582 1.00 56.28 374 ALA A C 1
ATOM 3011 O O . ALA A 1 374 ? 17.018 -27.922 -12.114 1.00 56.28 374 ALA A O 1
ATOM 3012 N N . ALA A 1 375 ? 15.874 -27.402 -10.255 1.00 62.84 375 ALA A N 1
ATOM 3013 C CA . ALA A 1 375 ? 16.952 -27.738 -9.329 1.00 62.84 375 ALA A CA 1
ATOM 3014 C C . ALA A 1 375 ? 17.257 -29.247 -9.299 1.00 62.84 375 ALA A C 1
ATOM 3016 O O . ALA A 1 375 ? 18.414 -29.639 -9.151 1.00 62.84 375 ALA A O 1
ATOM 3017 N N . GLU A 1 376 ? 16.238 -30.097 -9.434 1.00 71.50 376 GLU A N 1
ATOM 3018 C CA . GLU A 1 376 ? 16.397 -31.551 -9.524 1.00 71.50 376 GLU A CA 1
ATOM 3019 C C . GLU A 1 376 ? 17.057 -31.975 -10.842 1.00 71.50 376 GLU A C 1
ATOM 3021 O O . GLU A 1 376 ? 17.995 -32.772 -10.819 1.00 71.50 376 GLU A O 1
ATOM 3026 N N . ASP A 1 377 ? 16.643 -31.405 -11.971 1.00 62.34 377 ASP A N 1
ATOM 3027 C CA . ASP A 1 377 ? 17.235 -31.664 -13.287 1.00 62.34 377 ASP A CA 1
ATOM 3028 C C . ASP A 1 377 ? 18.700 -31.206 -13.321 1.00 62.34 377 ASP A C 1
ATOM 3030 O O . ASP A 1 377 ? 19.571 -31.914 -13.829 1.00 62.34 377 ASP A O 1
ATOM 3034 N N . LEU A 1 378 ? 19.007 -30.077 -12.674 1.00 60.16 378 LEU A N 1
ATOM 3035 C CA . LEU A 1 378 ? 20.371 -29.574 -12.500 1.00 60.16 378 LEU A CA 1
ATOM 3036 C C . LEU A 1 378 ? 21.242 -30.512 -11.651 1.00 60.16 378 LEU A C 1
ATOM 3038 O O . LEU A 1 378 ? 22.392 -30.771 -12.001 1.00 60.16 378 LEU A O 1
ATOM 3042 N N . LEU A 1 379 ? 20.696 -31.076 -10.570 1.00 67.06 379 LEU A N 1
ATOM 3043 C CA . LEU A 1 379 ? 21.386 -32.078 -9.747 1.00 67.06 379 LEU A CA 1
ATOM 3044 C C . LEU A 1 379 ? 21.640 -33.396 -10.482 1.00 67.06 379 LEU A C 1
ATOM 3046 O O . LEU A 1 379 ? 22.639 -34.068 -10.213 1.00 67.06 379 LEU A O 1
ATOM 3050 N N . ASN A 1 380 ? 20.728 -33.777 -11.371 1.00 72.25 380 ASN A N 1
ATOM 3051 C CA . ASN A 1 380 ? 20.806 -35.021 -12.128 1.00 72.25 380 ASN A CA 1
ATOM 3052 C C . ASN A 1 380 ? 21.643 -34.883 -13.411 1.00 72.25 380 ASN A C 1
ATOM 3054 O O . ASN A 1 380 ? 21.979 -35.896 -14.021 1.00 72.25 380 ASN A O 1
ATOM 3058 N N . GLY A 1 381 ? 22.041 -33.659 -13.781 1.00 58.72 381 GLY A N 1
ATOM 3059 C CA . GLY A 1 381 ? 22.753 -33.375 -15.030 1.00 58.72 381 GLY A CA 1
ATOM 3060 C C . GLY A 1 381 ? 21.853 -33.427 -16.270 1.00 58.72 381 GLY A C 1
ATOM 3061 O O . GLY A 1 381 ? 22.362 -33.496 -17.384 1.00 58.72 381 GLY A O 1
ATOM 3062 N N . ASP A 1 382 ? 20.536 -33.387 -16.068 1.00 57.31 382 ASP A N 1
ATOM 3063 C CA . ASP A 1 382 ? 19.494 -33.461 -17.096 1.00 57.31 382 ASP A CA 1
ATOM 3064 C C . ASP A 1 382 ? 18.859 -32.082 -17.372 1.00 57.31 382 ASP A C 1
ATOM 3066 O O . ASP A 1 382 ? 17.823 -31.983 -18.028 1.00 57.31 382 ASP A O 1
ATOM 3070 N N . PHE A 1 383 ? 19.462 -31.001 -16.865 1.00 52.16 383 PHE A N 1
ATOM 3071 C CA . PHE A 1 383 ? 18.949 -29.643 -17.032 1.00 52.16 383 PHE A CA 1
ATOM 3072 C C . PHE A 1 383 ? 18.994 -29.203 -18.497 1.00 52.16 383 PHE A C 1
ATOM 3074 O O . PHE A 1 383 ? 20.067 -29.057 -19.084 1.00 52.16 383 PHE A O 1
ATOM 3081 N N . ILE A 1 384 ? 17.814 -28.962 -19.074 1.00 54.69 384 ILE A N 1
ATOM 3082 C CA . ILE A 1 384 ? 17.646 -28.400 -20.417 1.00 54.69 384 ILE A CA 1
ATOM 3083 C C . ILE A 1 384 ? 17.186 -26.939 -20.254 1.00 54.69 384 ILE A C 1
ATOM 3085 O O . ILE A 1 384 ? 16.039 -26.714 -19.841 1.00 54.69 384 ILE A O 1
ATOM 3089 N N . PRO A 1 385 ? 18.042 -25.946 -20.566 1.00 46.28 385 PRO A N 1
ATOM 3090 C CA . PRO A 1 385 ? 17.764 -24.529 -20.319 1.00 46.28 385 PRO A CA 1
ATOM 3091 C C . PRO A 1 385 ? 16.455 -24.044 -20.963 1.00 46.28 385 PRO A C 1
ATOM 3093 O O . PRO A 1 385 ? 15.632 -23.433 -20.284 1.00 46.28 385 PRO A O 1
ATOM 3096 N N . ASP A 1 386 ? 16.189 -24.415 -22.218 1.00 43.38 386 ASP A N 1
ATOM 3097 C CA . ASP A 1 386 ? 15.041 -23.918 -22.997 1.00 43.38 386 ASP A CA 1
ATOM 3098 C C . ASP A 1 386 ? 13.668 -24.347 -22.473 1.00 43.38 386 ASP A C 1
ATOM 3100 O O . ASP A 1 386 ? 12.710 -23.564 -22.465 1.00 43.38 386 ASP A O 1
ATOM 3104 N N . ALA A 1 387 ? 13.543 -25.602 -22.037 1.00 39.69 387 ALA A N 1
ATOM 3105 C CA . ALA A 1 387 ? 12.272 -26.146 -21.561 1.00 39.69 387 ALA A CA 1
ATOM 3106 C C . ALA A 1 387 ? 11.872 -25.501 -20.226 1.00 39.69 387 ALA A C 1
ATOM 3108 O O . ALA A 1 387 ? 10.725 -25.092 -20.033 1.00 39.69 387 ALA A O 1
ATOM 3109 N N . THR A 1 388 ? 12.859 -25.331 -19.350 1.00 45.41 388 THR A N 1
ATOM 3110 C CA . THR A 1 388 ? 12.695 -24.815 -17.992 1.00 45.41 388 THR A CA 1
ATOM 3111 C C . THR A 1 388 ? 12.519 -23.295 -17.986 1.00 45.41 388 THR A C 1
ATOM 3113 O O . THR A 1 388 ? 11.667 -22.768 -17.272 1.00 45.41 388 THR A O 1
ATOM 3116 N N . HIS A 1 389 ? 13.241 -22.583 -18.858 1.00 41.44 389 HIS A N 1
ATOM 3117 C CA . HIS A 1 389 ? 13.075 -21.146 -19.086 1.00 41.44 389 HIS A CA 1
ATOM 3118 C C . HIS A 1 389 ? 11.687 -20.821 -19.657 1.00 41.44 389 HIS A C 1
ATOM 3120 O O . HIS A 1 389 ? 11.040 -19.882 -19.201 1.00 41.44 389 HIS A O 1
ATOM 3126 N N . THR A 1 390 ? 11.172 -21.631 -20.590 1.00 46.66 390 THR A N 1
ATOM 3127 C CA . THR A 1 390 ? 9.818 -21.457 -21.146 1.00 46.66 390 THR A CA 1
ATOM 3128 C C . THR A 1 390 ? 8.728 -21.629 -20.082 1.00 46.66 390 THR A C 1
ATOM 3130 O O . THR A 1 390 ? 7.721 -20.921 -20.102 1.00 46.66 390 THR A O 1
ATOM 3133 N N . GLU A 1 391 ? 8.891 -22.563 -19.145 1.00 47.78 391 GLU A N 1
ATOM 3134 C CA . GLU A 1 391 ? 7.936 -22.766 -18.049 1.00 47.78 391 GLU A CA 1
ATOM 3135 C C . GLU A 1 391 ? 8.037 -21.675 -16.979 1.00 47.78 391 GLU A C 1
ATOM 3137 O O . GLU A 1 391 ? 7.006 -21.176 -16.528 1.00 47.78 391 GLU A O 1
ATOM 3142 N N . ILE A 1 392 ? 9.250 -21.230 -16.639 1.00 41.16 392 ILE A N 1
ATOM 3143 C CA . ILE A 1 392 ? 9.484 -20.105 -15.724 1.00 41.16 392 ILE A CA 1
ATOM 3144 C C . ILE A 1 392 ? 8.954 -18.794 -16.321 1.00 41.16 392 ILE A C 1
ATOM 3146 O O . ILE A 1 392 ? 8.269 -18.060 -15.614 1.00 41.16 392 ILE A O 1
ATOM 3150 N N . ILE A 1 393 ? 9.168 -18.524 -17.615 1.00 44.88 393 ILE A N 1
ATOM 3151 C CA . ILE A 1 393 ? 8.566 -17.375 -18.308 1.00 44.88 393 ILE A CA 1
ATOM 3152 C C . ILE A 1 393 ? 7.046 -17.476 -18.289 1.00 44.88 393 ILE A C 1
ATOM 3154 O O . ILE A 1 393 ? 6.412 -16.507 -17.903 1.00 44.88 393 ILE A O 1
ATOM 3158 N N . LYS A 1 394 ? 6.439 -18.633 -18.587 1.00 47.38 394 LYS A N 1
ATOM 3159 C CA . LYS A 1 394 ? 4.974 -18.793 -18.489 1.00 47.38 394 LYS A CA 1
ATOM 3160 C C . LYS A 1 394 ? 4.437 -18.510 -17.084 1.00 47.38 394 LYS A C 1
ATOM 3162 O O . LYS A 1 394 ? 3.312 -18.039 -16.951 1.00 47.38 394 LYS A O 1
ATOM 3167 N N . LEU A 1 395 ? 5.215 -18.791 -16.040 1.00 37.69 395 LEU A N 1
ATOM 3168 C CA . LEU A 1 395 ? 4.847 -18.538 -14.644 1.00 37.69 395 LEU A CA 1
ATOM 3169 C C . LEU A 1 395 ? 5.093 -17.084 -14.217 1.00 37.69 395 LEU A C 1
ATOM 3171 O O . LEU A 1 395 ? 4.290 -16.531 -13.471 1.00 37.69 395 LEU A O 1
ATOM 3175 N N . ILE A 1 396 ? 6.160 -16.447 -14.705 1.00 37.22 396 ILE A N 1
ATOM 3176 C CA . ILE A 1 396 ? 6.428 -15.012 -14.525 1.00 37.22 396 ILE A CA 1
ATOM 3177 C C . ILE A 1 396 ? 5.384 -14.198 -15.283 1.00 37.22 396 ILE A C 1
ATOM 3179 O O . ILE A 1 396 ? 4.792 -13.294 -14.705 1.00 37.22 396 ILE A O 1
ATOM 3183 N N . GLU A 1 397 ? 5.086 -14.570 -16.524 1.00 38.50 397 GLU A N 1
ATOM 3184 C CA . GLU A 1 397 ? 3.970 -14.045 -17.299 1.00 38.50 397 GLU A CA 1
ATOM 3185 C C . GLU A 1 397 ? 2.668 -14.275 -16.542 1.00 38.50 397 GLU A C 1
ATOM 3187 O O . GLU A 1 397 ? 1.952 -13.309 -16.359 1.00 38.50 397 GLU A O 1
ATOM 3192 N N . ALA A 1 398 ? 2.393 -15.459 -15.978 1.00 38.81 398 ALA A N 1
ATOM 3193 C CA . ALA A 1 398 ? 1.203 -15.683 -15.145 1.00 38.81 398 ALA A CA 1
ATOM 3194 C C . ALA A 1 398 ? 1.153 -14.810 -13.870 1.00 38.81 398 ALA A C 1
ATOM 3196 O O . ALA A 1 398 ? 0.065 -14.467 -13.414 1.00 38.81 398 ALA A O 1
ATOM 3197 N N . LYS A 1 399 ? 2.305 -14.416 -13.310 1.00 35.22 399 LYS A N 1
ATOM 3198 C CA . LYS A 1 399 ? 2.418 -13.541 -12.127 1.00 35.22 399 LYS A CA 1
ATOM 3199 C C . LYS A 1 399 ? 2.326 -12.047 -12.479 1.00 35.22 399 LYS A C 1
ATOM 3201 O O . LYS A 1 399 ? 1.826 -11.265 -11.674 1.00 35.22 399 LYS A O 1
ATOM 3206 N N . VAL A 1 400 ? 2.769 -11.666 -13.679 1.00 36.47 400 VAL A N 1
ATOM 3207 C CA . VAL A 1 400 ? 2.600 -10.336 -14.300 1.00 36.47 400 VAL A CA 1
ATOM 3208 C C . VAL A 1 400 ? 1.201 -10.196 -14.932 1.00 36.47 400 VAL A C 1
ATOM 3210 O O . VAL A 1 400 ? 0.682 -9.092 -15.037 1.00 36.47 400 VAL A O 1
ATOM 3213 N N . LEU A 1 401 ? 0.527 -11.310 -15.246 1.00 37.53 401 LEU A N 1
ATOM 3214 C CA . LEU A 1 401 ? -0.866 -11.410 -15.706 1.00 37.53 401 LEU A CA 1
ATOM 3215 C C . LEU A 1 401 ? -1.895 -11.468 -14.573 1.00 37.53 401 LEU A C 1
ATOM 3217 O O . LEU A 1 401 ? -3.063 -11.771 -14.828 1.00 37.53 401 LEU A O 1
ATOM 3221 N N . ASN A 1 402 ? -1.545 -11.062 -13.352 1.00 43.12 402 ASN A N 1
ATOM 3222 C CA . ASN A 1 402 ? -2.571 -10.503 -12.477 1.00 43.12 402 ASN A CA 1
ATOM 3223 C C . ASN A 1 402 ? -2.915 -9.110 -12.997 1.00 43.12 402 ASN A C 1
ATOM 3225 O O . ASN A 1 402 ? -2.567 -8.112 -12.381 1.00 43.12 402 ASN A O 1
ATOM 3229 N N . ASN A 1 403 ? -3.580 -9.068 -14.156 1.00 50.06 403 ASN A N 1
ATOM 3230 C CA . ASN A 1 403 ? -4.212 -7.883 -14.702 1.00 50.06 403 ASN A CA 1
ATOM 3231 C C . ASN A 1 403 ? -5.204 -7.401 -13.634 1.00 50.06 403 ASN A C 1
ATOM 3233 O O . ASN A 1 403 ? -6.260 -8.029 -13.475 1.00 50.06 403 ASN A O 1
ATOM 3237 N N . PRO A 1 404 ? -4.879 -6.359 -12.844 1.00 55.53 404 PRO A N 1
ATOM 3238 C CA . PRO A 1 404 ? -5.754 -5.961 -11.750 1.00 55.53 404 PRO A CA 1
ATOM 3239 C C . PRO A 1 404 ? -7.092 -5.459 -12.306 1.00 55.53 404 PRO A C 1
ATOM 3241 O O . PRO A 1 404 ? -8.081 -5.475 -11.586 1.00 55.53 404 PRO A O 1
ATOM 3244 N N . LEU A 1 405 ? -7.137 -5.089 -13.594 1.00 69.19 405 LEU A N 1
ATOM 3245 C CA . LEU A 1 405 ? -8.343 -4.765 -14.339 1.00 69.19 405 LEU A CA 1
ATOM 3246 C C . LEU A 1 405 ? -8.724 -5.956 -15.229 1.00 69.19 405 LEU A C 1
ATOM 3248 O O . LEU A 1 405 ? -8.266 -6.079 -16.363 1.00 69.19 405 LEU A O 1
ATOM 3252 N N . GLN A 1 406 ? -9.603 -6.841 -14.760 1.00 83.94 406 GLN A N 1
ATOM 3253 C CA . GLN A 1 406 ? -10.104 -7.934 -15.602 1.00 83.94 406 GLN A CA 1
ATOM 3254 C C . GLN A 1 406 ? -11.096 -7.398 -16.641 1.00 83.94 406 GLN A C 1
ATOM 3256 O O . GLN A 1 406 ? -12.310 -7.502 -16.470 1.00 83.94 406 GLN A O 1
ATOM 3261 N N . ILE A 1 407 ? -10.584 -6.801 -17.717 1.00 87.75 407 ILE A N 1
ATOM 3262 C CA . ILE A 1 407 ? -11.388 -6.242 -18.803 1.00 87.75 407 ILE A CA 1
ATOM 3263 C C . ILE A 1 407 ? -11.300 -7.159 -20.020 1.00 87.75 407 ILE A C 1
ATOM 3265 O O . ILE A 1 407 ? -10.228 -7.358 -20.587 1.00 87.75 407 ILE A O 1
ATOM 3269 N N . VAL A 1 408 ? -12.436 -7.712 -20.442 1.00 88.25 408 VAL A N 1
ATOM 3270 C CA . VAL A 1 408 ? -12.511 -8.640 -21.579 1.00 88.25 408 VAL A CA 1
ATOM 3271 C C . VAL A 1 408 ? -13.528 -8.141 -22.592 1.00 88.25 408 VAL A C 1
ATOM 3273 O O . VAL A 1 408 ? -14.652 -7.787 -22.240 1.00 88.25 408 VAL A O 1
ATOM 3276 N N . ARG A 1 409 ? -13.160 -8.162 -23.875 1.00 87.44 409 ARG A N 1
ATOM 3277 C CA . ARG A 1 409 ? -14.093 -7.929 -24.980 1.00 87.44 409 ARG A CA 1
ATOM 3278 C C . ARG A 1 409 ? -14.635 -9.263 -25.490 1.00 87.44 409 ARG A C 1
ATOM 3280 O O . ARG A 1 409 ? -13.870 -10.091 -25.979 1.00 87.44 409 ARG A O 1
ATOM 3287 N N . LYS A 1 410 ? -15.951 -9.468 -25.416 1.00 87.81 410 LYS A N 1
ATOM 3288 C CA . LYS A 1 410 ? -16.619 -10.691 -25.886 1.00 87.81 410 LYS A CA 1
ATOM 3289 C C . LYS A 1 410 ? -17.997 -10.370 -26.459 1.00 87.81 410 LYS A C 1
ATOM 3291 O O . LYS A 1 410 ? -18.736 -9.594 -25.868 1.00 87.81 410 LYS A O 1
ATOM 3296 N N . ASP A 1 411 ? -18.340 -10.969 -27.600 1.00 86.69 411 ASP A N 1
ATOM 3297 C CA . ASP A 1 411 ? -19.668 -10.860 -28.229 1.00 86.69 411 ASP A CA 1
ATOM 3298 C C . ASP A 1 411 ? -20.152 -9.406 -28.415 1.00 86.69 411 ASP A C 1
ATOM 3300 O O . ASP A 1 411 ? -21.311 -9.085 -28.174 1.00 86.69 411 ASP A O 1
ATOM 3304 N N . ASN A 1 412 ? -19.252 -8.513 -28.852 1.00 88.56 412 ASN A N 1
ATOM 3305 C CA . ASN A 1 412 ? -19.485 -7.065 -28.983 1.00 88.56 412 ASN A CA 1
ATOM 3306 C C . ASN A 1 412 ? -19.806 -6.319 -27.676 1.00 88.56 412 ASN A C 1
ATOM 3308 O O . ASN A 1 412 ? -20.296 -5.200 -27.743 1.00 88.56 412 ASN A O 1
ATOM 3312 N N . LEU A 1 413 ? -19.470 -6.871 -26.513 1.00 91.38 413 LEU A N 1
ATOM 3313 C CA . LEU A 1 413 ? -19.580 -6.196 -25.221 1.00 91.38 413 LEU A CA 1
ATOM 3314 C C . LEU A 1 413 ? -18.220 -6.183 -24.513 1.00 91.38 413 LEU A C 1
ATOM 3316 O O . LEU A 1 413 ? -17.359 -7.033 -24.762 1.00 91.38 413 LEU A O 1
ATOM 3320 N N . PHE A 1 414 ? -18.035 -5.221 -23.618 1.00 94.19 414 PHE A N 1
ATOM 3321 C CA . PHE A 1 414 ? -16.953 -5.190 -22.646 1.00 94.19 414 PHE A CA 1
ATOM 3322 C C . PHE A 1 414 ? -17.454 -5.709 -21.303 1.00 94.19 414 PHE A C 1
ATOM 3324 O O . PHE A 1 414 ? -18.505 -5.299 -20.811 1.00 94.19 414 PHE A O 1
ATOM 3331 N N . TYR A 1 415 ? -16.677 -6.592 -20.697 1.00 92.50 415 TYR A N 1
ATOM 3332 C CA . TYR A 1 415 ? -16.899 -7.095 -19.352 1.00 92.50 415 TYR A CA 1
ATOM 3333 C C . TYR A 1 415 ? -15.787 -6.575 -18.458 1.00 92.50 415 TYR A C 1
ATOM 3335 O O . TYR A 1 415 ? -14.619 -6.722 -18.804 1.00 92.50 415 TYR A O 1
ATOM 3343 N N . ILE A 1 416 ? -16.152 -5.993 -17.322 1.00 92.19 416 ILE A N 1
ATOM 3344 C CA . ILE A 1 416 ? -15.240 -5.550 -16.272 1.00 92.19 416 ILE A CA 1
ATOM 3345 C C . ILE A 1 416 ? -15.448 -6.479 -15.078 1.00 92.19 416 ILE A C 1
ATOM 3347 O O . ILE A 1 416 ? -16.546 -6.527 -14.534 1.00 92.19 416 ILE A O 1
ATOM 3351 N N . HIS A 1 417 ? -14.432 -7.257 -14.705 1.00 89.62 417 HIS A N 1
ATOM 3352 C CA . HIS A 1 417 ? -14.513 -8.295 -13.667 1.00 89.62 417 HIS A CA 1
ATOM 3353 C C . HIS A 1 417 ? -15.738 -9.213 -13.830 1.00 89.62 417 HIS A C 1
ATOM 3355 O O . HIS A 1 417 ? -16.410 -9.587 -12.875 1.00 89.62 417 HIS A O 1
ATOM 3361 N N . GLY A 1 418 ? -16.056 -9.561 -15.080 1.00 89.56 418 GLY A N 1
ATOM 3362 C CA . GLY A 1 418 ? -17.161 -10.462 -15.411 1.00 89.56 418 GLY A CA 1
ATOM 3363 C C . GLY A 1 418 ? -18.551 -9.820 -15.452 1.00 89.56 418 GLY A C 1
ATOM 3364 O O . GLY A 1 418 ? -19.490 -10.501 -15.856 1.00 89.56 418 GLY A O 1
ATOM 3365 N N . ILE A 1 419 ? -18.696 -8.531 -15.128 1.00 93.81 419 ILE A N 1
ATOM 3366 C CA . ILE A 1 419 ? -19.970 -7.805 -15.243 1.00 93.81 419 ILE A CA 1
ATOM 3367 C C . ILE A 1 419 ? -19.964 -6.842 -16.435 1.00 93.81 419 ILE A C 1
ATOM 3369 O O . ILE A 1 419 ? -18.912 -6.393 -16.883 1.00 93.81 419 ILE A O 1
ATOM 3373 N N . THR A 1 420 ? -21.135 -6.523 -16.983 1.00 95.50 420 THR A N 1
ATOM 3374 C CA . THR A 1 420 ? -21.260 -5.634 -18.151 1.00 95.50 420 THR A CA 1
ATOM 3375 C C . THR A 1 420 ? -22.506 -4.758 -18.059 1.00 95.50 420 THR A C 1
ATOM 3377 O O . THR A 1 420 ? -23.427 -5.034 -17.287 1.00 95.50 420 THR A O 1
ATOM 3380 N N . ARG A 1 421 ? -22.558 -3.696 -18.865 1.00 93.06 421 ARG A N 1
ATOM 3381 C CA . ARG A 1 421 ? -23.764 -2.878 -19.003 1.00 93.06 421 ARG A CA 1
ATOM 3382 C C . ARG A 1 421 ? -24.901 -3.708 -19.608 1.00 93.06 421 ARG A C 1
ATOM 3384 O O . ARG A 1 421 ? -24.688 -4.474 -20.543 1.00 93.06 421 ARG A O 1
ATOM 3391 N N . GLY A 1 422 ? -26.113 -3.534 -19.091 1.00 91.19 422 GLY A N 1
ATOM 3392 C CA . GLY A 1 422 ? -27.296 -4.309 -19.468 1.00 91.19 422 GLY A CA 1
ATOM 3393 C C . GLY A 1 422 ? -27.482 -5.590 -18.649 1.00 91.19 422 GLY A C 1
ATOM 3394 O O . GLY A 1 422 ? -28.553 -6.190 -18.715 1.00 91.19 422 GLY A O 1
ATOM 3395 N N . MET A 1 423 ? -26.487 -5.984 -17.846 1.00 93.94 423 MET A N 1
ATOM 3396 C CA . MET A 1 423 ? -26.597 -7.104 -16.910 1.00 93.94 423 MET A CA 1
ATOM 3397 C C . MET A 1 423 ? -27.551 -6.764 -15.758 1.00 93.94 423 MET A C 1
ATOM 3399 O O . MET A 1 423 ? -27.650 -5.603 -15.337 1.00 93.94 423 MET A O 1
ATOM 3403 N N . ASN A 1 424 ? -28.255 -7.772 -15.236 1.00 94.88 424 ASN A N 1
ATOM 3404 C CA . ASN A 1 424 ? -29.072 -7.593 -14.043 1.00 94.88 424 ASN A CA 1
ATOM 3405 C C . ASN A 1 424 ? -28.182 -7.468 -12.792 1.00 94.88 424 ASN A C 1
ATOM 3407 O O . ASN A 1 424 ? -27.199 -8.191 -12.648 1.00 94.88 424 ASN A O 1
ATOM 3411 N N . ILE A 1 425 ? -28.533 -6.600 -11.844 1.00 94.88 425 ILE A N 1
ATOM 3412 C CA . ILE A 1 425 ? -27.747 -6.416 -10.617 1.00 94.88 425 ILE A CA 1
ATOM 3413 C C . ILE A 1 425 ? -27.646 -7.704 -9.782 1.00 94.88 425 ILE A C 1
ATOM 3415 O O . ILE A 1 425 ? -26.606 -7.970 -9.189 1.00 94.88 425 ILE A O 1
ATOM 3419 N N . SER A 1 426 ? -28.678 -8.554 -9.782 1.00 91.06 426 SER A N 1
ATOM 3420 C CA . SER A 1 426 ? -28.630 -9.855 -9.098 1.00 91.06 426 SER A CA 1
ATOM 3421 C C . SER A 1 426 ? -27.647 -10.831 -9.753 1.00 91.06 426 SER A C 1
ATOM 3423 O O . SER A 1 426 ? -26.996 -11.609 -9.055 1.00 91.06 426 SER A O 1
ATOM 3425 N N . GLU A 1 427 ? -27.481 -10.757 -11.076 1.00 92.56 427 GLU A N 1
ATOM 3426 C CA . GLU A 1 427 ? -26.457 -11.516 -11.799 1.00 92.56 427 GLU A CA 1
ATOM 3427 C C . GLU A 1 427 ? -25.065 -10.981 -11.451 1.00 92.56 427 GLU A C 1
ATOM 3429 O O . GLU A 1 427 ? -24.178 -11.770 -11.136 1.00 92.56 427 GLU A O 1
ATOM 3434 N N . ALA A 1 428 ? -24.886 -9.659 -11.395 1.00 92.00 428 ALA A N 1
ATOM 3435 C CA . ALA A 1 428 ? -23.624 -9.054 -10.974 1.00 92.00 428 ALA A CA 1
ATOM 3436 C C . ALA A 1 428 ? -23.229 -9.454 -9.541 1.00 92.00 428 ALA A C 1
ATOM 3438 O O . ALA A 1 428 ? -22.082 -9.827 -9.311 1.00 92.00 428 ALA A O 1
ATOM 3439 N N . ILE A 1 429 ? -24.180 -9.482 -8.601 1.00 88.44 429 ILE A N 1
ATOM 3440 C CA . ILE A 1 429 ? -23.959 -9.973 -7.229 1.00 88.44 429 ILE A CA 1
ATOM 3441 C C . ILE A 1 429 ? -23.588 -11.463 -7.224 1.00 88.44 429 ILE A C 1
ATOM 3443 O O . ILE A 1 429 ? -22.753 -11.890 -6.432 1.00 88.44 429 ILE A O 1
ATOM 3447 N N . SER A 1 430 ? -24.152 -12.274 -8.124 1.00 86.69 430 SER A N 1
ATOM 3448 C CA . SER A 1 430 ? -23.767 -13.688 -8.230 1.00 86.69 430 SER A CA 1
ATOM 3449 C C . SER A 1 430 ? -22.328 -13.891 -8.726 1.00 86.69 430 SER A C 1
ATOM 3451 O O . SER A 1 430 ? -21.710 -14.902 -8.395 1.00 86.69 430 SER A O 1
ATOM 3453 N N . VAL A 1 431 ? -21.800 -12.932 -9.494 1.00 89.19 431 VAL A N 1
ATOM 3454 C CA . VAL A 1 431 ? -20.433 -12.947 -10.034 1.00 89.19 431 VAL A CA 1
ATOM 3455 C C . VAL A 1 431 ? -19.433 -12.374 -9.029 1.00 89.19 431 VAL A C 1
ATOM 3457 O O . VAL A 1 431 ? -18.391 -12.981 -8.796 1.00 89.19 431 VAL A O 1
ATOM 3460 N N . LEU A 1 432 ? -19.744 -11.221 -8.433 1.00 87.12 432 LEU A N 1
ATOM 3461 C CA . LEU A 1 432 ? -18.817 -10.441 -7.602 1.00 87.12 432 LEU A CA 1
ATOM 3462 C C . LEU A 1 432 ? -19.006 -10.645 -6.092 1.00 87.12 432 LEU A C 1
ATOM 3464 O O . LEU A 1 432 ? -18.154 -10.240 -5.305 1.00 87.12 432 LEU A O 1
ATOM 3468 N N . GLY A 1 433 ? -20.105 -11.271 -5.673 1.00 87.25 433 GLY A N 1
ATOM 3469 C CA . GLY A 1 433 ? -20.535 -11.313 -4.278 1.00 87.25 433 GLY A CA 1
ATOM 3470 C C . GLY A 1 433 ? -21.352 -10.083 -3.870 1.00 87.25 433 GLY A C 1
ATOM 3471 O O . GLY A 1 433 ? -21.643 -9.196 -4.676 1.00 87.25 433 GLY A O 1
ATOM 3472 N N . GLU A 1 434 ? -21.748 -10.042 -2.596 1.00 86.56 434 GLU A N 1
ATOM 3473 C CA . GLU A 1 434 ? -22.470 -8.898 -2.026 1.00 86.56 434 GLU A CA 1
ATOM 3474 C C . GLU A 1 434 ? -21.607 -7.625 -2.087 1.00 86.56 434 GLU A C 1
ATOM 3476 O O . GLU A 1 434 ? -20.414 -7.700 -1.782 1.00 86.56 434 GLU A O 1
ATOM 3481 N N . PRO A 1 435 ? -22.182 -6.467 -2.458 1.00 86.81 435 PRO A N 1
ATOM 3482 C CA . PRO A 1 435 ? -21.443 -5.213 -2.506 1.00 86.81 435 PRO A CA 1
ATOM 3483 C C . PRO A 1 435 ? -21.013 -4.774 -1.103 1.00 86.81 435 PRO A C 1
ATOM 3485 O O . PRO A 1 435 ? -21.757 -4.926 -0.130 1.00 86.81 435 PRO A O 1
ATOM 3488 N N . ASP A 1 436 ? -19.822 -4.184 -1.006 1.00 84.38 436 ASP A N 1
ATOM 3489 C CA . ASP A 1 436 ? -19.301 -3.617 0.240 1.00 84.38 436 ASP A CA 1
ATOM 3490 C C . ASP A 1 436 ? -20.111 -2.395 0.680 1.00 84.38 436 ASP A C 1
ATOM 3492 O O . ASP A 1 436 ? -20.360 -2.201 1.873 1.00 84.38 436 ASP A O 1
ATOM 3496 N N . GLU A 1 437 ? -20.548 -1.586 -0.288 1.00 81.69 437 GLU A N 1
ATOM 3497 C CA . GLU A 1 437 ? -21.444 -0.458 -0.063 1.00 81.69 437 GLU A CA 1
ATOM 3498 C C . GLU A 1 437 ? -22.596 -0.472 -1.066 1.00 81.69 437 GLU A C 1
ATOM 3500 O O . GLU A 1 437 ? -22.432 -0.780 -2.248 1.00 81.69 437 GLU A O 1
ATOM 3505 N N . SER A 1 438 ? -23.786 -0.100 -0.599 1.00 86.06 438 SER A N 1
ATOM 3506 C CA . SER A 1 438 ? -24.916 0.185 -1.476 1.00 86.06 438 SER A CA 1
ATOM 3507 C C . SER A 1 438 ? -25.714 1.361 -0.939 1.00 86.06 438 SER A C 1
ATOM 3509 O O . SER A 1 438 ? -25.974 1.466 0.263 1.00 86.06 438 SER A O 1
ATOM 3511 N N . PHE A 1 439 ? -26.071 2.278 -1.829 1.00 81.19 439 PHE A N 1
ATOM 3512 C CA . PHE A 1 439 ? -26.857 3.455 -1.488 1.00 81.19 439 PHE A CA 1
ATOM 3513 C C . PHE A 1 439 ? -27.629 3.961 -2.708 1.00 81.19 439 PHE A C 1
ATOM 3515 O O . PHE A 1 439 ? -27.381 3.565 -3.846 1.00 81.19 439 PHE A O 1
ATOM 3522 N N . GLU A 1 440 ? -28.599 4.833 -2.458 1.00 84.44 440 GLU A N 1
ATOM 3523 C CA . GLU A 1 440 ? -29.462 5.421 -3.479 1.00 84.44 440 GLU A CA 1
ATOM 3524 C C . GLU A 1 440 ? -29.419 6.943 -3.327 1.00 84.44 440 GLU A C 1
ATOM 3526 O O . GLU A 1 440 ? -29.634 7.465 -2.228 1.00 84.44 440 GLU A O 1
ATOM 3531 N N . VAL A 1 441 ? -29.098 7.643 -4.417 1.00 68.12 441 VAL A N 1
ATOM 3532 C CA . VAL A 1 441 ? -29.163 9.113 -4.485 1.00 68.12 441 VAL A CA 1
ATOM 3533 C C . VAL A 1 441 ? -30.153 9.505 -5.580 1.00 68.12 441 VAL A C 1
ATOM 3535 O O . VAL A 1 441 ? -31.318 9.740 -5.276 1.00 68.12 441 VAL A O 1
ATOM 3538 N N . ASP A 1 442 ? -29.699 9.488 -6.838 1.00 67.94 442 ASP A N 1
ATOM 3539 C CA . ASP A 1 442 ? -30.512 9.676 -8.052 1.00 67.94 442 ASP A CA 1
ATOM 3540 C C . ASP A 1 442 ? -30.595 8.380 -8.889 1.00 67.94 442 ASP A C 1
ATOM 3542 O O . ASP A 1 442 ? -31.574 8.133 -9.594 1.00 67.94 442 ASP A O 1
ATOM 3546 N N . SER A 1 443 ? -29.576 7.528 -8.760 1.00 74.31 443 SER A N 1
ATOM 3547 C CA . SER A 1 443 ? -29.482 6.149 -9.239 1.00 74.31 443 SER A CA 1
ATOM 3548 C C . SER A 1 443 ? -29.177 5.229 -8.047 1.00 74.31 443 SER A C 1
ATOM 3550 O O . SER A 1 443 ? -28.743 5.686 -6.980 1.00 74.31 443 SER A O 1
ATOM 3552 N N . LYS A 1 444 ? -29.433 3.924 -8.198 1.00 89.19 444 LYS A N 1
ATOM 3553 C CA . LYS A 1 444 ? -28.982 2.934 -7.215 1.00 89.19 444 LYS A CA 1
ATOM 3554 C C . LYS A 1 444 ? -27.533 2.580 -7.521 1.00 89.19 444 LYS A C 1
ATOM 3556 O O . LYS A 1 444 ? -27.212 2.260 -8.666 1.00 89.19 444 LYS A O 1
ATOM 3561 N N . VAL A 1 445 ? -26.686 2.623 -6.500 1.00 91.19 445 VAL A N 1
ATOM 3562 C CA . VAL A 1 445 ? -25.240 2.439 -6.627 1.00 91.19 445 VAL A CA 1
ATOM 3563 C C . VAL A 1 445 ? -24.799 1.271 -5.757 1.00 91.19 445 VAL A C 1
ATOM 3565 O O . VAL A 1 445 ? -25.204 1.166 -4.598 1.00 91.19 445 VAL A O 1
ATOM 3568 N N . CYS A 1 446 ? -23.956 0.411 -6.319 1.00 90.00 446 CYS A N 1
ATOM 3569 C CA . CYS A 1 446 ? -23.242 -0.638 -5.602 1.00 90.00 446 CYS A CA 1
ATOM 3570 C C . CYS A 1 446 ? -21.736 -0.455 -5.793 1.00 90.00 446 CYS A C 1
ATOM 3572 O O . CYS A 1 446 ? -21.287 -0.148 -6.899 1.00 90.00 446 CYS A O 1
ATOM 3574 N N . ILE A 1 447 ? -20.975 -0.653 -4.718 1.00 89.00 447 ILE A N 1
ATOM 3575 C CA . ILE A 1 447 ? -19.516 -0.546 -4.708 1.00 89.00 447 ILE A CA 1
ATOM 3576 C C . ILE A 1 447 ? -18.920 -1.852 -4.188 1.00 89.00 447 ILE A C 1
ATOM 3578 O O . ILE A 1 447 ? -19.344 -2.353 -3.145 1.00 89.00 447 ILE A O 1
ATOM 3582 N N . TRP A 1 448 ? -17.920 -2.368 -4.899 1.00 89.56 448 TRP A N 1
ATOM 3583 C CA . TRP A 1 448 ? -17.078 -3.488 -4.484 1.00 89.56 448 TRP A CA 1
ATOM 3584 C C . TRP A 1 448 ? -15.628 -3.024 -4.371 1.00 89.56 448 TRP A C 1
ATOM 3586 O O . TRP A 1 448 ? -15.109 -2.372 -5.275 1.00 89.56 448 TRP A O 1
ATOM 3596 N N . TYR A 1 449 ? -14.955 -3.394 -3.289 1.00 82.44 449 TYR A N 1
ATOM 3597 C CA . TYR A 1 449 ? -13.520 -3.204 -3.124 1.00 82.44 449 TYR A CA 1
ATOM 3598 C C . TYR A 1 449 ? -12.803 -4.502 -3.476 1.00 82.44 449 TYR A C 1
ATOM 3600 O O . TYR A 1 449 ? -12.702 -5.428 -2.670 1.00 82.44 449 TYR A O 1
ATOM 3608 N N . LEU A 1 450 ? -12.316 -4.558 -4.711 1.00 79.69 450 LEU A N 1
ATOM 3609 C CA . LEU A 1 450 ? -11.577 -5.693 -5.238 1.00 79.69 450 LEU A CA 1
ATOM 3610 C C . LEU A 1 450 ? -10.160 -5.737 -4.640 1.00 79.69 450 LEU A C 1
ATOM 3612 O O . LEU A 1 450 ? -9.729 -4.853 -3.886 1.00 79.69 450 LEU A O 1
ATOM 3616 N N . GLU A 1 451 ? -9.413 -6.790 -4.970 1.00 63.28 451 GLU A N 1
ATOM 3617 C CA . GLU A 1 451 ? -8.010 -6.908 -4.571 1.00 63.28 451 GLU A CA 1
ATOM 3618 C C . GLU A 1 451 ? -7.198 -5.670 -5.003 1.00 63.28 451 GLU A C 1
ATOM 3620 O O . GLU A 1 451 ? -7.533 -4.978 -5.964 1.00 63.28 451 GLU A O 1
ATOM 3625 N N . ASN A 1 452 ? -6.139 -5.351 -4.252 1.00 59.31 452 ASN A N 1
ATOM 3626 C CA . ASN A 1 452 ? -5.314 -4.145 -4.433 1.00 59.31 452 ASN A CA 1
ATOM 3627 C C . ASN A 1 452 ? -6.037 -2.798 -4.204 1.00 59.31 452 ASN A C 1
ATOM 3629 O O . ASN A 1 452 ? -5.551 -1.762 -4.650 1.00 59.31 452 ASN A O 1
ATOM 3633 N N . ASN A 1 453 ? -7.145 -2.789 -3.448 1.00 55.22 453 ASN A N 1
ATOM 3634 C CA . ASN A 1 453 ? -7.981 -1.605 -3.177 1.00 55.22 453 ASN A CA 1
ATOM 3635 C C . ASN A 1 453 ? -8.594 -0.978 -4.442 1.00 55.22 453 ASN A C 1
ATOM 3637 O O . ASN A 1 453 ? -8.903 0.215 -4.449 1.00 55.22 453 ASN A O 1
ATOM 3641 N N . LEU A 1 454 ? -8.779 -1.768 -5.499 1.00 79.94 454 LEU A N 1
ATOM 3642 C CA . LEU A 1 454 ? -9.457 -1.304 -6.698 1.00 79.94 454 LEU A CA 1
ATOM 3643 C C . LEU A 1 454 ? -10.962 -1.197 -6.424 1.00 79.94 454 LEU A C 1
ATOM 3645 O O . LEU A 1 454 ? -11.635 -2.186 -6.142 1.00 79.94 454 LEU A O 1
ATOM 3649 N N . GLU A 1 455 ? -11.488 0.019 -6.496 1.00 87.38 455 GLU A N 1
ATOM 3650 C CA . GLU A 1 455 ? -12.916 0.287 -6.329 1.00 87.38 455 GLU A CA 1
ATOM 3651 C C . GLU A 1 455 ? -13.662 -0.036 -7.629 1.00 87.38 455 GLU A C 1
ATOM 3653 O O . GLU A 1 455 ? -13.304 0.479 -8.679 1.00 87.38 455 GLU A O 1
ATOM 3658 N N . LEU A 1 456 ? -14.698 -0.867 -7.594 1.00 92.06 456 LEU A N 1
ATOM 3659 C CA . LEU A 1 456 ? -15.606 -1.089 -8.716 1.00 92.06 456 LEU A CA 1
ATOM 3660 C C . LEU A 1 456 ? -16.974 -0.533 -8.345 1.00 92.06 456 LEU A C 1
ATOM 3662 O O . LEU A 1 456 ? -17.587 -0.970 -7.375 1.00 92.06 456 LEU A O 1
ATOM 3666 N N . VAL A 1 457 ? -17.466 0.405 -9.145 1.00 93.81 457 VAL A N 1
ATOM 3667 C CA . VAL A 1 457 ? -18.768 1.049 -8.973 1.00 93.81 457 VAL A CA 1
ATOM 3668 C C . VAL A 1 457 ? -19.691 0.597 -10.094 1.00 93.81 457 VAL A C 1
ATOM 3670 O O . VAL A 1 457 ? -19.339 0.722 -11.265 1.00 93.81 457 VAL A O 1
ATOM 3673 N N . ALA A 1 458 ? -20.882 0.113 -9.751 1.00 94.81 458 ALA A N 1
ATOM 3674 C CA . ALA A 1 458 ? -21.952 -0.132 -10.712 1.00 94.81 458 ALA A CA 1
ATOM 3675 C C . ALA A 1 458 ? -23.184 0.699 -10.350 1.00 94.81 458 ALA A C 1
ATOM 3677 O O . ALA A 1 458 ? -23.699 0.619 -9.232 1.00 94.81 458 ALA A O 1
ATOM 3678 N N . GLU A 1 459 ? -23.686 1.458 -11.320 1.00 94.69 459 GLU A N 1
ATOM 3679 C CA . GLU A 1 459 ? -24.966 2.147 -11.209 1.00 94.69 459 GLU A CA 1
ATOM 3680 C C . GLU A 1 459 ? -26.034 1.404 -12.005 1.00 94.69 459 GLU A C 1
ATOM 3682 O O . GLU A 1 459 ? -25.825 0.977 -13.149 1.00 94.69 459 GLU A O 1
ATOM 3687 N N . TYR A 1 460 ? -27.205 1.254 -11.395 1.00 92.25 460 TYR A N 1
ATOM 3688 C CA . TYR A 1 460 ? -28.317 0.526 -11.982 1.00 92.25 460 TYR A CA 1
ATOM 3689 C C . TYR A 1 460 ? -29.651 1.238 -11.756 1.00 92.25 460 TYR A C 1
ATOM 3691 O O . TYR A 1 460 ? -29.848 1.999 -10.807 1.00 92.25 460 TYR A O 1
ATOM 3699 N N . ALA A 1 461 ? -30.576 1.001 -12.682 1.00 88.38 461 ALA A N 1
ATOM 3700 C CA . ALA A 1 461 ? -31.934 1.519 -12.634 1.00 88.38 461 ALA A CA 1
ATOM 3701 C C . ALA A 1 461 ? -32.908 0.351 -12.769 1.00 88.38 461 ALA A C 1
ATOM 3703 O O . ALA A 1 461 ? -32.708 -0.535 -13.601 1.00 88.38 461 ALA A O 1
ATOM 3704 N N . VAL A 1 462 ? -33.957 0.350 -11.943 1.00 87.19 462 VAL A N 1
ATOM 3705 C CA . VAL A 1 462 ? -34.789 -0.837 -11.688 1.00 87.19 462 VAL A CA 1
ATOM 3706 C C . VAL A 1 462 ? -33.898 -1.962 -11.155 1.00 87.19 462 VAL A C 1
ATOM 3708 O O . VAL A 1 462 ? -33.608 -1.937 -9.958 1.00 87.19 462 VAL A O 1
ATOM 3711 N N . ASP A 1 463 ? -33.394 -2.821 -12.046 1.00 91.19 463 ASP A N 1
ATOM 3712 C CA . ASP A 1 463 ? -32.470 -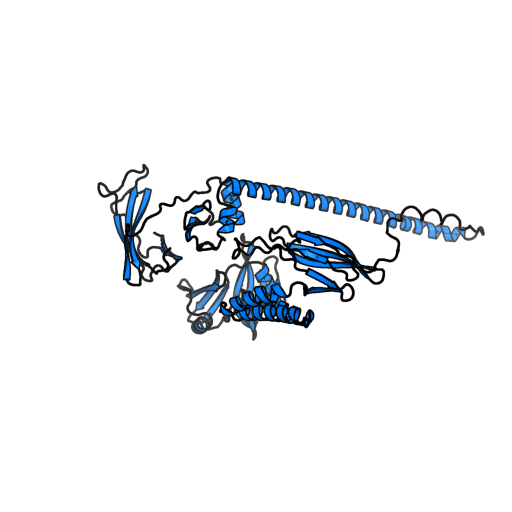3.922 -11.763 1.00 91.19 463 ASP A CA 1
ATOM 3713 C C . ASP A 1 463 ? -31.361 -4.045 -12.829 1.00 91.19 463 ASP A C 1
ATOM 3715 O O . ASP A 1 463 ? -30.643 -5.039 -12.848 1.00 91.19 463 ASP A O 1
ATOM 3719 N N . THR A 1 464 ? -31.222 -3.084 -13.750 1.00 92.75 464 THR A N 1
ATOM 3720 C CA . THR A 1 464 ? -30.307 -3.184 -14.900 1.00 92.75 464 THR A CA 1
ATOM 3721 C C . THR A 1 464 ? -29.161 -2.188 -14.784 1.00 92.75 464 THR A C 1
ATOM 3723 O O . THR A 1 464 ? -29.388 -0.986 -14.615 1.00 92.75 464 THR A O 1
ATOM 3726 N N . ILE A 1 465 ? -27.929 -2.689 -14.896 1.00 94.44 465 ILE A N 1
ATOM 3727 C CA . ILE A 1 465 ? -26.706 -1.883 -14.835 1.00 94.44 465 ILE A CA 1
ATOM 3728 C C . ILE A 1 465 ? -26.610 -1.012 -16.087 1.00 94.44 465 ILE A C 1
ATOM 3730 O O . ILE A 1 465 ? -26.649 -1.527 -17.205 1.00 94.44 465 ILE A O 1
ATOM 3734 N N . HIS A 1 466 ? -26.462 0.299 -15.913 1.00 92.75 466 HIS A N 1
ATOM 3735 C CA . HIS A 1 466 ? -26.321 1.254 -17.020 1.00 92.75 466 HIS A CA 1
ATOM 3736 C C . HIS A 1 466 ? -24.972 1.981 -17.027 1.00 92.75 466 HIS A C 1
ATOM 3738 O O . HIS A 1 466 ? -24.603 2.547 -18.055 1.00 92.75 466 HIS A O 1
ATOM 3744 N N . TYR A 1 467 ? -24.211 1.912 -15.936 1.00 93.75 467 TYR A N 1
ATOM 3745 C CA . TYR A 1 467 ? -22.876 2.490 -15.848 1.00 93.75 467 TYR A CA 1
ATOM 3746 C C . TYR A 1 467 ? -21.986 1.651 -14.931 1.00 93.75 467 TYR A C 1
ATOM 3748 O O . TYR A 1 467 ? -22.442 1.155 -13.900 1.00 93.75 467 TYR A O 1
ATOM 3756 N N . ILE A 1 468 ? -20.723 1.484 -15.326 1.00 94.94 468 ILE A N 1
ATOM 3757 C CA . ILE A 1 468 ? -19.693 0.830 -14.515 1.00 94.94 468 ILE A CA 1
ATOM 3758 C C . ILE A 1 468 ? -18.448 1.712 -14.522 1.00 94.94 468 ILE A C 1
ATOM 3760 O O . ILE A 1 468 ? -18.047 2.207 -15.575 1.00 94.94 468 ILE A O 1
ATOM 3764 N N . ALA A 1 469 ? -17.812 1.878 -13.370 1.00 93.19 469 ALA A N 1
ATOM 3765 C CA . ALA A 1 469 ? -16.508 2.512 -13.259 1.00 93.19 469 ALA A CA 1
ATOM 3766 C C . ALA A 1 469 ? -15.564 1.682 -12.397 1.00 93.19 469 ALA A C 1
ATOM 3768 O O . ALA A 1 469 ? -15.990 1.029 -11.448 1.00 93.19 469 ALA A O 1
ATOM 3769 N N . LEU A 1 470 ? -14.279 1.743 -12.724 1.00 89.81 470 LEU A N 1
ATOM 3770 C CA . LEU A 1 470 ? -13.209 1.295 -11.839 1.00 89.81 470 LEU A CA 1
ATOM 3771 C C . LEU A 1 470 ? -12.519 2.514 -11.238 1.00 89.81 470 LEU A C 1
ATOM 3773 O O . LEU A 1 470 ? -12.460 3.559 -11.877 1.00 89.81 470 LEU A O 1
ATOM 3777 N N . GLY A 1 471 ? -12.010 2.380 -10.020 1.00 80.81 471 GLY A N 1
ATOM 3778 C CA . GLY A 1 471 ? -11.259 3.390 -9.292 1.00 80.81 471 GLY A CA 1
ATOM 3779 C C . GLY A 1 471 ? -9.931 3.727 -9.965 1.00 80.81 471 GLY A C 1
ATOM 3780 O O . GLY A 1 471 ? -9.671 3.352 -11.105 1.00 80.81 471 GLY A O 1
ATOM 3781 N N . GLU A 1 472 ? -9.097 4.481 -9.259 1.00 85.31 472 GLU A N 1
ATOM 3782 C CA . GLU A 1 472 ? -7.823 4.968 -9.793 1.00 85.31 472 GLU A CA 1
ATOM 3783 C C . GLU A 1 472 ? -6.767 3.851 -9.837 1.00 85.31 472 GLU A C 1
ATOM 3785 O O . GLU A 1 472 ? -6.608 3.099 -8.874 1.00 85.31 472 GLU A O 1
ATOM 3790 N N . PHE A 1 473 ? -6.041 3.740 -10.950 1.00 80.50 473 PHE A N 1
ATOM 3791 C CA . PHE A 1 473 ? -4.942 2.786 -11.140 1.00 80.50 473 PHE A CA 1
ATOM 3792 C C . PHE A 1 473 ? -3.766 3.414 -11.899 1.00 80.50 473 PHE A C 1
ATOM 3794 O O . PHE A 1 473 ? -3.893 4.446 -12.553 1.00 80.50 473 PHE A O 1
ATOM 3801 N N . LYS A 1 474 ? -2.592 2.786 -11.801 1.00 79.56 474 LYS A N 1
ATOM 3802 C CA . LYS A 1 474 ? -1.329 3.301 -12.344 1.00 79.56 474 LYS A CA 1
ATOM 3803 C C . LYS A 1 474 ? -1.202 3.089 -13.864 1.00 79.56 474 LYS A C 1
ATOM 3805 O O . LYS A 1 474 ? -1.925 2.304 -14.475 1.00 79.56 474 LYS A O 1
ATOM 3810 N N . LYS A 1 475 ? -0.281 3.822 -14.496 1.00 79.06 475 LYS A N 1
ATOM 3811 C CA . LYS A 1 475 ? -0.091 3.839 -15.959 1.00 79.06 475 LYS A CA 1
ATOM 3812 C C . LYS A 1 475 ? 0.385 2.501 -16.547 1.00 79.06 475 LYS A C 1
ATOM 3814 O O . LYS A 1 475 ? -0.013 2.140 -17.647 1.00 79.06 475 LYS A O 1
ATOM 3819 N N . ASP A 1 476 ? 1.206 1.757 -15.826 1.00 70.38 476 ASP A N 1
ATOM 3820 C CA . ASP A 1 476 ? 1.646 0.407 -16.197 1.00 70.38 476 ASP A CA 1
ATOM 3821 C C . ASP A 1 476 ? 0.459 -0.563 -16.351 1.00 70.38 476 ASP A C 1
ATOM 3823 O O . ASP A 1 476 ? 0.386 -1.324 -17.314 1.00 70.38 476 ASP A O 1
ATOM 3827 N N . VAL A 1 477 ? -0.531 -0.463 -15.461 1.00 72.81 477 VAL A N 1
ATOM 3828 C CA . VAL A 1 477 ? -1.780 -1.240 -15.522 1.00 72.81 477 VAL A CA 1
ATOM 3829 C C . VAL A 1 477 ? -2.637 -0.865 -16.740 1.00 72.81 477 VAL A C 1
ATOM 3831 O O . VAL A 1 477 ? -3.251 -1.733 -17.372 1.00 72.81 477 VAL A O 1
ATOM 3834 N N . LEU A 1 478 ? -2.671 0.426 -17.096 1.00 81.31 478 LEU A N 1
ATOM 3835 C CA . LEU A 1 478 ? -3.307 0.892 -18.330 1.00 81.31 478 LEU A CA 1
ATOM 3836 C C . LEU A 1 478 ? -2.658 0.228 -19.548 1.00 81.31 478 LEU A C 1
ATOM 3838 O O . LEU A 1 478 ? -3.364 -0.358 -20.365 1.00 81.31 478 LEU A O 1
ATOM 3842 N N . GLU A 1 479 ? -1.332 0.320 -19.669 1.00 78.12 479 GLU A N 1
ATOM 3843 C CA . GLU A 1 479 ? -0.593 -0.182 -20.832 1.00 78.12 479 GLU A CA 1
ATOM 3844 C C . GLU A 1 479 ? -0.830 -1.687 -21.037 1.00 78.12 479 GLU A C 1
ATOM 3846 O O . GLU A 1 479 ? -1.110 -2.117 -22.157 1.00 78.12 479 GLU A O 1
ATOM 3851 N N . GLN A 1 480 ? -0.862 -2.474 -19.956 1.00 72.38 480 GLN A N 1
ATOM 3852 C CA . GLN A 1 480 ? -1.216 -3.900 -20.002 1.00 72.38 480 GLN A CA 1
ATOM 3853 C C . GLN A 1 480 ? -2.646 -4.143 -20.507 1.00 72.38 480 GLN A C 1
ATOM 3855 O O . GLN A 1 480 ? -2.879 -5.005 -21.358 1.00 72.38 480 GLN A O 1
ATOM 3860 N N . SER A 1 481 ? -3.613 -3.359 -20.022 1.00 75.31 481 SER A N 1
ATOM 3861 C CA . SER A 1 481 ? -5.010 -3.461 -20.463 1.00 75.31 481 SER A CA 1
ATOM 3862 C C . SER A 1 481 ? -5.167 -3.107 -21.945 1.00 75.31 481 SER A C 1
ATOM 3864 O O . SER A 1 481 ? -5.950 -3.739 -22.655 1.00 75.31 481 SER A O 1
ATOM 3866 N N . MET A 1 482 ? -4.400 -2.131 -22.437 1.00 80.12 482 MET A N 1
ATOM 3867 C CA . MET A 1 482 ? -4.405 -1.744 -23.849 1.00 80.12 482 MET A CA 1
ATOM 3868 C C . MET A 1 482 ? -3.865 -2.862 -24.750 1.00 80.12 482 MET A C 1
ATOM 3870 O O . MET A 1 482 ? -4.455 -3.130 -25.794 1.00 80.12 482 MET A O 1
ATOM 3874 N N . VAL A 1 483 ? -2.820 -3.587 -24.327 1.00 75.94 483 VAL A N 1
ATOM 3875 C CA . VAL A 1 483 ? -2.307 -4.754 -25.074 1.00 75.94 483 VAL A CA 1
ATOM 3876 C C . VAL A 1 483 ? -3.398 -5.815 -25.271 1.00 75.94 483 VAL A C 1
ATOM 3878 O O . VAL A 1 483 ? -3.525 -6.370 -26.362 1.00 75.94 483 VAL A O 1
ATOM 3881 N N . ALA A 1 484 ? -4.225 -6.068 -24.250 1.00 73.75 484 ALA A N 1
ATOM 3882 C CA . ALA A 1 484 ? -5.310 -7.051 -24.323 1.00 73.75 484 ALA A CA 1
ATOM 3883 C C . ALA A 1 484 ? -6.511 -6.590 -25.175 1.00 73.75 484 ALA A C 1
ATOM 3885 O O . ALA A 1 484 ? -7.196 -7.415 -25.783 1.00 73.75 484 ALA A O 1
ATOM 3886 N N . LEU A 1 485 ? -6.787 -5.284 -25.214 1.00 82.75 485 LEU A N 1
ATOM 3887 C CA . LEU A 1 485 ? -7.932 -4.707 -25.931 1.00 82.75 485 LEU A CA 1
ATOM 3888 C C . LEU A 1 485 ? -7.628 -4.369 -27.400 1.00 82.75 485 LEU A C 1
ATOM 3890 O O . LEU A 1 485 ? -8.566 -4.242 -28.196 1.00 82.75 485 LEU A O 1
ATOM 3894 N N . GLY A 1 486 ? -6.347 -4.274 -27.762 1.00 84.25 486 GLY A N 1
ATOM 3895 C CA . GLY A 1 486 ? -5.880 -3.861 -29.083 1.00 84.25 486 GLY A CA 1
ATOM 3896 C C . GLY A 1 486 ? -5.847 -2.341 -29.239 1.00 84.25 486 GLY A C 1
ATOM 3897 O O . GLY A 1 486 ? -5.776 -1.602 -28.262 1.00 84.25 486 GLY A O 1
ATOM 3898 N N . ASP A 1 487 ? -5.900 -1.860 -30.481 1.00 87.38 487 ASP A N 1
ATOM 3899 C CA . ASP A 1 487 ? -5.845 -0.421 -30.749 1.00 87.38 487 ASP A CA 1
ATOM 3900 C C . ASP A 1 487 ? -7.145 0.297 -30.320 1.00 87.38 487 ASP A C 1
ATOM 3902 O O . ASP A 1 487 ? -8.249 -0.188 -30.613 1.00 87.38 487 ASP A O 1
ATOM 3906 N N . PRO A 1 488 ? -7.054 1.471 -29.664 1.00 90.69 488 PRO A N 1
ATOM 3907 C CA . PRO A 1 488 ? -8.221 2.271 -29.305 1.00 90.69 488 PRO A CA 1
ATOM 3908 C C . PRO A 1 488 ? -8.909 2.856 -30.544 1.00 90.69 488 PRO A C 1
ATOM 3910 O O . PRO A 1 488 ? -8.273 3.198 -31.541 1.00 90.69 488 PRO A O 1
ATOM 3913 N N . ALA A 1 489 ? -10.229 3.028 -30.459 1.00 88.25 489 ALA A N 1
ATOM 3914 C CA . ALA A 1 489 ? -11.015 3.689 -31.500 1.00 88.25 489 ALA A CA 1
ATOM 3915 C C . ALA A 1 489 ? -10.737 5.201 -31.547 1.00 88.25 489 ALA A C 1
ATOM 3917 O O . ALA A 1 489 ? -10.719 5.799 -32.622 1.00 88.25 489 ALA A O 1
ATOM 3918 N N . GLU A 1 490 ? -10.503 5.811 -30.383 1.00 87.06 490 GLU A N 1
ATOM 3919 C CA . GLU A 1 490 ? -10.117 7.215 -30.241 1.00 87.06 490 GLU A CA 1
ATOM 3920 C C . GLU A 1 490 ? -8.968 7.311 -29.224 1.00 87.06 490 GLU A C 1
ATOM 3922 O O . GLU A 1 490 ? -9.054 6.742 -28.134 1.00 87.06 490 GLU A O 1
ATOM 3927 N N . ALA A 1 491 ? -7.896 8.027 -29.572 1.00 85.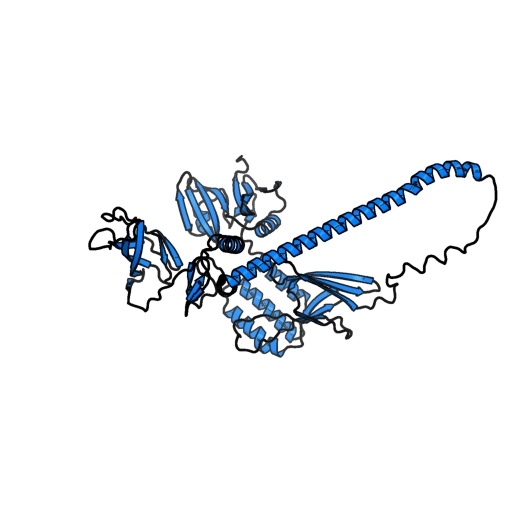88 491 ALA A N 1
ATOM 3928 C CA . ALA A 1 491 ? -6.752 8.273 -28.695 1.00 85.88 491 ALA A CA 1
ATOM 3929 C C . ALA A 1 491 ? -6.447 9.776 -28.638 1.00 85.88 491 ALA A C 1
ATOM 3931 O O . ALA A 1 491 ? -6.126 10.401 -29.652 1.00 85.88 491 ALA A O 1
ATOM 3932 N N . GLY A 1 492 ? -6.576 10.356 -27.447 1.00 79.06 492 GLY A N 1
ATOM 3933 C CA . GLY A 1 492 ? -6.169 11.717 -27.112 1.00 79.06 492 GLY A CA 1
ATOM 3934 C C . GLY A 1 492 ? -4.876 11.730 -26.297 1.00 79.06 492 GLY A C 1
ATOM 3935 O O . GLY A 1 492 ? -4.305 10.687 -25.997 1.00 79.06 492 GLY A O 1
ATOM 3936 N N . SER A 1 493 ? -4.410 12.917 -25.897 1.00 72.38 493 SER A N 1
ATOM 3937 C CA . SER A 1 493 ? -3.196 13.025 -25.072 1.00 72.38 493 SER A CA 1
ATOM 3938 C C . SER A 1 493 ? -3.346 12.363 -23.695 1.00 72.38 493 SER A C 1
ATOM 3940 O O . SER A 1 493 ? -2.357 11.905 -23.134 1.00 72.38 493 SER A O 1
ATOM 3942 N N . ASN A 1 494 ? -4.575 12.316 -23.166 1.00 80.62 494 ASN A N 1
ATOM 3943 C CA . ASN A 1 494 ? -4.880 11.893 -21.796 1.00 80.62 494 ASN A CA 1
ATOM 3944 C C . ASN A 1 494 ? -6.109 10.960 -21.733 1.00 80.62 494 ASN A C 1
ATOM 3946 O O . ASN A 1 494 ? -6.705 10.784 -20.671 1.00 80.62 494 ASN A O 1
ATOM 3950 N N . GLU A 1 495 ? -6.543 10.419 -22.873 1.00 88.06 495 GLU A N 1
ATOM 3951 C CA . GLU A 1 495 ? -7.773 9.633 -22.970 1.00 88.06 495 GLU A CA 1
ATOM 3952 C C . GLU A 1 495 ? -7.664 8.569 -24.063 1.00 88.06 495 GLU A C 1
ATOM 3954 O O . GLU A 1 495 ? -7.194 8.857 -25.163 1.00 88.06 495 GLU A O 1
ATOM 3959 N N . TYR A 1 496 ? -8.161 7.366 -23.778 1.00 91.19 496 TYR A N 1
ATOM 3960 C CA . TYR A 1 496 ? -8.271 6.269 -24.735 1.00 91.19 496 TYR A CA 1
ATOM 3961 C C . TYR A 1 496 ? -9.682 5.693 -24.688 1.00 91.19 496 TYR A C 1
ATOM 3963 O O . TYR A 1 496 ? -10.157 5.307 -23.621 1.00 91.19 496 TYR A O 1
ATOM 3971 N N . SER A 1 497 ? -10.344 5.602 -25.838 1.00 91.94 497 SER A N 1
ATOM 3972 C CA . SER A 1 497 ? -11.708 5.081 -25.936 1.00 91.94 497 SER A CA 1
ATOM 3973 C C . SER A 1 497 ? -11.788 3.887 -26.880 1.00 91.94 497 SER A C 1
ATOM 3975 O O . SER A 1 497 ? -11.253 3.902 -27.989 1.00 91.94 497 SER A O 1
ATOM 3977 N N . TYR A 1 498 ? -12.517 2.863 -26.448 1.00 93.44 498 TYR A N 1
ATOM 3978 C CA . TYR A 1 498 ? -12.801 1.640 -27.189 1.00 93.44 498 TYR A CA 1
ATOM 3979 C C . TYR A 1 498 ? -14.308 1.491 -27.371 1.00 93.44 498 TYR A C 1
ATOM 3981 O O . TYR A 1 498 ? -15.086 1.816 -26.474 1.00 93.44 498 TYR A O 1
ATOM 3989 N N . VAL A 1 499 ? -14.724 0.968 -28.525 1.00 91.75 499 VAL A N 1
ATOM 3990 C CA . VAL A 1 499 ? -16.142 0.772 -28.851 1.00 91.75 499 VAL A CA 1
ATOM 3991 C C . VAL A 1 499 ? -16.407 -0.689 -29.197 1.00 91.75 499 VAL A C 1
ATOM 3993 O O . VAL A 1 499 ? -15.708 -1.294 -30.018 1.00 91.75 499 VAL A O 1
ATOM 3996 N N . ALA A 1 500 ? -17.440 -1.253 -28.578 1.00 90.81 500 ALA A N 1
ATOM 3997 C CA . ALA A 1 500 ? -17.961 -2.576 -28.879 1.00 90.81 500 ALA A CA 1
ATOM 3998 C C . ALA A 1 500 ? -19.486 -2.535 -28.762 1.00 90.81 500 ALA A C 1
ATOM 4000 O O . ALA A 1 500 ? -20.017 -2.235 -27.696 1.00 90.81 500 ALA A O 1
ATOM 4001 N N . GLY A 1 501 ? -20.181 -2.797 -29.873 1.00 88.50 501 GLY A N 1
ATOM 4002 C CA . GLY A 1 501 ? -21.637 -2.685 -29.915 1.00 88.50 501 GLY A CA 1
ATOM 4003 C C . GLY A 1 501 ? -22.096 -1.265 -29.581 1.00 88.50 501 GLY A C 1
ATOM 4004 O O . GLY A 1 501 ? -21.633 -0.304 -30.186 1.00 88.50 501 GLY A O 1
ATOM 4005 N N . ASP A 1 502 ? -22.984 -1.166 -28.601 1.00 89.75 502 ASP A N 1
ATOM 4006 C CA . ASP A 1 502 ? -23.508 0.066 -28.010 1.00 89.75 502 ASP A CA 1
ATOM 4007 C C . ASP A 1 502 ? -22.716 0.494 -26.753 1.00 89.75 502 ASP A C 1
ATOM 4009 O O . ASP A 1 502 ? -23.166 1.330 -25.968 1.00 89.75 502 ASP A O 1
ATOM 4013 N N . GLN A 1 503 ? -21.551 -0.106 -26.492 1.00 92.88 503 GLN A N 1
ATOM 4014 C CA . GLN A 1 503 ? -20.719 0.178 -25.326 1.00 92.88 503 GLN A CA 1
ATOM 4015 C C . GLN A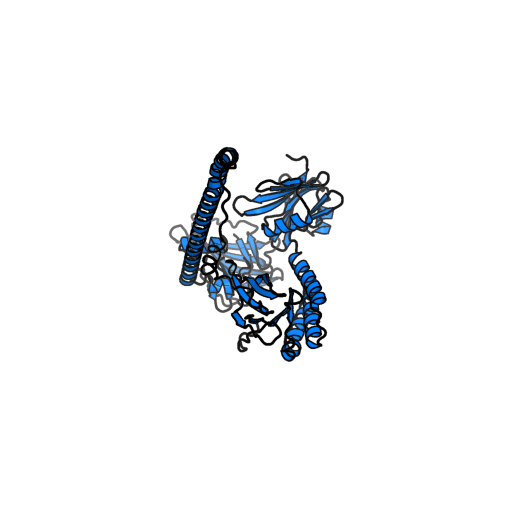 1 503 ? -19.464 0.963 -25.686 1.00 92.88 503 GLN A C 1
ATOM 4017 O O . GLN A 1 503 ? -18.754 0.644 -26.644 1.00 92.88 503 GLN A O 1
ATOM 4022 N N . ARG A 1 504 ? -19.166 1.966 -24.860 1.00 93.62 504 ARG A N 1
ATOM 4023 C CA . ARG A 1 504 ? -17.918 2.719 -24.888 1.00 93.62 504 ARG A CA 1
ATOM 4024 C C . ARG A 1 504 ? -17.174 2.505 -23.579 1.00 93.62 504 ARG A C 1
ATOM 4026 O O . ARG A 1 504 ? -17.697 2.799 -22.506 1.00 93.62 504 ARG A O 1
ATOM 4033 N N . LEU A 1 505 ? -15.962 1.973 -23.698 1.00 93.81 505 LEU A N 1
ATOM 4034 C CA . LEU A 1 505 ? -15.009 1.812 -22.609 1.00 93.81 505 LEU A CA 1
ATOM 4035 C C . LEU A 1 505 ? -13.972 2.929 -22.725 1.00 93.81 505 LEU A C 1
ATOM 4037 O O . LEU A 1 505 ? -13.272 3.012 -23.733 1.00 93.81 505 LEU A O 1
ATOM 4041 N N . LYS A 1 506 ? -13.884 3.785 -21.713 1.00 93.56 506 LYS A N 1
ATOM 4042 C CA . LYS A 1 506 ? -13.037 4.977 -21.713 1.00 93.56 506 LYS A CA 1
ATOM 4043 C C . LYS A 1 506 ? -12.042 4.923 -20.567 1.00 93.56 506 LYS A C 1
ATOM 4045 O O . LYS A 1 506 ? -12.439 4.830 -19.408 1.00 93.56 506 LYS A O 1
ATOM 4050 N N . PHE A 1 507 ? -10.771 5.054 -20.908 1.00 92.19 507 PHE A N 1
ATOM 4051 C CA . PHE A 1 507 ? -9.668 5.293 -19.992 1.00 92.19 507 PHE A CA 1
ATOM 4052 C C . PHE A 1 507 ? -9.351 6.785 -20.017 1.00 92.19 507 PHE A C 1
ATOM 4054 O O . PHE A 1 507 ? -9.164 7.340 -21.098 1.00 92.19 507 PHE A O 1
ATOM 4061 N N . HIS A 1 508 ? -9.282 7.445 -18.865 1.00 89.44 508 HIS A N 1
ATOM 4062 C CA . HIS A 1 508 ? -8.890 8.854 -18.793 1.00 89.44 508 HIS A CA 1
ATOM 4063 C C . HIS A 1 508 ? -8.005 9.133 -17.581 1.00 89.44 508 HIS A C 1
ATOM 4065 O O . HIS A 1 508 ? -8.150 8.494 -16.541 1.00 89.44 508 HIS A O 1
ATOM 4071 N N . ASP A 1 509 ? -7.083 10.075 -17.754 1.00 86.88 509 ASP A N 1
ATOM 4072 C CA . ASP A 1 509 ? -6.168 10.558 -16.719 1.00 86.88 509 ASP A CA 1
ATOM 4073 C C . ASP A 1 509 ? -6.912 11.403 -15.672 1.00 86.88 509 ASP A C 1
ATOM 4075 O O . ASP A 1 509 ? -7.767 12.232 -16.011 1.00 86.88 509 ASP A O 1
ATOM 4079 N N . MET A 1 510 ? -6.570 11.207 -14.402 1.00 81.00 510 MET A N 1
ATOM 4080 C CA . MET A 1 510 ? -7.094 11.955 -13.270 1.00 81.00 510 MET A CA 1
ATOM 4081 C C . MET A 1 510 ? -6.192 13.164 -12.979 1.00 81.00 510 MET A C 1
ATOM 4083 O O . MET A 1 510 ? -5.029 13.011 -12.587 1.00 81.00 510 MET A O 1
ATOM 4087 N N . PRO A 1 511 ? -6.706 14.403 -13.124 1.00 71.62 511 PRO A N 1
ATOM 4088 C CA . PRO A 1 511 ? -5.897 15.599 -12.935 1.00 71.62 511 PRO A CA 1
ATOM 4089 C C . PRO A 1 511 ? -5.280 15.666 -11.531 1.00 71.62 511 PRO A C 1
ATOM 4091 O O . PRO A 1 511 ? -5.991 15.805 -10.537 1.00 71.62 511 PRO A O 1
ATOM 4094 N N . GLY A 1 512 ? -3.948 15.639 -11.462 1.00 64.69 512 GLY A N 1
ATOM 4095 C CA . GLY A 1 512 ? -3.180 15.849 -10.231 1.00 64.69 512 GLY A CA 1
ATOM 4096 C C . GLY A 1 512 ? -2.608 14.588 -9.577 1.00 64.69 512 GLY A C 1
ATOM 4097 O O . GLY A 1 512 ? -1.665 14.736 -8.804 1.00 64.69 512 GLY A O 1
ATOM 4098 N N . SER A 1 513 ? -3.099 13.384 -9.901 1.00 70.31 513 SER A N 1
ATOM 4099 C CA . SER A 1 513 ? -2.524 12.118 -9.403 1.00 70.31 513 SER A CA 1
ATOM 4100 C C . SER A 1 513 ? -1.634 11.410 -10.430 1.00 70.31 513 SER A C 1
ATOM 4102 O O . SER A 1 513 ? -0.710 10.700 -10.037 1.00 70.31 513 SER A O 1
ATOM 4104 N N . GLY A 1 514 ? -1.869 11.633 -11.731 1.00 68.50 514 GLY A N 1
ATOM 4105 C CA . GLY A 1 514 ? -1.236 10.854 -12.804 1.00 68.50 514 GLY A CA 1
ATOM 4106 C C . GLY A 1 514 ? -1.760 9.414 -12.888 1.00 68.50 514 GLY A C 1
ATOM 4107 O O . GLY A 1 514 ? -1.160 8.581 -13.571 1.00 68.50 514 GLY A O 1
ATOM 4108 N N . ASP A 1 515 ? -2.853 9.131 -12.172 1.00 82.62 515 ASP A N 1
ATOM 4109 C CA . ASP A 1 515 ? -3.555 7.855 -12.173 1.00 82.62 515 ASP A CA 1
ATOM 4110 C C . ASP A 1 515 ? -4.683 7.871 -13.210 1.00 82.62 515 ASP A C 1
ATOM 4112 O O . ASP A 1 515 ? -5.192 8.919 -13.602 1.00 82.62 515 ASP A O 1
ATOM 4116 N N . PHE A 1 516 ? -5.094 6.694 -13.662 1.00 85.94 516 PHE A N 1
ATOM 4117 C CA . PHE A 1 516 ? -6.129 6.514 -14.670 1.00 85.94 516 PHE A CA 1
ATOM 4118 C C . PHE A 1 516 ? -7.408 5.957 -14.061 1.00 85.94 516 PHE A C 1
ATOM 4120 O O . PHE A 1 516 ? -7.385 5.225 -13.075 1.00 85.94 516 PHE A O 1
ATOM 4127 N N . ARG A 1 517 ? -8.534 6.276 -14.698 1.00 89.56 517 ARG A N 1
ATOM 4128 C CA . ARG A 1 517 ? -9.856 5.732 -14.391 1.00 89.56 517 ARG A CA 1
ATOM 4129 C C . ARG A 1 517 ? -10.451 5.058 -15.624 1.00 89.56 517 ARG A C 1
ATOM 4131 O O . ARG A 1 517 ? -10.293 5.561 -16.738 1.00 89.56 517 ARG A O 1
ATOM 4138 N N . VAL A 1 518 ? -11.186 3.961 -15.420 1.00 92.12 518 VAL A N 1
ATOM 4139 C CA . VAL A 1 518 ? -11.992 3.303 -16.464 1.00 92.12 518 VAL A CA 1
ATO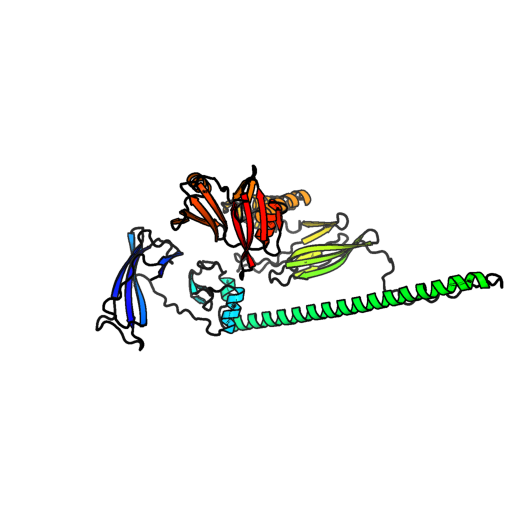M 4140 C C . VAL A 1 518 ? -13.468 3.564 -16.233 1.00 92.12 518 VAL A C 1
ATOM 4142 O O . VAL A 1 518 ? -13.959 3.433 -15.115 1.00 92.12 518 VAL A O 1
ATOM 4145 N N . GLN A 1 519 ? -14.184 3.865 -17.311 1.00 94.44 519 GLN A N 1
ATOM 4146 C CA . GLN A 1 519 ? -15.639 3.943 -17.330 1.00 94.44 519 GLN A CA 1
ATOM 4147 C C . GLN A 1 519 ? -16.199 3.126 -18.492 1.00 94.44 519 GLN A C 1
ATOM 4149 O O . GLN A 1 519 ? -15.656 3.159 -19.596 1.00 94.44 519 GLN A O 1
ATOM 4154 N N . LEU A 1 520 ? -17.307 2.434 -18.252 1.00 94.06 520 LEU A N 1
ATOM 4155 C CA . LEU A 1 520 ? -18.101 1.741 -19.256 1.00 94.06 520 LEU A CA 1
ATOM 4156 C C . LEU A 1 520 ? -19.511 2.334 -19.277 1.00 94.06 520 LEU A C 1
ATOM 4158 O O . LEU A 1 520 ? -20.252 2.243 -18.296 1.00 94.06 520 LEU A O 1
ATOM 4162 N N . PHE A 1 521 ? -19.877 2.928 -20.407 1.00 91.12 521 PHE A N 1
ATOM 4163 C CA . PHE A 1 521 ? -21.144 3.636 -20.593 1.00 91.12 521 PHE A CA 1
ATOM 4164 C C . PHE A 1 521 ? -21.649 3.508 -22.037 1.00 91.12 521 PHE A C 1
ATOM 4166 O O . PHE A 1 521 ? -21.101 2.741 -22.834 1.00 91.12 521 PHE A O 1
ATOM 4173 N N . ASP A 1 522 ? -22.764 4.165 -22.355 1.00 87.00 522 ASP A N 1
ATOM 4174 C CA . ASP A 1 522 ? -23.360 4.151 -23.695 1.00 87.00 522 ASP A CA 1
ATOM 4175 C C . ASP A 1 522 ? -22.459 4.848 -24.724 1.00 87.00 522 ASP A C 1
ATOM 4177 O O . ASP A 1 522 ? -21.951 5.941 -24.489 1.00 87.00 522 ASP A O 1
ATOM 4181 N N . SER A 1 523 ? -22.266 4.219 -25.881 1.00 76.38 523 SER A N 1
ATOM 4182 C CA . SER A 1 523 ? -21.505 4.799 -26.989 1.00 76.38 523 SER A CA 1
ATOM 4183 C C . SER A 1 523 ? -22.105 6.086 -27.565 1.00 76.38 523 SER A C 1
ATOM 4185 O O . SER A 1 523 ? -21.363 6.861 -28.166 1.00 76.38 523 SER A O 1
ATOM 4187 N N . GLU A 1 524 ? -23.408 6.322 -27.371 1.00 69.69 524 GLU A N 1
ATOM 4188 C CA . GLU A 1 524 ? -24.105 7.532 -27.832 1.00 69.69 524 GLU A CA 1
ATOM 4189 C C . GLU A 1 524 ? -24.181 8.645 -26.771 1.00 69.69 524 GLU A C 1
ATOM 4191 O O . GLU A 1 524 ? -24.688 9.734 -27.056 1.00 69.69 524 GLU A O 1
ATOM 4196 N N . ALA A 1 525 ? -23.681 8.407 -25.553 1.00 52.81 525 ALA A N 1
ATOM 4197 C CA . ALA A 1 525 ? -23.642 9.436 -24.520 1.00 52.81 525 ALA A CA 1
ATOM 4198 C C . ALA A 1 525 ? -22.540 10.478 -24.840 1.00 52.81 525 ALA A C 1
ATOM 4200 O O . ALA A 1 525 ? -21.404 10.077 -25.116 1.00 52.81 525 ALA A O 1
ATOM 4201 N N . PRO A 1 526 ? -22.867 11.788 -24.848 1.00 40.03 526 PRO A N 1
ATOM 4202 C CA . PRO A 1 526 ? -21.943 12.863 -25.219 1.00 40.03 526 PRO A CA 1
ATOM 4203 C C . PRO A 1 526 ? -20.787 13.074 -24.236 1.00 40.03 526 PRO A C 1
ATOM 4205 O O . PRO A 1 526 ? -20.978 12.834 -23.021 1.00 40.03 526 PRO A O 1
#

pLDDT: mean 71.59, std 19.83, range [28.34, 95.94]

Secondary structure (DSSP, 8-state):
-EEE--SSSPEEEEEEEEEEE-TTS-BSSGGG--EEEEEEEEEEE-TT-EEE-SS----TT-TT--EEEEEEEEEEETTS-EEETTSS--------B---HHHHHHHHHHH-TT--B--EEETTEEE-TTS-EEETT-SB-TTT--BHHHHHHHSSSHHHHHHHHHHHHHHHHHHHHHHHHHHHHHHHHHHHHHHHHHHHHHHHHHHHHHHHHHHHHTTS------S-SSSSSSSSS--SPP-S---SEEEEEEEEE-SSSSSEEEEEEEEEETTEEEEEEEEEEEPPSEEEEEESSSEEEEEEE----GGGTTS----EEEEEEEETTTTEEEE--TT-HHHIIIIIHHHHHHHHHH---HHHHHHHHHHHHHHHHHHHT---HHHHHHHHHHHHHHHHT--SS-EEEETTEEEETTB-TT-BHHHHHHHH-S-SEEEESSSEEEEEE-GGG-EEEEEEETTEEEEEEEEEE-HHHHHHHHHHH-S-SEE-SSEEEEEETTEEEEEEEPTTT--EEEEEEETT--

Radius of gyration: 34.92 Å; chains: 1; bounding box: 89×63×117 Å

Organism: NCBI:txid307580

Foldseek 3Di:
DKDFAQDQFWFQKFWKKKAFAAPVRHTFQPPPSIDIDIAGDPVTRHHGHMDDGPDDDDPPSRPRGDDMDMGTAKTQTPVRDIDGPPPDDDDDDDFAFPPPPVLLVVCCVVQNDLFTGFWDDDVQWIAARSRAIGGPPDQAGSPRRHGNVVRCQQGNDDVSSVVVVVVVVVVVVVVVVVVVVVVVVVVVVVVVVVVVVVVVVVVVVVVVVVVVVVVVDVVDDDDDDDPDPPPPPPPPPPPPPDLPPQDAEWDDKDWDDDPPPPQWTKIKTWGDDPSDIDIDIDGGHHHFPDWDADPPPFGWIKGWDQDDDVVPVPPPRDTDTFTWGQGPVVRDIAGADLPCLVCLVPPVLVVLVVVLVVDPDPLSVQLSVLVNVQSVCRPVVNHDRVVSVVSNVVSVVVVVPVLVFPWDQDPLFIDTQNDGFFDFQVVVCVRQNAAPDWDDDPWTKGWHQGPPRWIWIFTDDPGTTAKIKIDWAAPVSVVVVCVNLDAFPDDDPFKGWHGGDQKIWIWGADPPPRTIMIMIHGPPDD